Protein AF-A0A959I6J6-F1 (afdb_monomer_lite)

Radius of gyration: 32.55 Å; chains: 1; bounding box: 58×52×141 Å

Structure (mmCIF, N/CA/C/O backbone):
data_AF-A0A959I6J6-F1
#
_entry.id   AF-A0A959I6J6-F1
#
loop_
_atom_site.group_PDB
_atom_site.id
_atom_site.type_symbol
_atom_site.label_atom_id
_atom_site.label_alt_id
_atom_site.label_comp_id
_atom_site.label_asym_id
_atom_site.label_entity_id
_atom_site.label_seq_id
_atom_site.pdbx_PDB_ins_code
_atom_site.Cartn_x
_atom_site.Cartn_y
_atom_site.Cartn_z
_atom_site.occupancy
_atom_site.B_iso_or_equiv
_atom_site.auth_seq_id
_atom_site.auth_comp_id
_atom_site.auth_asym_id
_atom_site.auth_atom_id
_atom_site.pdbx_PDB_model_num
ATOM 1 N N . MET A 1 1 ? -10.612 -21.267 -107.123 1.00 35.50 1 MET A N 1
ATOM 2 C CA . MET A 1 1 ? -9.193 -21.154 -107.504 1.00 35.50 1 MET A CA 1
ATOM 3 C C . MET A 1 1 ? -8.728 -19.772 -107.068 1.00 35.50 1 MET A C 1
ATOM 5 O O . MET A 1 1 ? -9.248 -18.827 -107.634 1.00 35.50 1 MET A O 1
ATOM 9 N N . ILE A 1 2 ? -7.817 -19.708 -106.074 1.00 38.03 2 ILE A N 1
ATOM 10 C CA . ILE A 1 2 ? -6.850 -18.609 -105.797 1.00 38.03 2 ILE A CA 1
ATOM 11 C C . ILE A 1 2 ? -7.464 -17.273 -105.297 1.00 38.03 2 ILE A C 1
ATOM 13 O O . ILE A 1 2 ? -8.432 -16.813 -105.873 1.00 38.03 2 ILE A O 1
ATOM 17 N N . LEU A 1 3 ? -6.991 -16.523 -104.290 1.00 38.09 3 LEU A N 1
ATOM 18 C CA . LEU A 1 3 ? -5.989 -16.591 -103.206 1.00 38.09 3 LEU A CA 1
ATOM 19 C C . LEU A 1 3 ? -6.212 -15.327 -102.324 1.00 38.09 3 LEU A C 1
ATOM 21 O O . LEU A 1 3 ? -6.632 -14.304 -102.858 1.00 38.09 3 LEU A O 1
ATOM 25 N N . SER A 1 4 ? -5.812 -15.394 -101.045 1.00 34.94 4 SER A N 1
ATOM 26 C CA . SER A 1 4 ? -5.109 -14.365 -100.224 1.00 34.94 4 SER A CA 1
ATOM 27 C C . SER A 1 4 ? -5.675 -14.282 -98.790 1.00 34.94 4 SER A C 1
ATOM 29 O O . SER A 1 4 ? -6.862 -14.084 -98.566 1.00 34.94 4 SER A O 1
ATOM 31 N N . GLU A 1 5 ? -4.934 -14.831 -97.819 1.00 42.28 5 GLU A N 1
ATOM 32 C CA . GLU A 1 5 ? -4.010 -14.126 -96.906 1.00 42.28 5 GLU A CA 1
ATOM 33 C C . GLU A 1 5 ? -4.739 -13.322 -95.811 1.00 42.28 5 GLU A C 1
ATOM 35 O O . GLU A 1 5 ? -5.452 -12.366 -96.060 1.00 42.28 5 GLU A O 1
ATOM 40 N N . SER A 1 6 ? -4.677 -13.774 -94.556 1.00 48.97 6 SER A N 1
ATOM 41 C CA . SER A 1 6 ? -3.617 -13.437 -93.585 1.00 48.97 6 SER A CA 1
ATOM 42 C C . SER A 1 6 ? -4.040 -12.279 -92.683 1.00 48.97 6 SER A C 1
ATOM 44 O O . SER A 1 6 ? -4.088 -11.135 -93.120 1.00 48.97 6 SER A O 1
ATOM 46 N N . ARG A 1 7 ? -4.282 -12.592 -91.399 1.00 43.69 7 ARG A N 1
ATOM 47 C CA . ARG A 1 7 ? -3.783 -11.877 -90.200 1.00 43.69 7 ARG A CA 1
ATOM 48 C C . ARG A 1 7 ? -4.706 -12.102 -89.004 1.00 43.69 7 ARG A C 1
ATOM 50 O O . ARG A 1 7 ? -5.824 -11.616 -88.983 1.00 43.69 7 ARG A O 1
ATOM 57 N N . SER A 1 8 ? -4.167 -12.728 -87.958 1.00 44.03 8 SER A N 1
ATOM 58 C CA . SER A 1 8 ? -4.158 -12.147 -86.605 1.00 44.03 8 SER A CA 1
ATOM 59 C C . SER A 1 8 ? -3.377 -13.061 -85.648 1.00 44.03 8 SER A C 1
ATOM 61 O O . SER A 1 8 ? -3.931 -13.770 -84.817 1.00 44.03 8 SER A O 1
ATOM 63 N N . LYS A 1 9 ? -2.042 -13.058 -85.769 1.00 49.41 9 LYS A N 1
ATOM 64 C CA . LYS A 1 9 ? -1.129 -13.498 -84.688 1.00 49.41 9 LYS A CA 1
ATOM 65 C C . LYS A 1 9 ? -0.660 -12.309 -83.829 1.00 49.41 9 LYS A C 1
ATOM 67 O O . LYS A 1 9 ? 0.307 -12.409 -83.079 1.00 49.41 9 LYS A O 1
ATOM 72 N N . THR A 1 10 ? -1.322 -11.159 -83.957 1.00 51.16 10 THR A N 1
ATOM 73 C CA . THR A 1 10 ? -0.920 -9.875 -83.361 1.00 51.16 10 THR A CA 1
ATOM 74 C C . THR A 1 10 ? -1.685 -9.514 -82.092 1.00 51.16 10 THR A C 1
ATOM 76 O O . THR A 1 10 ? -1.237 -8.630 -81.366 1.00 51.16 10 THR A O 1
ATOM 79 N N . THR A 1 11 ? -2.794 -10.185 -81.778 1.00 51.75 11 THR A N 1
ATOM 80 C CA . THR A 1 11 ? -3.572 -9.912 -80.560 1.00 51.75 11 THR A CA 1
ATOM 81 C C . THR A 1 11 ? -2.968 -10.590 -79.330 1.00 51.75 11 THR A C 1
ATOM 83 O O . THR A 1 11 ? -2.662 -9.898 -78.365 1.00 51.75 11 THR A O 1
ATOM 86 N N . HIS A 1 12 ? -2.653 -11.889 -79.366 1.00 52.28 12 HIS A N 1
ATOM 87 C CA . HIS A 1 12 ? -2.119 -12.593 -78.183 1.00 52.28 12 HIS A CA 1
ATOM 88 C C . HIS A 1 12 ? -0.755 -12.076 -77.704 1.00 52.28 12 HIS A C 1
ATOM 90 O O . HIS A 1 12 ? -0.502 -12.000 -76.505 1.00 52.28 12 HIS A O 1
ATOM 96 N N . ARG A 1 13 ? 0.110 -11.643 -78.628 1.00 54.69 13 ARG A N 1
ATOM 97 C CA . ARG A 1 13 ? 1.451 -11.136 -78.297 1.00 54.69 13 ARG A CA 1
ATOM 98 C C . ARG A 1 13 ? 1.412 -9.760 -77.620 1.00 54.69 13 ARG A C 1
ATOM 100 O O . ARG A 1 13 ? 2.278 -9.462 -76.805 1.00 54.69 13 ARG A O 1
ATOM 107 N N . LYS A 1 14 ? 0.385 -8.948 -77.910 1.00 54.97 14 LYS A N 1
ATOM 108 C CA . LYS A 1 14 ? 0.149 -7.668 -77.228 1.00 54.97 14 LYS A CA 1
ATOM 109 C C . LYS A 1 14 ? -0.363 -7.896 -75.809 1.00 54.97 14 LYS A C 1
ATOM 111 O O . LYS A 1 14 ? 0.191 -7.313 -74.890 1.00 54.97 14 LYS A O 1
ATOM 116 N N . TRP A 1 15 ? -1.333 -8.789 -75.610 1.00 56.62 15 TRP A N 1
ATOM 117 C CA . TRP A 1 15 ? -1.846 -9.116 -74.271 1.00 56.62 15 TRP A CA 1
ATOM 118 C C . TRP A 1 15 ? -0.770 -9.700 -73.348 1.00 56.62 15 TRP A C 1
ATOM 120 O O . TRP A 1 15 ? -0.693 -9.315 -72.187 1.00 56.62 15 TRP A O 1
ATOM 130 N N . PHE A 1 16 ? 0.119 -10.547 -73.875 1.00 65.31 16 PHE A N 1
ATOM 131 C CA . PHE A 1 16 ? 1.234 -11.095 -73.097 1.00 65.31 16 PHE A CA 1
ATOM 132 C C . PHE A 1 16 ? 2.287 -10.031 -72.742 1.00 65.31 16 PHE A C 1
ATOM 134 O O . PHE A 1 16 ? 2.808 -10.023 -71.630 1.00 65.31 16 PHE A O 1
ATOM 141 N N . ALA A 1 17 ? 2.564 -9.093 -73.657 1.00 66.75 17 ALA A N 1
ATOM 142 C CA . ALA A 1 17 ? 3.450 -7.962 -73.387 1.00 66.75 17 ALA A CA 1
ATOM 143 C C . ALA A 1 17 ? 2.857 -7.002 -72.341 1.00 66.75 17 ALA A C 1
ATOM 145 O O . ALA A 1 17 ? 3.576 -6.580 -71.444 1.00 66.75 17 ALA A O 1
ATOM 146 N N . TRP A 1 18 ? 1.551 -6.716 -72.396 1.00 64.19 18 TRP A N 1
ATOM 147 C CA . TRP A 1 18 ? 0.859 -5.910 -71.382 1.00 64.19 18 TRP A CA 1
ATOM 148 C C . TRP A 1 18 ? 0.804 -6.607 -70.016 1.00 64.19 18 TRP A C 1
ATOM 150 O O . TRP A 1 18 ? 0.995 -5.946 -69.001 1.00 64.19 18 TRP A O 1
ATOM 160 N N . ALA A 1 19 ? 0.622 -7.931 -69.977 1.00 69.62 19 ALA A N 1
ATOM 161 C CA . ALA A 1 19 ? 0.652 -8.706 -68.737 1.00 69.62 19 ALA A CA 1
ATOM 162 C C . ALA A 1 19 ? 2.048 -8.719 -68.089 1.00 69.62 19 ALA A C 1
ATOM 164 O O . ALA A 1 19 ? 2.163 -8.524 -66.883 1.00 69.62 19 ALA A O 1
ATOM 165 N N . LEU A 1 20 ? 3.113 -8.880 -68.884 1.00 70.31 20 LEU A N 1
ATOM 166 C CA . LEU A 1 20 ? 4.494 -8.779 -68.398 1.00 70.31 20 LEU A CA 1
ATOM 167 C C . LEU A 1 20 ? 4.833 -7.363 -67.925 1.00 70.31 20 LEU A C 1
ATOM 169 O O . LEU A 1 20 ? 5.492 -7.220 -66.900 1.00 70.31 20 LEU A O 1
ATOM 173 N N . LEU A 1 21 ? 4.345 -6.330 -68.619 1.00 71.56 21 LEU A N 1
ATOM 174 C CA . LEU A 1 21 ? 4.569 -4.937 -68.235 1.00 71.56 21 LEU A CA 1
ATOM 175 C C . LEU A 1 21 ? 3.822 -4.579 -66.938 1.00 71.56 21 LEU A C 1
ATOM 177 O O . LEU A 1 21 ? 4.382 -3.907 -66.076 1.00 71.56 21 LEU A O 1
ATOM 181 N N . LEU A 1 22 ? 2.598 -5.089 -66.756 1.00 69.94 22 LEU A N 1
ATOM 182 C CA . LEU A 1 22 ? 1.823 -4.960 -65.516 1.00 69.94 22 LEU A CA 1
ATOM 183 C C . LEU A 1 22 ? 2.457 -5.734 -64.356 1.00 69.94 22 LEU A C 1
ATOM 185 O O . LEU A 1 22 ? 2.500 -5.210 -63.250 1.00 69.94 22 LEU A O 1
ATOM 189 N N . LEU A 1 23 ? 3.005 -6.929 -64.594 1.00 69.81 23 LEU A N 1
ATOM 190 C CA . LEU A 1 23 ? 3.740 -7.690 -63.578 1.00 69.81 23 LEU A CA 1
ATOM 191 C C . LEU A 1 23 ? 5.066 -7.017 -63.201 1.00 69.81 23 LEU A C 1
ATOM 193 O O . LEU A 1 23 ? 5.406 -6.977 -62.022 1.00 69.81 23 LEU A O 1
ATOM 197 N N . SER A 1 24 ? 5.791 -6.428 -64.160 1.00 67.25 24 SER A N 1
ATOM 198 C CA . SER A 1 24 ? 6.996 -5.648 -63.857 1.00 67.25 24 SER A CA 1
ATOM 199 C C . SER A 1 24 ? 6.670 -4.343 -63.135 1.00 67.25 24 SER A C 1
ATOM 201 O O . SER A 1 24 ? 7.369 -3.989 -62.194 1.00 67.25 24 SER A O 1
ATOM 203 N N . LEU A 1 25 ? 5.585 -3.654 -63.509 1.00 62.84 25 LEU A N 1
ATOM 204 C CA . LEU A 1 25 ? 5.132 -2.447 -62.817 1.00 62.84 25 LEU A CA 1
ATOM 205 C C . LEU A 1 25 ? 4.590 -2.767 -61.423 1.00 62.84 25 LEU A C 1
ATOM 207 O O . LEU A 1 25 ? 4.852 -1.998 -60.511 1.00 62.84 25 LEU A O 1
ATOM 211 N N . ALA A 1 26 ? 3.921 -3.905 -61.222 1.00 62.78 26 ALA A N 1
ATOM 212 C CA . ALA A 1 26 ? 3.496 -4.377 -59.904 1.00 62.78 26 ALA A CA 1
ATOM 213 C C . ALA A 1 26 ? 4.688 -4.817 -59.040 1.00 62.78 26 ALA A C 1
ATOM 215 O O . ALA A 1 26 ? 4.711 -4.530 -57.850 1.00 62.78 26 ALA A O 1
ATOM 216 N N . GLY A 1 27 ? 5.707 -5.452 -59.627 1.00 65.44 27 GLY A N 1
ATOM 217 C CA . GLY A 1 27 ? 6.946 -5.815 -58.933 1.00 65.44 27 GLY A CA 1
ATOM 218 C C . GLY A 1 27 ? 7.782 -4.596 -58.536 1.00 65.44 27 GLY A C 1
ATOM 219 O O . GLY A 1 27 ? 8.272 -4.529 -57.413 1.00 65.44 27 GLY A O 1
ATOM 220 N N . ILE A 1 28 ? 7.887 -3.593 -59.413 1.00 63.38 28 ILE A N 1
ATOM 221 C CA . ILE A 1 28 ? 8.533 -2.303 -59.124 1.00 63.38 28 ILE A CA 1
ATOM 222 C C . ILE A 1 28 ? 7.693 -1.521 -58.108 1.00 63.38 28 ILE A C 1
ATOM 224 O O . ILE A 1 28 ? 8.235 -1.042 -57.120 1.00 63.38 28 ILE A O 1
ATOM 228 N N . ALA A 1 29 ? 6.370 -1.465 -58.261 1.00 53.25 29 ALA A N 1
ATOM 229 C CA . ALA A 1 29 ? 5.478 -0.859 -57.279 1.00 53.25 29 ALA A CA 1
ATOM 230 C C . ALA A 1 29 ? 5.473 -1.609 -55.942 1.00 53.25 29 ALA A C 1
ATOM 232 O O . ALA A 1 29 ? 5.195 -0.980 -54.945 1.00 53.25 29 ALA A O 1
ATOM 233 N N . TRP A 1 30 ? 5.814 -2.898 -55.870 1.00 57.41 30 TRP A N 1
ATOM 234 C CA . TRP A 1 30 ? 6.021 -3.627 -54.611 1.00 57.41 30 TRP A CA 1
ATOM 235 C C . TRP A 1 30 ? 7.402 -3.347 -54.008 1.00 57.41 30 TRP A C 1
ATOM 237 O O . TRP A 1 30 ? 7.549 -3.238 -52.793 1.00 57.41 30 TRP A O 1
ATOM 247 N N . HIS A 1 31 ? 8.430 -3.226 -54.850 1.00 57.31 31 HIS A N 1
ATOM 248 C CA . HIS A 1 31 ? 9.798 -2.932 -54.422 1.00 57.31 31 HIS A CA 1
ATOM 249 C C . HIS A 1 31 ? 9.965 -1.476 -53.953 1.00 57.31 31 HIS A C 1
ATOM 251 O O . HIS A 1 31 ? 10.777 -1.210 -53.071 1.00 57.31 31 HIS A O 1
ATOM 257 N N . PHE A 1 32 ? 9.163 -0.562 -54.513 1.00 48.06 32 PHE A N 1
ATOM 258 C CA . PHE A 1 32 ? 9.118 0.867 -54.193 1.00 48.06 32 PHE A CA 1
ATOM 259 C C . PHE A 1 32 ? 7.813 1.314 -53.525 1.00 48.06 32 PHE A C 1
ATOM 261 O O . PHE A 1 32 ? 7.691 2.493 -53.187 1.00 48.06 32 PHE A O 1
ATOM 268 N N . ALA A 1 33 ? 6.848 0.413 -53.297 1.00 38.31 33 ALA A N 1
ATOM 269 C CA . ALA A 1 33 ? 5.763 0.701 -52.367 1.00 38.31 33 ALA A CA 1
ATOM 270 C C . ALA A 1 33 ? 6.447 1.041 -51.050 1.00 38.31 33 ALA A C 1
ATOM 272 O O . ALA A 1 33 ? 7.315 0.269 -50.617 1.00 38.31 33 ALA A O 1
ATOM 273 N N . PRO A 1 34 ? 6.091 2.158 -50.398 1.00 36.69 34 PRO A N 1
ATOM 274 C CA . PRO A 1 34 ? 6.456 2.316 -49.008 1.00 36.69 34 PRO A CA 1
ATOM 275 C C . PRO A 1 34 ? 5.953 1.045 -48.336 1.00 36.69 34 PRO A C 1
ATOM 277 O O . PRO A 1 34 ? 4.751 0.784 -48.332 1.00 36.69 34 PRO A O 1
ATOM 280 N N . ARG A 1 35 ? 6.863 0.184 -47.857 1.00 39.31 35 ARG A N 1
ATOM 281 C CA . ARG A 1 35 ? 6.465 -0.841 -46.899 1.00 39.31 35 ARG A CA 1
ATOM 282 C C . ARG A 1 35 ? 5.743 -0.036 -45.847 1.00 39.31 35 ARG A C 1
ATOM 284 O O . ARG A 1 35 ? 6.353 0.871 -45.281 1.00 39.31 35 ARG A O 1
ATOM 291 N N . TRP A 1 36 ? 4.454 -0.296 -45.673 1.00 38.84 36 TRP A N 1
ATOM 292 C CA . TRP A 1 36 ? 3.707 0.241 -44.559 1.00 38.84 36 TRP A CA 1
ATOM 293 C C . TRP A 1 36 ? 4.394 -0.368 -43.334 1.00 38.84 36 TRP A C 1
ATOM 295 O O . TRP A 1 36 ? 4.025 -1.440 -42.866 1.00 38.84 36 TRP A O 1
ATOM 305 N N . ARG A 1 37 ? 5.492 0.259 -42.884 1.00 37.78 37 ARG A N 1
ATOM 306 C CA . ARG A 1 37 ? 5.907 0.226 -41.494 1.00 37.78 37 ARG A CA 1
ATOM 307 C C . ARG A 1 37 ? 4.628 0.617 -40.796 1.00 37.78 37 ARG A C 1
ATOM 309 O O . ARG A 1 37 ? 4.098 1.688 -41.094 1.00 37.78 37 ARG A O 1
ATOM 316 N N . GLN A 1 38 ? 4.080 -0.297 -40.007 1.00 33.56 38 GLN A N 1
ATOM 317 C CA . GLN A 1 38 ? 3.018 0.058 -39.091 1.00 33.56 38 GLN A CA 1
ATOM 318 C C . GLN A 1 38 ? 3.567 1.252 -38.316 1.00 33.56 38 GLN A C 1
ATOM 320 O O . GLN A 1 38 ? 4.490 1.111 -37.518 1.00 33.56 38 GLN A O 1
ATOM 325 N N . ALA A 1 39 ? 3.108 2.453 -38.666 1.00 35.66 39 ALA A N 1
ATOM 326 C CA . ALA A 1 39 ? 3.244 3.573 -37.774 1.00 35.66 39 ALA A CA 1
ATOM 327 C C . ALA A 1 39 ? 2.525 3.085 -36.522 1.00 35.66 39 ALA A C 1
ATOM 329 O O . ALA A 1 39 ? 1.348 2.718 -36.597 1.00 35.66 39 ALA A O 1
ATOM 330 N N . GLY A 1 40 ? 3.267 2.944 -35.422 1.00 41.97 40 GLY A N 1
ATOM 331 C CA . GLY A 1 40 ? 2.640 2.686 -34.138 1.00 41.97 40 GLY A CA 1
ATOM 332 C C . GLY A 1 40 ? 1.508 3.704 -33.936 1.00 41.97 40 GLY A C 1
ATOM 333 O O . GLY A 1 40 ? 1.585 4.806 -34.492 1.00 41.97 40 GLY A O 1
ATOM 334 N N . PRO A 1 41 ? 0.446 3.348 -33.200 1.00 46.81 41 PRO A N 1
ATOM 335 C CA . PRO A 1 41 ? -0.587 4.302 -32.817 1.00 46.81 41 PRO A CA 1
ATOM 336 C C . PRO A 1 41 ? 0.055 5.611 -32.333 1.00 46.81 41 PRO A C 1
ATOM 338 O O . PRO A 1 41 ? 1.066 5.567 -31.625 1.00 46.81 41 PRO A O 1
ATOM 341 N N . GLU A 1 42 ? -0.487 6.763 -32.740 1.00 55.56 42 GLU A N 1
ATOM 342 C CA . GLU A 1 42 ? 0.000 8.065 -32.272 1.00 55.56 42 GLU A CA 1
ATOM 343 C C . GLU A 1 42 ? 0.150 8.043 -30.738 1.00 55.56 42 GLU A C 1
ATOM 345 O O . GLU A 1 42 ? -0.767 7.644 -30.023 1.00 55.56 42 GLU A O 1
ATOM 350 N N . GLY A 1 43 ? 1.330 8.415 -30.229 1.00 76.62 43 GLY A N 1
ATOM 351 C CA . GLY A 1 43 ? 1.607 8.448 -28.787 1.00 76.62 43 GLY A CA 1
ATOM 352 C C . GLY A 1 43 ? 2.224 7.184 -28.170 1.00 76.62 43 GLY A C 1
ATOM 353 O O . GLY A 1 43 ? 2.360 7.139 -26.946 1.00 76.62 43 GLY A O 1
ATOM 354 N N . ILE A 1 44 ? 2.628 6.184 -28.966 1.00 89.56 44 ILE A N 1
ATOM 355 C CA . ILE A 1 44 ? 3.406 5.028 -28.481 1.00 89.56 44 ILE A CA 1
ATOM 356 C C . ILE A 1 44 ? 4.903 5.206 -28.764 1.00 89.56 44 ILE A C 1
ATOM 358 O O . ILE A 1 44 ? 5.318 5.399 -29.906 1.00 89.56 44 ILE A O 1
ATOM 362 N N . ILE A 1 45 ? 5.719 5.074 -27.717 1.00 95.69 45 ILE A N 1
ATOM 363 C CA . ILE A 1 45 ? 7.179 4.976 -27.805 1.00 95.69 45 ILE A CA 1
ATOM 364 C C . ILE A 1 45 ? 7.524 3.491 -27.947 1.00 95.69 45 ILE A C 1
ATOM 366 O O . ILE A 1 45 ? 7.266 2.715 -27.031 1.00 95.69 45 ILE A O 1
ATOM 370 N N . LEU A 1 46 ? 8.092 3.092 -29.085 1.00 97.12 46 LEU A N 1
ATOM 371 C CA . LEU A 1 46 ? 8.372 1.691 -29.421 1.00 97.12 46 LEU A CA 1
ATOM 372 C C . LEU A 1 46 ? 9.854 1.490 -29.737 1.00 97.12 46 LEU A C 1
ATOM 374 O O . LEU A 1 46 ? 10.425 2.311 -30.442 1.00 97.12 46 LEU A O 1
ATOM 378 N N . CYS A 1 47 ? 10.446 0.387 -29.286 1.00 97.81 47 CYS A N 1
ATOM 379 C CA . CYS A 1 47 ? 11.723 -0.141 -29.757 1.00 97.81 47 CYS A CA 1
ATOM 380 C C . CYS A 1 47 ? 11.523 -1.579 -30.253 1.00 97.81 47 CYS A C 1
ATOM 382 O O . CYS A 1 47 ? 11.420 -2.500 -29.447 1.00 97.81 47 CYS A O 1
ATOM 384 N N . ASP A 1 48 ? 11.504 -1.749 -31.574 1.00 97.19 48 ASP A N 1
ATOM 385 C CA . ASP A 1 48 ? 11.431 -3.038 -32.288 1.00 97.19 48 ASP A CA 1
ATOM 386 C C . ASP A 1 48 ? 12.822 -3.637 -32.569 1.00 97.19 48 ASP A C 1
ATOM 388 O O . ASP A 1 48 ? 12.969 -4.552 -33.365 1.00 97.19 48 ASP A O 1
ATOM 392 N N . ALA A 1 49 ? 13.881 -3.043 -32.004 1.00 97.88 49 ALA A N 1
ATOM 393 C CA . ALA A 1 49 ? 15.280 -3.419 -32.212 1.00 97.88 49 ALA A CA 1
ATOM 394 C C . ALA A 1 49 ? 15.759 -3.481 -33.684 1.00 97.88 49 ALA A C 1
ATOM 396 O O . ALA A 1 49 ? 16.888 -3.906 -33.930 1.00 97.88 49 ALA A O 1
ATOM 397 N N . GLU A 1 50 ? 14.988 -3.003 -34.668 1.00 98.19 50 GLU A N 1
ATOM 398 C CA . GLU A 1 50 ? 15.294 -3.181 -36.096 1.00 98.19 50 GLU A CA 1
ATOM 399 C C . GLU A 1 50 ? 16.370 -2.220 -36.612 1.00 98.19 50 GLU A C 1
ATOM 401 O O . GLU A 1 50 ? 17.122 -2.530 -37.540 1.00 98.19 50 GLU A O 1
ATOM 406 N N . THR A 1 51 ? 16.445 -1.017 -36.041 1.00 97.06 51 THR A N 1
ATOM 407 C CA . THR A 1 51 ? 17.362 0.032 -36.503 1.00 97.06 51 THR A CA 1
ATOM 408 C C . THR A 1 51 ? 18.342 0.409 -35.398 1.00 97.06 51 THR A C 1
ATOM 410 O O . THR A 1 51 ? 17.935 0.805 -34.310 1.00 97.06 51 THR A O 1
ATOM 413 N N . ARG A 1 52 ? 19.643 0.350 -35.703 1.00 94.50 52 ARG A N 1
ATOM 414 C CA . ARG A 1 52 ? 20.734 0.730 -34.796 1.00 94.50 52 ARG A CA 1
ATOM 415 C C . ARG A 1 52 ? 21.587 1.852 -35.382 1.00 94.50 52 ARG A C 1
ATOM 417 O O . ARG A 1 52 ? 21.866 1.866 -36.581 1.00 94.50 52 ARG A O 1
ATOM 424 N N . ARG A 1 53 ? 22.052 2.767 -34.528 1.00 94.38 53 ARG A N 1
ATOM 425 C CA . ARG A 1 53 ? 23.088 3.763 -34.837 1.00 94.38 53 ARG A CA 1
ATOM 426 C C . ARG A 1 53 ? 24.118 3.783 -33.707 1.00 94.38 53 ARG A C 1
ATOM 428 O O . ARG A 1 53 ? 23.862 4.354 -32.654 1.00 94.38 53 ARG A O 1
ATOM 435 N N . GLY A 1 54 ? 25.272 3.150 -33.924 1.00 93.38 54 GLY A N 1
ATOM 436 C CA . GLY A 1 54 ? 26.275 2.963 -32.868 1.00 93.38 54 GLY A CA 1
ATOM 437 C C . GLY A 1 54 ? 25.726 2.094 -31.734 1.00 93.38 54 GLY A C 1
ATOM 438 O O . GLY A 1 54 ? 25.224 0.999 -31.989 1.00 93.38 54 GLY A O 1
ATOM 439 N N . ASP A 1 55 ? 25.770 2.609 -30.512 1.00 94.81 55 ASP A N 1
ATOM 440 C CA . ASP A 1 55 ? 25.349 1.897 -29.296 1.00 94.81 55 ASP A CA 1
ATOM 441 C C . ASP A 1 55 ? 23.880 2.174 -28.924 1.00 94.81 55 ASP A C 1
ATOM 443 O O . ASP A 1 55 ? 23.436 1.894 -27.813 1.00 94.81 55 ASP A O 1
ATOM 447 N N . LEU A 1 56 ? 23.097 2.730 -29.857 1.00 97.44 56 LEU A N 1
ATOM 448 C CA . LEU A 1 56 ? 21.689 3.068 -29.648 1.00 97.44 56 LEU A CA 1
ATOM 449 C C . LEU A 1 56 ? 20.782 2.377 -30.667 1.00 97.44 56 LEU A C 1
ATOM 451 O O . LEU A 1 56 ? 21.077 2.361 -31.869 1.00 97.44 56 LEU A O 1
ATOM 455 N N . PHE A 1 57 ? 19.643 1.869 -30.199 1.00 98.06 57 PHE A N 1
ATOM 456 C CA . PHE A 1 57 ? 18.507 1.553 -31.064 1.00 98.06 57 PHE A CA 1
ATOM 457 C C . PHE A 1 57 ? 17.719 2.823 -31.391 1.00 98.06 57 PHE A C 1
ATOM 459 O O . PHE A 1 57 ? 17.734 3.798 -30.635 1.00 98.06 57 PHE A O 1
ATOM 466 N N . TYR A 1 58 ? 17.026 2.817 -32.526 1.00 96.69 58 TYR A N 1
ATOM 467 C CA . TYR A 1 58 ? 16.257 3.958 -33.004 1.00 96.69 58 TYR A CA 1
ATOM 468 C C . TYR A 1 58 ? 14.928 3.530 -33.612 1.00 96.69 58 TYR A C 1
ATOM 470 O O . TYR A 1 58 ? 14.894 2.656 -34.474 1.00 96.69 58 TYR A O 1
ATOM 478 N N . HIS A 1 59 ? 13.852 4.221 -33.257 1.00 94.88 59 HIS A N 1
ATOM 479 C CA . HIS A 1 59 ? 12.543 3.987 -33.855 1.00 94.88 59 HIS A CA 1
ATOM 480 C C . HIS A 1 59 ? 11.677 5.250 -33.749 1.00 94.88 59 HIS A C 1
ATOM 482 O O . HIS A 1 59 ? 11.577 5.852 -32.687 1.00 94.88 59 HIS A O 1
ATOM 488 N N . ASN A 1 60 ? 11.080 5.679 -34.868 1.00 90.56 60 ASN A N 1
ATOM 489 C CA . ASN A 1 60 ? 10.176 6.839 -34.972 1.00 90.56 60 ASN A CA 1
ATOM 490 C C . ASN A 1 60 ? 10.602 8.100 -34.189 1.00 90.56 60 ASN A C 1
ATOM 492 O O . ASN A 1 60 ? 9.780 8.745 -33.553 1.00 90.56 60 ASN A O 1
ATOM 496 N N . GLY A 1 61 ? 11.883 8.478 -34.240 1.00 89.88 61 GLY A N 1
ATOM 497 C CA . GLY A 1 61 ? 12.378 9.673 -33.538 1.00 89.88 61 GLY A CA 1
ATOM 498 C C . GLY A 1 61 ? 12.922 9.414 -32.135 1.00 89.88 61 GLY A C 1
ATOM 499 O O . GLY A 1 61 ? 13.668 10.249 -31.631 1.00 89.88 61 GLY A O 1
ATOM 500 N N . HIS A 1 62 ? 12.631 8.256 -31.547 1.00 94.75 62 HIS A N 1
ATOM 501 C CA . HIS A 1 62 ? 13.087 7.867 -30.218 1.00 94.75 62 HIS A CA 1
ATOM 502 C C . HIS A 1 62 ? 14.392 7.071 -30.282 1.00 94.75 62 HIS A C 1
ATOM 504 O O . HIS A 1 62 ? 14.631 6.300 -31.216 1.00 94.75 62 HIS A O 1
ATOM 510 N N . THR A 1 63 ? 15.236 7.265 -29.271 1.00 96.69 63 THR A N 1
ATOM 511 C CA . THR A 1 63 ? 16.495 6.540 -29.076 1.00 96.69 63 THR A CA 1
ATOM 512 C C . THR A 1 63 ? 16.424 5.696 -27.819 1.00 96.69 63 THR A C 1
ATOM 514 O O . THR A 1 63 ? 15.933 6.165 -26.793 1.00 96.69 63 THR A O 1
ATOM 517 N N . PHE A 1 64 ? 16.979 4.493 -27.891 1.00 98.06 64 PHE A N 1
ATOM 518 C CA . PHE A 1 64 ? 17.014 3.552 -26.780 1.00 98.06 64 PHE A CA 1
ATOM 519 C C . PHE A 1 64 ? 18.441 3.065 -26.564 1.00 98.06 64 PHE A C 1
ATOM 521 O O . PHE A 1 64 ? 19.203 2.919 -27.524 1.00 98.06 64 PHE A O 1
ATOM 528 N N . GLY A 1 65 ? 18.800 2.816 -25.307 1.00 97.00 65 GLY A N 1
ATOM 529 C CA . GLY A 1 65 ? 20.121 2.301 -24.953 1.00 97.00 65 GLY A CA 1
ATOM 530 C C . GLY A 1 65 ? 20.380 0.892 -25.495 1.00 97.00 65 GLY A C 1
ATOM 531 O O . GLY A 1 65 ? 19.460 0.197 -25.928 1.00 97.00 65 GLY A O 1
ATOM 532 N N . LYS A 1 66 ? 21.639 0.453 -25.404 1.00 97.25 66 LYS A N 1
ATOM 533 C CA . LYS A 1 66 ? 22.077 -0.931 -25.658 1.00 97.25 66 LYS A CA 1
ATOM 534 C C . LYS A 1 66 ? 21.914 -1.428 -27.093 1.00 97.25 66 LYS A C 1
ATOM 536 O O . LYS A 1 66 ? 21.706 -2.620 -27.322 1.00 97.25 66 LYS A O 1
ATOM 541 N N . GLY A 1 67 ? 22.048 -0.535 -28.071 1.00 96.31 67 GLY A N 1
ATOM 542 C CA . GLY A 1 67 ? 22.019 -0.882 -29.491 1.00 96.31 67 GLY A CA 1
ATOM 543 C C . GLY A 1 67 ? 23.021 -1.977 -29.856 1.00 96.31 67 GLY A C 1
ATOM 544 O O . GLY A 1 67 ? 22.728 -2.828 -30.690 1.00 96.31 67 GLY A O 1
ATOM 545 N N . GLU A 1 68 ? 24.196 -1.997 -29.228 1.00 97.31 68 GLU A N 1
ATOM 546 C CA . GLU A 1 68 ? 25.237 -3.010 -29.426 1.00 97.31 68 GLU A CA 1
ATOM 547 C C . GLU A 1 68 ? 24.781 -4.452 -29.169 1.00 97.31 68 GLU A C 1
ATOM 549 O O . GLU A 1 68 ? 25.419 -5.380 -29.663 1.00 97.31 68 GLU A O 1
ATOM 554 N N . LEU A 1 69 ? 23.659 -4.643 -28.468 1.00 97.75 69 LEU A N 1
ATOM 555 C CA . LEU A 1 69 ? 23.055 -5.947 -28.200 1.00 97.75 69 LEU A CA 1
ATOM 556 C C . LEU A 1 69 ? 22.099 -6.427 -29.307 1.00 97.75 69 LEU A C 1
ATOM 558 O O . LEU A 1 69 ? 21.433 -7.448 -29.135 1.00 97.75 69 LEU A O 1
ATOM 562 N N . GLN A 1 70 ? 22.003 -5.720 -30.438 1.00 98.31 70 GLN A N 1
ATOM 563 C CA . GLN A 1 70 ? 21.198 -6.151 -31.583 1.00 98.31 70 GLN A CA 1
ATOM 564 C C . GLN A 1 70 ? 21.655 -7.530 -32.086 1.00 98.31 70 GLN A C 1
ATOM 566 O O . GLN A 1 70 ? 22.815 -7.718 -32.455 1.00 98.31 70 GLN A O 1
ATOM 571 N N . SER A 1 71 ? 20.734 -8.489 -32.167 1.00 98.06 71 SER A N 1
ATOM 572 C CA . SER A 1 71 ? 21.002 -9.828 -32.697 1.00 98.06 71 SER A CA 1
ATOM 573 C C . SER A 1 71 ? 19.886 -10.291 -33.622 1.00 98.06 71 SER A C 1
ATOM 575 O O . SER A 1 71 ? 18.728 -9.950 -33.424 1.00 98.06 71 SER A O 1
ATOM 577 N N . SER A 1 72 ? 20.248 -11.094 -34.623 1.00 97.69 72 SER A N 1
ATOM 578 C CA . SER A 1 72 ? 19.307 -11.779 -35.526 1.00 97.69 72 SER A CA 1
ATOM 579 C C . SER A 1 72 ? 19.119 -13.260 -35.178 1.00 97.69 72 SER A C 1
ATOM 581 O O . SER A 1 72 ? 18.475 -13.994 -35.922 1.00 97.69 72 SER A O 1
ATOM 583 N N . GLU A 1 73 ? 19.683 -13.725 -34.054 1.00 97.00 73 GLU A N 1
ATOM 584 C CA . GLU A 1 73 ? 19.538 -15.116 -33.596 1.00 97.00 73 GLU A CA 1
ATOM 585 C C . GLU A 1 73 ? 18.072 -15.473 -33.326 1.00 97.00 73 GLU A C 1
ATOM 587 O O . GLU A 1 73 ? 17.635 -16.590 -33.609 1.00 97.00 73 GLU A O 1
ATOM 592 N N . ARG A 1 74 ? 17.321 -14.519 -32.767 1.00 95.62 74 ARG A N 1
ATOM 593 C CA . ARG A 1 74 ? 15.887 -14.611 -32.487 1.00 95.62 74 ARG A CA 1
ATOM 594 C C . ARG A 1 74 ? 15.268 -13.228 -32.605 1.00 95.62 74 ARG A C 1
ATOM 596 O O . ARG A 1 74 ? 15.935 -12.237 -32.329 1.00 95.62 74 ARG A O 1
ATOM 603 N N . ALA A 1 75 ? 14.000 -13.193 -32.975 1.00 97.19 75 ALA A N 1
ATOM 604 C CA . ALA A 1 75 ? 13.193 -11.988 -33.066 1.00 97.19 75 ALA A CA 1
ATOM 605 C C . ALA A 1 75 ? 11.733 -12.370 -32.795 1.00 97.19 75 ALA A C 1
ATOM 607 O O . ALA A 1 75 ? 11.301 -13.462 -33.187 1.00 97.19 75 ALA A O 1
ATOM 608 N N . PHE A 1 76 ? 11.011 -11.532 -32.060 1.00 96.94 76 PHE A N 1
ATOM 609 C CA . PHE A 1 76 ? 9.568 -11.661 -31.905 1.00 96.94 76 PHE A CA 1
ATOM 610 C C . PHE A 1 76 ? 8.880 -11.037 -33.116 1.00 96.94 76 PHE A C 1
ATOM 612 O O . PHE A 1 76 ? 8.037 -11.681 -33.745 1.00 96.94 76 PHE A O 1
ATOM 619 N N . SER A 1 77 ? 9.300 -9.823 -33.474 1.00 95.31 77 SER A N 1
ATOM 620 C CA . SER A 1 77 ? 8.861 -9.110 -34.667 1.00 95.31 77 SER A CA 1
ATOM 621 C C . SER A 1 77 ? 10.069 -8.774 -35.549 1.00 95.31 77 SER A C 1
ATOM 623 O O . SER A 1 77 ? 11.212 -8.813 -35.116 1.00 95.31 77 SER A O 1
ATOM 625 N N . GLY A 1 78 ? 9.849 -8.540 -36.845 1.00 96.56 78 GLY A N 1
ATOM 626 C CA . GLY A 1 78 ? 10.947 -8.164 -37.738 1.00 96.56 78 GLY A CA 1
ATOM 627 C C . GLY A 1 78 ? 12.043 -9.233 -37.888 1.00 96.56 78 GLY A C 1
ATOM 628 O O . GLY A 1 78 ? 11.770 -10.390 -38.219 1.00 96.56 78 GLY A O 1
ATOM 629 N N . LYS A 1 79 ? 13.301 -8.808 -37.774 1.00 97.94 79 LYS A N 1
ATOM 630 C CA . LYS A 1 79 ? 14.517 -9.607 -37.993 1.00 97.94 79 LYS A CA 1
ATOM 631 C C . LYS A 1 79 ? 15.475 -9.588 -36.809 1.00 97.94 79 LYS A C 1
ATOM 633 O O . LYS A 1 79 ? 16.351 -10.455 -36.759 1.00 97.94 79 LYS A O 1
ATOM 638 N N . TYR A 1 80 ? 15.372 -8.599 -35.933 1.00 98.56 80 TYR A N 1
ATOM 639 C CA . TYR A 1 80 ? 16.323 -8.357 -34.866 1.00 98.56 80 TYR A CA 1
ATOM 640 C C . TYR A 1 80 ? 15.624 -8.271 -33.512 1.00 98.56 80 TYR A C 1
ATOM 642 O O . TYR A 1 80 ? 14.463 -7.922 -33.422 1.00 98.56 80 TYR A O 1
ATOM 650 N N . SER A 1 81 ? 16.362 -8.578 -32.451 1.00 98.38 81 SER A N 1
ATOM 651 C CA . SER A 1 81 ? 15.965 -8.317 -31.067 1.00 98.38 81 SER A CA 1
ATOM 652 C C . SER A 1 81 ? 17.171 -7.847 -30.249 1.00 98.38 81 SER A C 1
ATOM 654 O O . SER A 1 81 ? 18.316 -7.878 -30.717 1.00 98.38 81 SER A O 1
ATOM 656 N N . CYS A 1 82 ? 16.933 -7.414 -29.013 1.00 98.25 82 CYS A N 1
ATOM 657 C CA . CYS A 1 82 ? 17.973 -7.127 -28.033 1.00 98.25 82 CYS A CA 1
ATOM 658 C C . CYS A 1 82 ? 18.380 -8.420 -27.311 1.00 98.25 82 CYS A C 1
ATOM 660 O O . CYS A 1 82 ? 17.652 -8.932 -26.460 1.00 98.25 82 CYS A O 1
ATOM 662 N N . ARG A 1 83 ? 19.558 -8.959 -27.635 1.00 97.69 83 ARG A N 1
ATOM 663 C CA . ARG A 1 83 ? 20.115 -10.157 -26.996 1.00 97.69 83 ARG A CA 1
ATOM 664 C C . ARG A 1 83 ? 20.995 -9.766 -25.815 1.00 97.69 83 ARG A C 1
ATOM 666 O O . ARG A 1 83 ? 22.175 -9.457 -25.976 1.00 97.69 83 ARG A O 1
ATOM 673 N N . VAL A 1 84 ? 20.434 -9.854 -24.619 1.00 97.19 84 VAL A N 1
ATOM 674 C CA . VAL A 1 84 ? 21.159 -9.663 -23.363 1.00 97.19 84 VAL A CA 1
ATOM 675 C C . VAL A 1 84 ? 22.008 -10.913 -23.088 1.00 97.19 84 VAL A C 1
ATOM 677 O O . VAL A 1 84 ? 21.459 -12.017 -23.031 1.00 97.19 84 VAL A O 1
ATOM 680 N N . PRO A 1 85 ? 23.344 -10.793 -22.981 1.00 95.12 85 PRO A N 1
ATOM 681 C CA . PRO A 1 85 ? 24.223 -11.942 -22.790 1.00 95.12 85 PRO A CA 1
ATOM 682 C C . PRO A 1 85 ? 24.157 -12.477 -21.353 1.00 95.12 85 PRO A C 1
ATOM 684 O O . PRO A 1 85 ? 23.670 -11.806 -20.448 1.00 95.12 85 PRO A O 1
ATOM 687 N N . ALA A 1 86 ? 24.701 -13.678 -21.145 1.00 93.94 86 ALA A N 1
ATOM 688 C CA . ALA A 1 86 ? 25.071 -14.129 -19.807 1.00 93.94 86 ALA A CA 1
ATOM 689 C C . ALA A 1 86 ? 26.309 -13.358 -19.311 1.00 93.94 86 ALA A C 1
ATOM 691 O O . ALA A 1 86 ? 27.146 -12.944 -20.117 1.00 93.94 86 ALA A O 1
ATOM 692 N N . GLY A 1 87 ? 26.437 -13.202 -17.998 1.00 93.06 87 GLY A N 1
ATOM 693 C CA . GLY A 1 87 ? 27.528 -12.480 -17.354 1.00 93.06 87 GLY A CA 1
ATOM 694 C C . GLY A 1 87 ? 27.370 -12.437 -15.836 1.00 93.06 87 GLY A C 1
ATOM 695 O O . GLY A 1 87 ? 26.397 -12.946 -15.283 1.00 93.06 87 GLY A O 1
ATOM 696 N N . ASP A 1 88 ? 28.335 -11.817 -15.161 1.00 92.75 88 ASP A N 1
ATOM 697 C CA . ASP A 1 88 ? 28.311 -11.690 -13.705 1.00 92.75 88 ASP A CA 1
ATOM 698 C C . ASP A 1 88 ? 27.291 -10.635 -13.260 1.00 92.75 88 ASP A C 1
ATOM 700 O O . ASP A 1 88 ? 27.372 -9.465 -13.639 1.00 92.75 88 ASP A O 1
ATOM 704 N N . GLY A 1 89 ? 26.339 -11.047 -12.423 1.00 91.25 89 GLY A N 1
ATOM 705 C CA . GLY A 1 89 ? 25.292 -10.167 -11.906 1.00 91.25 89 GLY A CA 1
ATOM 706 C C . GLY A 1 89 ? 24.291 -9.718 -12.974 1.00 91.25 89 GLY A C 1
ATOM 707 O O . GLY A 1 89 ? 24.145 -10.341 -14.025 1.00 91.25 89 GLY A O 1
ATOM 708 N N . LEU A 1 90 ? 23.576 -8.626 -12.690 1.00 93.88 90 LEU A N 1
ATOM 709 C CA . LEU A 1 90 ? 22.517 -8.131 -13.569 1.00 93.88 90 LEU A CA 1
ATOM 710 C C . LEU A 1 90 ? 23.075 -7.648 -14.911 1.00 93.88 90 LEU A C 1
ATOM 712 O O . LEU A 1 90 ? 23.997 -6.834 -14.959 1.00 93.88 90 LEU A O 1
ATOM 716 N N . GLN A 1 91 ? 22.461 -8.110 -15.998 1.00 96.38 91 GLN A N 1
ATOM 717 C CA . GLN A 1 91 ? 22.802 -7.709 -17.362 1.00 96.38 91 GLN A CA 1
ATOM 718 C C . GLN A 1 91 ? 21.659 -6.884 -17.948 1.00 96.38 91 GLN A C 1
ATOM 720 O O . GLN A 1 91 ? 20.521 -7.343 -17.982 1.00 96.38 91 GLN A O 1
ATOM 725 N N . PHE A 1 92 ? 21.949 -5.675 -18.424 1.00 97.25 92 PHE A N 1
ATOM 726 C CA . PHE A 1 92 ? 20.932 -4.715 -18.867 1.00 97.25 92 PHE A CA 1
ATOM 727 C C . PHE A 1 92 ? 20.760 -4.733 -20.388 1.00 97.25 92 PHE A C 1
ATOM 729 O O . PHE A 1 92 ? 21.747 -4.719 -21.125 1.00 97.25 92 PHE A O 1
ATOM 736 N N . GLY A 1 93 ? 19.506 -4.740 -20.838 1.00 97.56 93 GLY A N 1
ATOM 737 C CA . GLY A 1 93 ? 19.112 -4.608 -22.237 1.00 97.56 93 GLY A CA 1
ATOM 738 C C . GLY A 1 93 ? 18.667 -3.191 -22.587 1.00 97.56 93 GLY A C 1
ATOM 739 O O . GLY A 1 93 ? 19.016 -2.228 -21.902 1.00 97.56 93 GLY A O 1
ATOM 740 N N . PHE A 1 94 ? 17.911 -3.063 -23.678 1.00 98.25 94 PHE A N 1
ATOM 741 C CA . PHE A 1 94 ? 17.429 -1.763 -24.138 1.00 98.25 94 PHE A CA 1
ATOM 742 C C . PHE A 1 94 ? 16.566 -1.035 -23.091 1.00 98.25 94 PHE A C 1
ATOM 744 O O . PHE A 1 94 ? 16.024 -1.626 -22.152 1.00 98.25 94 PHE A O 1
ATOM 751 N N . GLY A 1 95 ? 16.448 0.276 -23.253 1.00 97.94 95 GLY A N 1
ATOM 752 C CA . GLY A 1 95 ? 15.672 1.105 -22.345 1.00 97.94 95 GLY A CA 1
ATOM 753 C C . GLY A 1 95 ? 15.471 2.512 -22.876 1.00 97.94 95 GLY A C 1
ATOM 754 O O . GLY A 1 95 ? 16.183 2.948 -23.784 1.00 97.94 95 GLY A O 1
ATOM 755 N N . TYR A 1 96 ? 14.479 3.197 -22.320 1.00 98.06 96 TYR A N 1
ATOM 756 C CA . TYR A 1 96 ? 14.063 4.540 -22.697 1.00 98.06 96 TYR A CA 1
ATOM 757 C C . TYR A 1 96 ? 14.029 5.465 -21.480 1.00 98.06 96 TYR A C 1
ATOM 759 O O . TYR A 1 96 ? 13.482 5.105 -20.436 1.00 98.06 96 TYR A O 1
ATOM 767 N N . GLU A 1 97 ? 14.566 6.675 -21.635 1.00 97.06 97 GLU A N 1
ATOM 768 C CA . GLU A 1 97 ? 14.451 7.748 -20.646 1.00 97.06 97 GLU A CA 1
ATOM 769 C C . GLU A 1 97 ? 13.223 8.613 -20.950 1.00 97.06 97 GLU A C 1
ATOM 771 O O . GLU A 1 97 ? 13.233 9.478 -21.832 1.00 97.06 97 GLU A O 1
ATOM 776 N N . LEU A 1 98 ? 12.142 8.397 -20.206 1.00 95.19 98 LEU A N 1
ATOM 777 C CA . LEU A 1 98 ? 10.941 9.213 -20.285 1.00 95.19 98 LEU A CA 1
ATOM 778 C C . LEU A 1 98 ? 11.126 10.486 -19.448 1.00 95.19 98 LEU A C 1
ATOM 780 O O . LEU A 1 98 ? 11.090 10.441 -18.222 1.00 95.19 98 LEU A O 1
ATOM 784 N N . ARG A 1 99 ? 11.307 11.619 -20.137 1.00 92.75 99 ARG A N 1
ATOM 785 C CA . ARG A 1 99 ? 11.506 12.960 -19.542 1.00 92.75 99 ARG A CA 1
ATOM 786 C C . ARG A 1 99 ? 10.290 13.881 -19.629 1.00 92.75 99 ARG A C 1
ATOM 788 O O . ARG A 1 99 ? 10.226 14.891 -18.945 1.00 92.75 99 ARG A O 1
ATOM 795 N N . GLN A 1 100 ? 9.347 13.574 -20.517 1.00 89.75 100 GLN A N 1
ATOM 796 C CA . GLN A 1 100 ? 8.137 14.372 -20.717 1.00 89.75 100 GLN A CA 1
ATOM 797 C C . GLN A 1 100 ? 6.945 13.637 -20.112 1.00 89.75 100 GLN A C 1
ATOM 799 O O . GLN A 1 100 ? 6.376 12.745 -20.740 1.00 89.75 100 GLN A O 1
ATOM 804 N N . PHE A 1 101 ? 6.602 14.010 -18.884 1.00 89.00 101 PHE A N 1
ATOM 805 C CA . PHE A 1 101 ? 5.487 13.463 -18.120 1.00 89.00 101 PHE A CA 1
ATOM 806 C C . PHE A 1 101 ? 4.914 14.530 -17.186 1.00 89.00 101 PHE A C 1
ATOM 808 O O . PHE A 1 101 ? 5.546 15.554 -16.919 1.00 89.00 101 PHE A O 1
ATOM 815 N N . ARG A 1 102 ? 3.720 14.276 -16.657 1.00 85.00 102 ARG A N 1
ATOM 816 C CA . ARG A 1 102 ? 3.151 15.009 -15.523 1.00 85.00 102 ARG A CA 1
ATOM 817 C C . ARG A 1 102 ? 2.912 14.055 -14.361 1.00 85.00 102 ARG A C 1
ATOM 819 O O . ARG A 1 102 ? 2.515 12.910 -14.572 1.00 85.00 102 ARG A O 1
ATOM 826 N N . ALA A 1 103 ? 3.120 14.547 -13.142 1.00 82.38 103 ALA A N 1
ATOM 827 C CA . ALA A 1 103 ? 2.734 13.827 -11.936 1.00 82.38 103 ALA A CA 1
ATOM 828 C C . ALA A 1 103 ? 1.261 13.387 -12.028 1.00 82.38 103 ALA A C 1
ATOM 830 O O . ALA A 1 103 ? 0.400 14.143 -12.486 1.00 82.38 103 ALA A O 1
ATOM 831 N N . GLY A 1 104 ? 0.989 12.140 -11.644 1.00 77.69 104 GLY A N 1
ATOM 832 C CA . GLY A 1 104 ? -0.334 11.521 -11.728 1.00 77.69 104 GLY A CA 1
ATOM 833 C C . GLY A 1 104 ? -0.711 10.934 -13.095 1.00 77.69 104 GLY A C 1
ATOM 834 O O . GLY A 1 104 ? -1.732 10.252 -13.182 1.00 77.69 104 GLY A O 1
ATOM 835 N N . GLU A 1 105 ? 0.080 11.132 -14.158 1.00 84.94 105 GLU A N 1
ATOM 836 C CA . GLU A 1 105 ? -0.165 10.439 -15.429 1.00 84.94 105 GLU A CA 1
ATOM 837 C C . GLU A 1 105 ? 0.086 8.932 -15.293 1.00 84.94 105 GLU A C 1
ATOM 839 O O . GLU A 1 105 ? 1.007 8.491 -14.604 1.00 84.94 105 GLU A O 1
ATOM 844 N N . TRP A 1 106 ? -0.739 8.137 -15.976 1.00 87.81 106 TRP A N 1
ATOM 845 C CA . TRP A 1 106 ? -0.607 6.686 -16.030 1.00 87.81 106 TRP A CA 1
ATOM 846 C C . TRP A 1 106 ? 0.066 6.248 -17.320 1.00 87.81 106 TRP A C 1
ATOM 848 O O . TRP A 1 106 ? -0.217 6.775 -18.396 1.00 87.81 106 TRP A O 1
ATOM 858 N N . TYR A 1 107 ? 0.915 5.236 -17.215 1.00 93.62 107 TYR A N 1
ATOM 859 C CA . TYR A 1 107 ? 1.608 4.622 -18.334 1.00 93.62 107 TYR A CA 1
ATOM 860 C C . TYR A 1 107 ? 1.524 3.102 -18.251 1.00 93.62 107 TYR A C 1
ATOM 862 O O . TYR A 1 107 ? 1.393 2.506 -17.180 1.00 93.62 107 TYR A O 1
ATOM 870 N N . GLU A 1 108 ? 1.631 2.477 -19.413 1.00 95.44 108 GLU A N 1
ATOM 871 C CA . GLU A 1 108 ? 1.856 1.050 -19.568 1.00 95.44 108 GLU A CA 1
ATOM 872 C C . GLU A 1 108 ? 3.147 0.847 -20.355 1.00 95.44 108 GLU A C 1
ATOM 874 O O . GLU A 1 108 ? 3.318 1.416 -21.435 1.00 95.44 108 GLU A O 1
ATOM 879 N N . ALA A 1 109 ? 4.037 0.025 -19.807 1.00 97.94 109 ALA A N 1
ATOM 880 C CA . ALA A 1 109 ? 5.202 -0.499 -20.492 1.00 97.94 109 ALA A CA 1
ATOM 881 C C . ALA A 1 109 ? 5.019 -1.997 -20.747 1.00 97.94 109 ALA A C 1
ATOM 883 O O . ALA A 1 109 ? 4.547 -2.737 -19.881 1.00 97.94 109 ALA A O 1
ATOM 884 N N . THR A 1 110 ? 5.428 -2.457 -21.923 1.00 98.31 110 THR A N 1
ATOM 885 C CA . THR A 1 110 ? 5.442 -3.876 -22.292 1.00 98.31 110 THR A CA 1
ATOM 886 C C . THR A 1 110 ? 6.732 -4.217 -23.013 1.00 98.31 110 THR A C 1
ATOM 888 O O . THR A 1 110 ? 7.290 -3.361 -23.688 1.00 98.31 110 THR A O 1
ATOM 891 N N . ALA A 1 111 ? 7.195 -5.454 -22.880 1.00 98.12 111 ALA A N 1
ATOM 892 C CA . ALA A 1 111 ? 8.284 -5.993 -23.686 1.00 98.12 111 ALA A CA 1
ATOM 893 C C . ALA A 1 111 ? 8.079 -7.496 -23.869 1.00 98.12 111 ALA A C 1
ATOM 895 O O . ALA A 1 111 ? 7.639 -8.191 -22.945 1.00 98.12 111 ALA A O 1
ATOM 896 N N . TRP A 1 112 ? 8.416 -8.010 -25.046 1.00 97.94 112 TRP A N 1
ATOM 897 C CA . TRP A 1 112 ? 8.449 -9.442 -25.293 1.00 97.94 112 TRP A CA 1
ATOM 898 C C . TRP A 1 112 ? 9.790 -10.006 -24.855 1.00 97.94 112 TRP A C 1
ATOM 900 O O . TRP A 1 112 ? 10.838 -9.496 -25.229 1.00 97.94 112 TRP A O 1
ATOM 910 N N . ARG A 1 113 ? 9.756 -11.074 -24.063 1.00 96.44 113 ARG A N 1
ATOM 911 C CA . ARG A 1 113 ? 10.925 -11.795 -23.559 1.00 96.44 113 ARG A CA 1
ATOM 912 C C . ARG A 1 113 ? 10.959 -13.202 -24.141 1.00 96.44 113 ARG A C 1
ATOM 914 O O . ARG A 1 113 ? 9.946 -13.898 -24.136 1.00 96.44 113 ARG A O 1
ATOM 921 N N . TYR A 1 114 ? 12.130 -13.665 -24.556 1.00 95.31 114 TYR A N 1
ATOM 922 C CA . TYR A 1 114 ? 12.391 -15.069 -24.856 1.00 95.31 114 TYR A CA 1
ATOM 923 C C . TYR A 1 114 ? 13.643 -15.540 -24.130 1.00 95.31 114 TYR A C 1
ATOM 925 O O . TYR A 1 114 ? 14.715 -14.949 -24.249 1.00 95.31 114 TYR A O 1
ATOM 933 N N . GLY A 1 115 ? 13.525 -16.644 -23.403 1.00 84.62 115 GLY A N 1
ATOM 934 C CA . GLY A 1 115 ? 14.635 -17.244 -22.682 1.00 84.62 115 GLY A CA 1
ATOM 935 C C . GLY A 1 115 ? 14.207 -18.513 -21.945 1.00 84.62 115 GLY A C 1
ATOM 936 O O . GLY A 1 115 ? 13.011 -18.795 -21.840 1.00 84.62 115 GLY A O 1
ATOM 937 N N . PRO A 1 116 ? 15.166 -19.307 -21.446 1.00 70.81 116 PRO A N 1
ATOM 938 C CA . PRO A 1 116 ? 14.871 -20.422 -20.552 1.00 70.81 116 PRO A CA 1
ATOM 939 C C . PRO A 1 116 ? 14.062 -19.951 -19.334 1.00 70.81 116 PRO A C 1
ATOM 941 O O . PRO A 1 116 ? 14.355 -18.893 -18.789 1.00 70.81 116 PRO A O 1
ATOM 944 N N . LEU A 1 117 ? 13.136 -20.775 -18.825 1.00 62.50 117 LEU A N 1
ATOM 945 C CA . LEU A 1 117 ? 12.388 -20.503 -17.577 1.00 62.50 117 LEU A CA 1
ATOM 946 C C . LEU A 1 117 ? 13.293 -20.128 -16.384 1.00 62.50 117 LEU A C 1
ATOM 948 O O . LEU A 1 117 ? 12.854 -19.462 -15.456 1.00 62.50 117 LEU A O 1
ATOM 952 N N . GLN A 1 118 ? 14.552 -20.569 -16.410 1.00 63.16 118 GLN A N 1
ATOM 953 C CA . GLN A 1 118 ? 15.556 -20.362 -15.363 1.00 63.16 118 GLN A CA 1
ATOM 954 C C . GLN A 1 118 ? 16.400 -19.083 -15.543 1.00 63.16 118 GLN A C 1
ATOM 956 O O . GLN A 1 118 ? 17.145 -18.738 -14.633 1.00 63.16 118 GLN A O 1
ATOM 961 N N . ALA A 1 119 ? 16.322 -18.417 -16.702 1.00 61.84 119 ALA A N 1
ATOM 962 C CA . ALA A 1 119 ? 17.194 -17.305 -17.108 1.00 61.84 119 ALA A CA 1
ATOM 963 C C . ALA A 1 119 ? 16.739 -15.920 -16.611 1.00 61.84 119 ALA A C 1
ATOM 965 O O . ALA A 1 119 ? 17.370 -14.909 -16.918 1.00 61.84 119 ALA A O 1
ATOM 966 N N . GLY A 1 120 ? 15.618 -15.866 -15.886 1.00 77.44 120 GLY A N 1
ATOM 967 C CA . GLY A 1 120 ? 15.009 -14.612 -15.453 1.00 77.44 120 GLY A CA 1
ATOM 968 C C . GLY A 1 120 ? 14.699 -13.664 -16.620 1.00 77.44 120 GLY A C 1
ATOM 969 O O . GLY A 1 120 ? 14.632 -14.057 -17.785 1.00 77.44 120 GLY A O 1
ATOM 970 N N . GLY A 1 121 ? 14.481 -12.393 -16.294 1.00 90.69 121 GLY A N 1
ATOM 971 C CA . GLY A 1 121 ? 14.332 -11.319 -17.270 1.00 90.69 121 GLY A CA 1
ATOM 972 C C . GLY A 1 121 ? 13.213 -10.366 -16.882 1.00 90.69 121 GLY A C 1
ATOM 973 O O . GLY A 1 121 ? 12.050 -10.713 -17.034 1.00 90.69 121 GLY A O 1
ATOM 974 N N . SER A 1 122 ? 13.531 -9.181 -16.398 1.00 95.62 122 SER A N 1
ATOM 975 C CA . SER A 1 122 ? 12.530 -8.268 -15.853 1.00 95.62 122 SER A CA 1
ATOM 976 C C . SER A 1 122 ? 12.315 -7.075 -16.769 1.00 95.62 122 SER A C 1
ATOM 978 O O . SER A 1 122 ? 13.256 -6.599 -17.401 1.00 95.62 122 SER A O 1
ATOM 980 N N . LEU A 1 123 ? 11.086 -6.567 -16.785 1.00 97.75 123 LEU A N 1
ATOM 981 C CA . LEU A 1 123 ? 10.757 -5.219 -17.237 1.00 97.75 123 LEU A CA 1
ATOM 982 C C . LEU A 1 123 ? 10.691 -4.306 -16.011 1.00 97.75 123 LEU A C 1
ATOM 984 O O . LEU A 1 123 ? 10.067 -4.668 -15.013 1.00 97.75 123 LEU A O 1
ATOM 988 N N . VAL A 1 124 ? 11.324 -3.140 -16.088 1.00 98.00 124 VAL A N 1
ATOM 989 C CA . VAL A 1 124 ? 11.503 -2.208 -14.970 1.00 98.00 124 VAL A CA 1
ATOM 990 C C . VAL A 1 124 ? 11.081 -0.803 -15.365 1.00 98.00 124 VAL A C 1
ATOM 992 O O . VAL A 1 124 ? 11.311 -0.379 -16.496 1.00 98.00 124 VAL A O 1
ATOM 995 N N . VAL A 1 125 ? 10.536 -0.065 -14.400 1.00 97.50 125 VAL A N 1
ATOM 996 C CA . VAL A 1 125 ? 10.537 1.399 -14.388 1.00 97.50 125 VAL A CA 1
ATOM 997 C C . VAL A 1 125 ? 11.197 1.897 -13.103 1.00 97.50 125 VAL A C 1
ATOM 999 O O . VAL A 1 125 ? 10.872 1.443 -12.004 1.00 97.50 125 VAL A O 1
ATOM 1002 N N . GLN A 1 126 ? 12.129 2.835 -13.251 1.00 95.81 126 GLN A N 1
ATOM 1003 C CA . GLN A 1 126 ? 12.896 3.421 -12.157 1.00 95.81 126 GLN A CA 1
ATOM 1004 C C . GLN A 1 126 ? 12.902 4.949 -12.254 1.00 95.81 126 GLN A C 1
ATOM 1006 O O . GLN A 1 126 ? 13.151 5.499 -13.324 1.00 95.81 126 GLN A O 1
ATOM 1011 N N . GLY A 1 127 ? 12.646 5.629 -11.138 1.00 93.75 127 GLY A N 1
ATOM 1012 C CA . GLY A 1 127 ? 12.826 7.071 -11.001 1.00 93.75 127 GLY A CA 1
ATOM 1013 C C . GLY A 1 127 ? 14.289 7.438 -10.788 1.00 93.75 127 GLY A C 1
ATOM 1014 O O . GLY A 1 127 ? 15.015 6.764 -10.058 1.00 93.75 127 GLY A O 1
ATOM 1015 N N . HIS A 1 128 ? 14.716 8.511 -11.442 1.00 92.00 128 HIS A N 1
ATOM 1016 C CA . HIS A 1 128 ? 16.035 9.115 -11.294 1.00 92.00 128 HIS A CA 1
ATOM 1017 C C . HIS A 1 128 ? 15.906 10.583 -10.879 1.00 92.00 128 HIS A C 1
ATOM 1019 O O . HIS A 1 128 ? 14.879 11.210 -11.124 1.00 92.00 128 HIS A O 1
ATOM 1025 N N . GLY A 1 129 ? 16.966 11.130 -10.276 1.00 83.69 129 GLY A N 1
ATOM 1026 C CA . GLY A 1 129 ? 17.009 12.511 -9.769 1.00 83.69 129 GLY A CA 1
ATOM 1027 C C . GLY A 1 129 ? 16.943 12.641 -8.240 1.00 83.69 129 GLY A C 1
ATOM 1028 O O . GLY A 1 129 ? 17.097 13.740 -7.729 1.00 83.69 129 GLY A O 1
ATOM 1029 N N . GLY A 1 130 ? 16.804 11.524 -7.516 1.00 77.75 130 GLY A N 1
ATOM 1030 C CA . GLY A 1 130 ? 16.642 11.483 -6.052 1.00 77.75 130 GLY A CA 1
ATOM 1031 C C . GLY A 1 130 ? 15.377 10.728 -5.639 1.00 77.75 130 GLY A C 1
ATOM 1032 O O . GLY A 1 130 ? 15.364 10.053 -4.613 1.00 77.75 130 GLY A O 1
ATOM 1033 N N . ALA A 1 131 ? 14.378 10.708 -6.528 1.00 78.56 131 ALA A N 1
ATOM 1034 C CA . ALA A 1 131 ? 13.111 10.020 -6.322 1.00 78.56 131 ALA A CA 1
ATOM 1035 C C . ALA A 1 131 ? 13.269 8.513 -6.041 1.00 78.56 131 ALA A C 1
ATOM 1037 O O . ALA A 1 131 ? 13.783 7.743 -6.862 1.00 78.56 131 ALA A O 1
ATOM 1038 N N . ALA A 1 132 ? 12.732 8.068 -4.904 1.00 78.38 132 ALA A N 1
ATOM 1039 C CA . ALA A 1 132 ? 12.662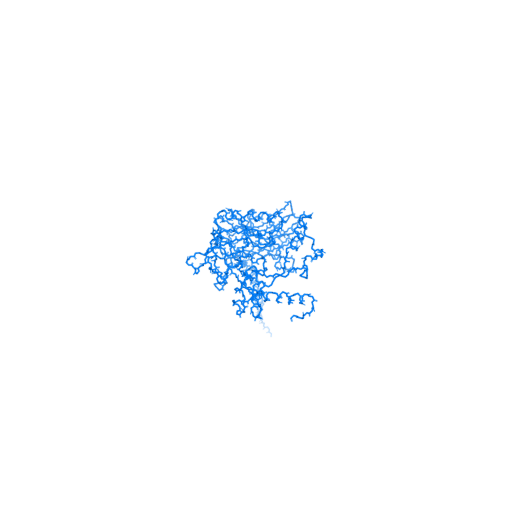 6.662 -4.516 1.00 78.38 132 ALA A CA 1
ATOM 1040 C C . ALA A 1 132 ? 11.490 5.950 -5.222 1.00 78.38 132 ALA A C 1
ATOM 1042 O O . ALA A 1 132 ? 10.477 5.610 -4.610 1.00 78.38 132 ALA A O 1
ATOM 1043 N N . PHE A 1 133 ? 11.610 5.731 -6.535 1.00 84.00 133 PHE A N 1
ATOM 1044 C CA . PHE A 1 133 ? 10.588 5.049 -7.335 1.00 84.00 133 PHE A CA 1
ATOM 1045 C C . PHE A 1 133 ? 11.170 3.857 -8.096 1.00 84.00 133 PHE A C 1
ATOM 1047 O O . PHE A 1 133 ? 12.043 4.014 -8.945 1.00 84.00 133 PHE A O 1
ATOM 1054 N N . TYR A 1 134 ? 10.669 2.655 -7.813 1.00 90.50 134 TYR A N 1
ATOM 1055 C CA . TYR A 1 134 ? 11.051 1.432 -8.515 1.00 90.50 134 TYR A CA 1
ATOM 1056 C C . TYR A 1 134 ? 9.858 0.477 -8.610 1.00 90.50 134 TYR A C 1
ATOM 1058 O O . TYR A 1 134 ? 9.177 0.191 -7.617 1.00 90.50 134 TYR A O 1
ATOM 1066 N N . ARG A 1 135 ? 9.602 -0.033 -9.815 1.00 91.06 135 ARG A N 1
ATOM 1067 C CA . ARG A 1 135 ? 8.646 -1.113 -10.079 1.00 91.06 135 ARG A CA 1
ATOM 1068 C C . ARG A 1 135 ? 9.243 -2.057 -11.111 1.00 91.06 135 ARG A C 1
ATOM 1070 O O . ARG A 1 135 ? 9.856 -1.616 -12.078 1.00 91.06 135 ARG A O 1
ATOM 1077 N N . SER A 1 136 ? 9.014 -3.353 -10.936 1.00 94.62 136 SER A N 1
ATOM 1078 C CA . SER A 1 136 ? 9.477 -4.373 -11.874 1.00 94.62 136 SER A CA 1
ATOM 1079 C C . SER A 1 136 ? 8.493 -5.527 -11.984 1.00 94.62 136 SER A C 1
ATOM 1081 O O . SER A 1 136 ? 7.787 -5.823 -11.023 1.00 94.62 136 SER A O 1
ATOM 1083 N N . THR A 1 137 ? 8.505 -6.218 -13.119 1.00 93.06 137 THR A N 1
ATOM 1084 C CA . THR A 1 137 ? 7.814 -7.496 -13.306 1.00 93.06 137 THR A CA 1
ATOM 1085 C C . THR A 1 137 ? 8.682 -8.462 -14.102 1.00 93.06 137 THR A C 1
ATOM 1087 O O . THR A 1 137 ? 9.313 -8.082 -15.090 1.00 93.06 137 THR A O 1
ATOM 1090 N N . ASP A 1 138 ? 8.700 -9.719 -13.685 1.00 91.88 138 ASP A N 1
ATOM 1091 C CA . ASP A 1 138 ? 9.239 -10.861 -14.426 1.00 91.88 138 ASP A CA 1
ATOM 1092 C C . ASP A 1 138 ? 8.150 -11.902 -14.753 1.00 91.88 138 ASP A C 1
ATOM 1094 O O . ASP A 1 138 ? 8.424 -12.898 -15.442 1.00 91.88 138 ASP A O 1
ATOM 1098 N N . TYR A 1 139 ? 6.918 -11.649 -14.294 1.00 89.69 139 TYR A N 1
ATOM 1099 C CA . TYR A 1 139 ? 5.760 -12.503 -14.493 1.00 89.69 139 TYR A CA 1
ATOM 1100 C C . TYR A 1 139 ? 5.135 -12.235 -15.870 1.00 89.69 139 TYR A C 1
ATOM 1102 O O . TYR A 1 139 ? 4.785 -11.091 -16.182 1.00 89.69 139 TYR A O 1
ATOM 1110 N N . PRO A 1 140 ? 4.986 -13.265 -16.717 1.00 91.19 140 PRO A N 1
ATOM 1111 C CA . PRO A 1 140 ? 4.408 -13.097 -18.039 1.00 91.19 140 PRO A CA 1
ATOM 1112 C C . PRO A 1 140 ? 2.890 -12.908 -17.955 1.00 91.19 140 PRO A C 1
ATOM 1114 O O . PRO A 1 140 ? 2.194 -13.724 -17.357 1.00 91.19 140 PRO A O 1
ATOM 1117 N N . LEU A 1 141 ? 2.372 -11.866 -18.608 1.00 91.56 141 LEU A N 1
ATOM 1118 C CA . LEU A 1 141 ? 0.930 -11.668 -18.778 1.00 91.56 141 LEU A CA 1
ATOM 1119 C C . LEU A 1 141 ? 0.344 -12.725 -19.722 1.00 91.56 141 LEU A C 1
ATOM 1121 O O . LEU A 1 141 ? -0.731 -13.268 -19.486 1.00 91.56 141 LEU A O 1
ATOM 1125 N N . GLU A 1 142 ? 1.070 -13.018 -20.797 1.00 92.12 142 GLU A N 1
ATOM 1126 C CA . GLU A 1 142 ? 0.708 -14.024 -21.789 1.00 92.12 142 GLU A CA 1
ATOM 1127 C C . GLU A 1 142 ? 1.963 -14.611 -22.440 1.00 92.12 142 GLU A C 1
ATOM 1129 O O . GLU A 1 142 ? 3.065 -14.059 -22.340 1.00 92.12 142 GLU A O 1
ATOM 1134 N N . ALA A 1 143 ? 1.788 -15.739 -23.126 1.00 93.19 143 ALA A N 1
ATOM 1135 C CA . ALA A 1 143 ? 2.834 -16.372 -23.913 1.00 93.19 143 ALA A CA 1
ATOM 1136 C C . ALA A 1 143 ? 2.344 -16.650 -25.337 1.00 93.19 143 ALA A C 1
ATOM 1138 O O . ALA A 1 143 ? 1.212 -17.085 -25.548 1.00 93.19 143 ALA A O 1
ATOM 1139 N N . SER A 1 144 ? 3.214 -16.425 -26.318 1.00 92.94 144 SER A N 1
ATOM 1140 C CA . SER A 1 144 ? 2.964 -16.780 -27.709 1.00 92.94 144 SER A CA 1
ATOM 1141 C C . SER A 1 144 ? 3.224 -18.275 -27.947 1.00 92.94 144 SER A C 1
ATOM 1143 O O . SER A 1 144 ? 4.030 -18.887 -27.237 1.00 92.94 144 SER A O 1
ATOM 1145 N N . PRO A 1 145 ? 2.635 -18.880 -28.997 1.00 90.12 145 PRO A N 1
ATOM 1146 C CA . PRO A 1 145 ? 2.930 -20.266 -29.375 1.00 90.12 145 PRO A CA 1
ATOM 1147 C C . PRO A 1 145 ? 4.413 -20.531 -29.678 1.00 90.12 145 PRO A C 1
ATOM 1149 O O . PRO A 1 145 ? 4.874 -21.664 -29.578 1.00 90.12 145 PRO A O 1
ATOM 1152 N N . ALA A 1 146 ? 5.169 -19.489 -30.040 1.00 90.25 146 ALA A N 1
ATOM 1153 C CA . ALA A 1 146 ? 6.602 -19.566 -30.310 1.00 90.25 146 ALA A CA 1
ATOM 1154 C C . ALA A 1 146 ? 7.470 -19.499 -29.036 1.00 90.25 146 ALA A C 1
ATOM 1156 O O . ALA A 1 146 ? 8.696 -19.536 -29.133 1.00 90.25 146 ALA A O 1
ATOM 1157 N N . GLY A 1 147 ? 6.858 -19.402 -27.850 1.00 92.06 147 GLY A N 1
ATOM 1158 C CA . GLY A 1 147 ? 7.547 -19.378 -26.558 1.00 92.06 147 GLY A CA 1
ATOM 1159 C C . GLY A 1 147 ? 8.018 -17.995 -26.106 1.00 92.06 147 GLY A C 1
ATOM 1160 O O . GLY A 1 147 ? 8.751 -17.904 -25.125 1.00 92.06 147 GLY A O 1
ATOM 1161 N N . TRP A 1 148 ? 7.612 -16.926 -26.795 1.00 95.81 148 TRP A N 1
ATOM 1162 C CA . TRP A 1 148 ? 7.819 -15.562 -26.306 1.00 95.81 148 TRP A CA 1
ATOM 1163 C C . TRP A 1 148 ? 6.805 -15.234 -25.219 1.00 95.81 148 TRP A C 1
ATOM 1165 O O . TRP A 1 148 ? 5.666 -15.681 -25.272 1.00 95.81 148 TRP A O 1
ATOM 1175 N N . GLN A 1 149 ? 7.209 -14.433 -24.250 1.00 95.31 149 GLN A N 1
ATOM 1176 C CA . GLN A 1 149 ? 6.418 -14.068 -23.087 1.00 95.31 149 GLN A CA 1
ATOM 1177 C C . GLN A 1 149 ? 6.263 -12.554 -23.038 1.00 95.31 149 GLN A C 1
ATOM 1179 O O . GLN A 1 149 ? 7.269 -11.846 -23.038 1.00 95.31 149 GLN A O 1
ATOM 1184 N N . ARG A 1 150 ? 5.030 -12.048 -22.986 1.00 96.50 150 ARG A N 1
ATOM 1185 C CA . ARG A 1 150 ? 4.795 -10.608 -22.865 1.00 96.50 150 ARG A CA 1
ATOM 1186 C C . ARG A 1 150 ? 4.839 -10.212 -21.398 1.00 96.50 150 ARG A C 1
ATOM 1188 O O . ARG A 1 150 ? 4.016 -10.666 -20.605 1.00 96.50 150 ARG A O 1
ATOM 1195 N N . LEU A 1 151 ? 5.796 -9.363 -21.048 1.00 96.69 151 LEU A N 1
ATOM 1196 C CA . LEU A 1 151 ? 5.835 -8.675 -19.763 1.00 96.69 151 LEU A CA 1
ATOM 1197 C C . LEU A 1 151 ? 5.015 -7.390 -19.875 1.00 96.69 151 LEU A C 1
ATOM 1199 O O . LEU A 1 151 ? 5.061 -6.722 -20.910 1.00 96.69 151 LEU A O 1
ATOM 1203 N N . GLN A 1 152 ? 4.280 -7.043 -18.821 1.00 96.88 152 GLN A N 1
ATOM 1204 C CA . GLN A 1 152 ? 3.484 -5.819 -18.769 1.00 96.88 152 GLN A CA 1
ATOM 1205 C C . GLN A 1 152 ? 3.565 -5.183 -17.387 1.00 96.88 152 GLN A C 1
ATOM 1207 O O . GLN A 1 152 ? 3.330 -5.842 -16.376 1.00 96.88 152 GLN A O 1
ATOM 1212 N N . LEU A 1 153 ? 3.854 -3.886 -17.361 1.00 93.88 153 LEU A N 1
ATOM 1213 C CA . LEU A 1 153 ? 3.922 -3.082 -16.154 1.00 93.88 153 LEU A CA 1
ATOM 1214 C C . LEU A 1 153 ? 3.094 -1.812 -16.355 1.00 93.88 153 LEU A C 1
ATOM 1216 O O . LEU A 1 153 ? 3.367 -1.023 -17.257 1.00 93.88 153 LEU A O 1
ATOM 1220 N N . SER A 1 154 ? 2.089 -1.612 -15.505 1.00 91.69 154 SER A N 1
ATOM 1221 C CA . SER A 1 154 ? 1.325 -0.364 -15.432 1.00 91.69 154 SER A CA 1
ATOM 1222 C C . SER A 1 154 ? 1.793 0.442 -14.226 1.00 91.69 154 SER A C 1
ATOM 1224 O O . SER A 1 154 ? 1.966 -0.109 -13.139 1.00 91.69 154 SER A O 1
ATOM 1226 N N . PHE A 1 155 ? 2.021 1.737 -14.414 1.00 88.44 155 PHE A N 1
ATOM 1227 C CA . PHE A 1 155 ? 2.546 2.612 -13.371 1.00 88.44 155 PHE A CA 1
ATOM 1228 C C . PHE A 1 155 ? 1.974 4.021 -13.488 1.00 88.44 155 PHE A C 1
ATOM 1230 O O . PHE A 1 155 ? 1.655 4.483 -14.582 1.00 88.44 155 PHE A O 1
ATOM 1237 N N . PHE A 1 156 ? 1.863 4.704 -12.351 1.00 86.12 156 PHE A N 1
ATOM 1238 C CA . PHE A 1 156 ? 1.587 6.135 -12.304 1.00 86.12 156 PHE A CA 1
ATOM 1239 C C . PHE A 1 156 ? 2.887 6.891 -12.028 1.00 86.12 156 PHE A C 1
ATOM 1241 O O . PHE A 1 156 ? 3.784 6.373 -11.359 1.00 86.12 156 PHE A O 1
ATOM 1248 N N . VAL A 1 157 ? 2.993 8.107 -12.546 1.00 87.38 157 VAL A N 1
ATOM 1249 C CA . VAL A 1 157 ? 4.128 8.997 -12.293 1.00 87.38 157 VAL A CA 1
ATOM 1250 C C . VAL A 1 157 ? 3.971 9.616 -10.899 1.00 87.38 157 VAL A C 1
ATOM 1252 O O . VAL A 1 157 ? 2.956 10.284 -10.670 1.00 87.38 157 VAL A O 1
ATOM 1255 N N . PRO A 1 158 ? 4.919 9.417 -9.963 1.00 81.81 158 PRO A N 1
ATOM 1256 C CA . PRO A 1 158 ? 4.799 9.976 -8.622 1.00 81.81 158 PRO A CA 1
ATOM 1257 C C . PRO A 1 158 ? 4.890 11.507 -8.646 1.00 81.81 158 PRO A C 1
ATOM 1259 O O . PRO A 1 158 ? 5.576 12.088 -9.487 1.00 81.81 158 PRO A O 1
ATOM 1262 N N . ASP A 1 159 ? 4.197 12.153 -7.707 1.00 81.44 159 ASP A N 1
ATOM 1263 C CA . ASP A 1 159 ? 4.338 13.588 -7.436 1.00 81.44 159 ASP A CA 1
ATOM 1264 C C . ASP A 1 159 ? 5.550 13.804 -6.522 1.00 81.44 159 ASP A C 1
ATOM 1266 O O . ASP A 1 159 ? 5.424 13.991 -5.311 1.00 81.44 159 ASP A O 1
ATOM 1270 N N . ASP A 1 160 ? 6.737 13.638 -7.103 1.00 81.62 160 ASP A N 1
ATOM 1271 C CA . ASP A 1 160 ? 8.017 13.760 -6.414 1.00 81.62 160 ASP A CA 1
ATOM 1272 C C . ASP A 1 160 ? 8.834 14.895 -7.056 1.00 81.62 160 ASP A C 1
ATOM 1274 O O . ASP A 1 160 ? 9.184 14.797 -8.237 1.00 81.62 160 ASP A O 1
ATOM 1278 N N . PRO A 1 161 ? 9.135 15.983 -6.320 1.00 81.12 161 PRO A N 1
ATOM 1279 C CA . PRO A 1 161 ? 9.880 17.115 -6.863 1.00 81.12 161 PRO A CA 1
ATOM 1280 C C . PRO A 1 161 ? 11.335 16.771 -7.218 1.00 81.12 161 PRO A C 1
ATOM 1282 O O . PRO A 1 161 ? 11.965 17.538 -7.944 1.00 81.12 161 PRO A O 1
ATOM 1285 N N . GLU A 1 162 ? 11.872 15.648 -6.729 1.00 86.44 162 GLU A N 1
ATOM 1286 C CA . GLU A 1 162 ? 13.210 15.157 -7.073 1.00 86.44 162 GLU A CA 1
ATOM 1287 C C . GLU A 1 162 ? 13.211 14.241 -8.312 1.00 86.44 162 GLU A C 1
ATOM 1289 O O . GLU A 1 162 ? 14.270 13.792 -8.751 1.00 86.44 162 GLU A O 1
ATOM 1294 N N . LEU A 1 163 ? 12.052 13.933 -8.906 1.00 87.38 163 LEU A N 1
ATOM 1295 C CA . LEU A 1 163 ? 11.981 13.093 -10.102 1.00 87.38 163 LEU A CA 1
ATOM 1296 C C . LEU A 1 163 ? 12.378 13.883 -11.364 1.00 87.38 163 LEU A C 1
ATOM 1298 O O . LEU A 1 163 ? 11.597 14.679 -11.879 1.00 87.38 163 LEU A O 1
ATOM 1302 N N . ASP A 1 164 ? 13.566 13.605 -11.911 1.00 91.81 164 ASP A N 1
ATOM 1303 C CA . ASP A 1 164 ? 14.037 14.154 -13.198 1.00 91.81 164 ASP A CA 1
ATOM 1304 C C . ASP A 1 164 ? 13.498 13.337 -14.383 1.00 91.81 164 ASP A C 1
ATOM 1306 O O . ASP A 1 164 ? 12.917 13.871 -15.328 1.00 91.81 164 ASP A O 1
ATOM 1310 N N . TYR A 1 165 ? 13.669 12.012 -14.341 1.00 94.31 165 TYR A N 1
ATOM 1311 C CA . TYR A 1 165 ? 13.180 11.129 -15.398 1.00 94.31 165 TYR A CA 1
ATOM 1312 C C . TYR A 1 165 ? 12.841 9.728 -14.914 1.00 94.31 165 TYR A C 1
ATOM 1314 O O . TYR A 1 165 ? 13.322 9.265 -13.878 1.00 94.31 165 TYR A O 1
ATOM 1322 N N . LEU A 1 166 ? 12.024 9.041 -15.709 1.00 96.56 166 LEU A N 1
ATOM 1323 C CA . LEU A 1 166 ? 11.743 7.622 -15.544 1.00 96.56 166 LEU A CA 1
ATOM 1324 C C . LEU A 1 166 ? 12.559 6.830 -16.563 1.00 96.56 166 LEU A C 1
ATOM 1326 O O . LEU A 1 166 ? 12.446 7.058 -17.767 1.00 96.56 166 LEU A O 1
ATOM 1330 N N . HIS A 1 167 ? 13.370 5.887 -16.096 1.00 97.75 167 HIS A N 1
ATOM 1331 C CA . HIS A 1 167 ? 14.067 4.935 -16.948 1.00 97.75 167 HIS A CA 1
ATOM 1332 C C . HIS A 1 167 ? 13.248 3.647 -17.037 1.00 97.75 167 HIS A C 1
ATOM 1334 O O . HIS A 1 167 ? 13.060 2.958 -16.033 1.00 97.75 167 HIS A O 1
ATOM 1340 N N . ILE A 1 168 ? 12.751 3.333 -18.234 1.00 98.50 168 ILE A N 1
ATOM 1341 C CA . ILE A 1 168 ? 11.998 2.110 -18.518 1.00 98.50 168 ILE A CA 1
ATOM 1342 C C . ILE A 1 168 ? 12.899 1.177 -19.312 1.00 98.50 168 ILE A C 1
ATOM 1344 O O . ILE A 1 168 ? 13.260 1.497 -20.443 1.00 98.50 168 ILE A O 1
ATOM 1348 N N . TYR A 1 169 ? 13.273 0.041 -18.737 1.00 98.50 169 TYR A N 1
ATOM 1349 C CA . TYR A 1 169 ? 14.283 -0.838 -19.321 1.00 98.50 169 TYR A CA 1
ATOM 1350 C C . TYR A 1 169 ? 14.062 -2.301 -18.965 1.00 98.50 169 TYR A C 1
ATOM 1352 O O . TYR A 1 169 ? 13.240 -2.646 -18.115 1.00 98.50 169 TYR A O 1
ATOM 1360 N N . VAL A 1 170 ? 14.825 -3.167 -19.626 1.00 98.31 170 VAL A N 1
ATOM 1361 C CA . VAL A 1 170 ? 14.843 -4.603 -19.347 1.00 98.31 170 VAL A CA 1
ATOM 1362 C C . VAL A 1 170 ? 16.199 -5.044 -18.816 1.00 98.31 170 VAL A C 1
ATOM 1364 O O . VAL A 1 170 ? 17.235 -4.483 -19.177 1.00 98.31 170 VAL A O 1
ATOM 1367 N N . TYR A 1 171 ? 16.217 -6.070 -17.974 1.00 96.50 171 TYR A N 1
ATOM 1368 C CA . TYR A 1 171 ? 17.460 -6.703 -17.531 1.00 96.50 171 TYR A CA 1
ATOM 1369 C C . TYR A 1 171 ? 17.277 -8.213 -17.354 1.00 96.50 171 TYR A C 1
ATOM 1371 O O . TYR A 1 171 ? 16.154 -8.688 -17.231 1.00 96.50 171 TYR A O 1
ATOM 1379 N N . SER A 1 172 ? 18.371 -8.974 -17.322 1.00 94.31 172 SER A N 1
ATOM 1380 C CA . SER A 1 172 ? 18.401 -10.395 -16.951 1.00 94.31 172 SER A CA 1
ATOM 1381 C C . SER A 1 172 ? 19.288 -10.631 -15.728 1.00 94.31 172 SER A C 1
ATOM 1383 O O . SER A 1 172 ? 20.107 -9.782 -15.371 1.00 94.31 172 SER A O 1
ATOM 1385 N N . ASP A 1 173 ? 19.147 -11.794 -15.093 1.00 91.44 173 ASP A N 1
ATOM 1386 C CA . ASP A 1 173 ? 19.957 -12.173 -13.929 1.00 91.44 173 ASP A CA 1
ATOM 1387 C C . ASP A 1 173 ? 21.391 -12.614 -14.286 1.00 91.44 173 ASP A C 1
ATOM 1389 O O . ASP A 1 173 ? 22.147 -13.016 -13.401 1.00 91.44 173 ASP A O 1
ATOM 1393 N N . GLY A 1 174 ? 21.747 -12.560 -15.575 1.00 91.50 174 GLY A N 1
ATOM 1394 C CA . GLY A 1 174 ? 23.068 -12.891 -16.098 1.00 91.50 174 GLY A CA 1
ATOM 1395 C C . GLY A 1 174 ? 23.371 -14.383 -16.192 1.00 91.50 174 GLY A C 1
ATOM 1396 O O . GLY A 1 174 ? 24.390 -14.748 -16.774 1.00 91.50 174 GLY A O 1
ATOM 1397 N N . LYS A 1 175 ? 22.504 -15.281 -15.706 1.00 90.69 175 LYS A N 1
ATOM 1398 C CA . LYS A 1 175 ? 22.800 -16.725 -15.721 1.00 90.69 175 LYS A CA 1
ATOM 1399 C C . LYS A 1 175 ? 22.824 -17.305 -17.129 1.00 90.69 175 LYS A C 1
ATOM 1401 O O . LYS A 1 175 ? 23.600 -18.214 -17.412 1.00 90.69 175 LYS A O 1
ATOM 1406 N N . MET A 1 176 ? 21.947 -16.812 -17.999 1.00 92.19 176 MET A N 1
ATOM 1407 C CA . MET A 1 176 ? 21.758 -17.295 -19.365 1.00 92.19 176 MET A CA 1
ATOM 1408 C C . MET A 1 176 ? 21.379 -16.131 -20.289 1.00 92.19 176 MET A C 1
ATOM 1410 O O . MET A 1 176 ? 20.810 -15.149 -19.817 1.00 92.19 176 MET A O 1
ATOM 1414 N N . PRO A 1 177 ? 21.632 -16.236 -21.608 1.00 94.56 177 PRO A N 1
ATOM 1415 C CA . PRO A 1 177 ? 21.188 -15.214 -22.547 1.00 94.56 177 PRO A CA 1
ATOM 1416 C C . PRO A 1 177 ? 19.660 -15.103 -22.604 1.00 94.56 177 PRO A C 1
ATOM 1418 O O . PRO A 1 177 ? 18.961 -16.118 -22.687 1.00 94.56 177 PRO A O 1
ATOM 1421 N N . VAL A 1 178 ? 19.164 -13.867 -22.635 1.00 96.69 178 VAL A N 1
ATOM 1422 C CA . VAL A 1 178 ? 17.738 -13.532 -22.746 1.00 96.69 178 VAL A CA 1
ATOM 1423 C C . VAL A 1 178 ? 17.549 -12.559 -23.903 1.00 96.69 178 VAL A C 1
ATOM 1425 O O . VAL A 1 178 ? 18.345 -11.644 -24.099 1.00 96.69 178 VAL A O 1
ATOM 1428 N N . TYR A 1 179 ? 16.495 -12.762 -24.681 1.00 97.69 179 TYR A N 1
ATOM 1429 C CA . TYR A 1 179 ? 16.139 -11.902 -25.802 1.00 97.69 179 TYR A CA 1
ATOM 1430 C C . TYR A 1 179 ? 14.955 -11.041 -25.401 1.00 97.69 179 TYR A C 1
ATOM 1432 O O . TYR A 1 179 ? 13.969 -11.564 -24.879 1.00 97.69 179 TYR A O 1
ATOM 1440 N N . PHE A 1 180 ? 15.050 -9.747 -25.669 1.00 98.25 180 PHE A N 1
ATOM 1441 C CA . PHE A 1 180 ? 13.955 -8.808 -25.514 1.00 98.25 180 PHE A CA 1
ATOM 1442 C C . PHE A 1 180 ? 13.636 -8.148 -26.840 1.00 98.25 180 PHE A C 1
ATOM 1444 O O . PHE A 1 180 ? 14.541 -7.808 -27.601 1.00 98.25 180 PHE A O 1
ATOM 1451 N N . ASP A 1 181 ? 12.355 -7.958 -27.100 1.00 98.31 181 ASP A N 1
ATOM 1452 C CA . ASP A 1 181 ? 11.881 -7.358 -28.333 1.00 98.31 181 ASP A CA 1
ATOM 1453 C C . ASP A 1 181 ? 10.611 -6.536 -28.094 1.00 98.31 181 ASP A C 1
ATOM 1455 O O . ASP A 1 181 ? 9.945 -6.708 -27.068 1.00 98.31 181 ASP A O 1
ATOM 1459 N N . ASP A 1 182 ? 10.301 -5.639 -29.028 1.00 98.00 182 ASP A N 1
ATOM 1460 C CA . ASP A 1 182 ? 9.102 -4.796 -29.029 1.00 98.00 182 ASP A CA 1
ATOM 1461 C C . ASP A 1 182 ? 8.826 -4.116 -27.664 1.00 98.00 182 ASP A C 1
ATOM 1463 O O . ASP A 1 182 ? 7.736 -4.234 -27.093 1.00 98.00 182 ASP A O 1
ATOM 1467 N N . LEU A 1 183 ? 9.813 -3.392 -27.111 1.00 98.50 183 LEU A N 1
ATOM 1468 C CA . LEU A 1 183 ? 9.590 -2.552 -25.924 1.00 98.50 183 LEU A CA 1
ATOM 1469 C C . LEU A 1 183 ? 8.650 -1.408 -26.300 1.00 98.50 183 LEU A C 1
ATOM 1471 O O . LEU A 1 183 ? 9.030 -0.526 -27.065 1.00 98.50 183 LEU A O 1
ATOM 1475 N N . SER A 1 184 ? 7.449 -1.395 -25.734 1.00 97.81 184 SER A N 1
ATOM 1476 C CA . SER A 1 184 ? 6.423 -0.387 -25.994 1.00 97.81 184 SER A CA 1
ATOM 1477 C C . SER A 1 184 ? 6.040 0.329 -24.710 1.00 97.81 184 SER A C 1
ATOM 1479 O O . SER A 1 184 ? 5.726 -0.318 -23.713 1.00 97.81 184 SER A O 1
ATOM 1481 N N . ILE A 1 185 ? 6.014 1.658 -24.752 1.00 97.50 185 ILE A N 1
ATOM 1482 C CA . ILE A 1 185 ? 5.587 2.538 -23.666 1.00 97.50 185 ILE A CA 1
ATOM 1483 C C . ILE A 1 185 ? 4.477 3.430 -24.206 1.00 97.50 185 ILE A C 1
ATOM 1485 O O . ILE A 1 185 ? 4.660 4.139 -25.197 1.00 97.50 185 ILE A O 1
ATOM 1489 N N . ARG A 1 186 ? 3.324 3.419 -23.541 1.00 94.50 186 ARG A N 1
ATOM 1490 C CA . ARG A 1 186 ? 2.185 4.267 -23.902 1.00 94.50 186 ARG A CA 1
ATOM 1491 C C . ARG A 1 186 ? 1.599 4.934 -22.674 1.00 94.50 186 ARG A C 1
ATOM 1493 O O . ARG A 1 186 ? 1.489 4.311 -21.618 1.00 94.50 186 ARG A O 1
ATOM 1500 N N . ARG A 1 187 ? 1.186 6.192 -22.822 1.00 92.12 187 ARG A N 1
ATOM 1501 C CA . ARG A 1 187 ? 0.359 6.854 -21.812 1.00 92.12 187 ARG A CA 1
ATOM 1502 C C . ARG A 1 187 ? -1.033 6.227 -21.843 1.00 92.12 187 ARG A C 1
ATOM 1504 O O . ARG A 1 187 ? -1.601 6.030 -22.915 1.00 92.12 187 ARG A O 1
ATOM 1511 N N . LEU A 1 188 ? -1.571 5.905 -20.677 1.00 88.38 188 LEU A N 1
ATOM 1512 C CA . LEU A 1 188 ? -2.939 5.437 -20.525 1.00 88.38 188 LEU A CA 1
ATOM 1513 C C . LEU A 1 188 ? -3.860 6.642 -20.353 1.00 88.38 188 LEU A C 1
ATOM 1515 O O . LEU A 1 188 ? -3.640 7.490 -19.488 1.00 88.38 188 LEU A O 1
ATOM 1519 N N . GLU A 1 189 ? -4.904 6.707 -21.173 1.00 82.06 189 GLU A N 1
ATOM 1520 C CA . GLU A 1 189 ? -6.011 7.620 -20.922 1.00 82.06 189 GLU A CA 1
ATOM 1521 C C . GLU A 1 189 ? -6.870 7.027 -19.814 1.00 82.06 189 GLU A C 1
ATOM 1523 O O . GLU A 1 189 ? -7.500 5.982 -19.978 1.00 82.06 189 GLU A O 1
ATOM 1528 N N . VAL A 1 190 ? -6.853 7.682 -18.658 1.00 70.88 190 VAL A N 1
ATOM 1529 C CA . VAL A 1 190 ? -7.765 7.376 -17.564 1.00 70.88 190 VAL A CA 1
ATOM 1530 C C . VAL A 1 190 ? -9.072 8.104 -17.879 1.00 70.88 190 VAL A C 1
ATOM 1532 O O . VAL A 1 190 ? -9.048 9.334 -17.959 1.00 70.88 190 VAL A O 1
ATOM 1535 N N . PRO A 1 191 ? -10.194 7.394 -18.106 1.00 70.38 191 PRO A N 1
ATOM 1536 C CA . PRO A 1 191 ? -11.469 8.044 -18.389 1.00 70.38 191 PRO A CA 1
ATOM 1537 C C . PRO A 1 191 ? -11.815 9.051 -17.290 1.00 70.38 191 PRO A C 1
ATOM 1539 O O . PRO A 1 191 ? -11.555 8.783 -16.120 1.00 70.38 191 PRO A O 1
ATOM 1542 N N . GLU A 1 192 ? -12.475 10.162 -17.622 1.00 65.88 192 GLU A N 1
ATOM 1543 C CA . GLU A 1 192 ? -13.003 11.080 -16.594 1.00 65.88 192 GLU A CA 1
ATOM 1544 C C . GLU A 1 192 ? -13.981 10.375 -15.637 1.00 65.88 192 GLU A C 1
ATOM 1546 O O . GLU A 1 192 ? -14.144 10.779 -14.491 1.00 65.88 192 GLU A O 1
ATOM 1551 N N . THR A 1 193 ? -14.598 9.280 -16.090 1.00 71.25 193 THR A N 1
ATOM 1552 C CA . THR A 1 193 ? -15.457 8.406 -15.282 1.00 71.25 193 THR A CA 1
ATOM 1553 C C . THR A 1 193 ? -14.686 7.449 -14.373 1.00 71.25 193 THR A C 1
ATOM 1555 O O . THR A 1 193 ? -15.310 6.680 -13.643 1.00 71.25 193 THR A O 1
ATOM 1558 N N . ALA A 1 194 ? -13.355 7.405 -14.452 1.00 70.69 194 ALA A N 1
ATOM 1559 C CA . ALA A 1 194 ? -12.555 6.578 -13.565 1.00 70.69 194 ALA A CA 1
ATOM 1560 C C . ALA A 1 194 ? -12.699 7.068 -12.124 1.00 70.69 194 ALA A C 1
ATOM 1562 O O . ALA A 1 194 ? -12.861 8.259 -11.862 1.00 70.69 194 ALA A O 1
ATOM 1563 N N . PHE A 1 195 ? -12.624 6.132 -11.185 1.00 76.25 195 PHE A N 1
ATOM 1564 C CA . PHE A 1 195 ? -12.703 6.439 -9.767 1.00 76.25 195 PHE A CA 1
ATOM 1565 C C . PHE A 1 195 ? -11.604 7.434 -9.364 1.00 76.25 195 PHE A C 1
ATOM 1567 O O . PHE A 1 195 ? -10.415 7.133 -9.460 1.00 76.25 195 PHE A O 1
ATOM 1574 N N . GLN A 1 196 ? -12.022 8.617 -8.912 1.00 78.38 196 GLN A N 1
ATOM 1575 C CA . GLN A 1 196 ? -11.154 9.648 -8.349 1.00 78.38 196 GLN A CA 1
ATOM 1576 C C . GLN A 1 196 ? -11.381 9.676 -6.836 1.00 78.38 196 GLN A C 1
ATOM 1578 O O . GLN A 1 196 ? -12.380 10.246 -6.385 1.00 78.38 196 GLN A O 1
ATOM 1583 N N . PRO A 1 197 ? -10.517 9.031 -6.034 1.00 84.69 197 PRO A N 1
ATOM 1584 C CA . PRO A 1 197 ? -10.707 9.036 -4.596 1.00 84.69 197 PRO A CA 1
ATOM 1585 C C . PRO A 1 197 ? -10.544 10.455 -4.050 1.00 84.69 197 PRO A C 1
ATOM 1587 O O . PRO A 1 197 ? -9.621 11.179 -4.428 1.00 84.69 197 PRO A O 1
ATOM 1590 N N . ALA A 1 198 ? -11.392 10.829 -3.091 1.00 90.31 198 ALA A N 1
ATOM 1591 C CA . ALA A 1 198 ? -11.108 11.989 -2.253 1.00 90.31 198 ALA A CA 1
ATOM 1592 C C . ALA A 1 198 ? -9.734 11.809 -1.579 1.00 90.31 198 ALA A C 1
ATOM 1594 O O . ALA A 1 198 ? -9.328 10.685 -1.289 1.00 90.31 198 ALA A O 1
ATOM 1595 N N . ALA A 1 199 ? -9.007 12.898 -1.335 1.00 92.69 199 ALA A N 1
ATOM 1596 C CA . ALA A 1 199 ? -7.664 12.837 -0.763 1.00 92.69 199 ALA A CA 1
ATOM 1597 C C . ALA A 1 199 ? -7.654 13.361 0.676 1.00 92.69 199 ALA A C 1
ATOM 1599 O O . ALA A 1 199 ? -8.085 14.482 0.934 1.00 92.69 199 ALA A O 1
ATOM 1600 N N . LEU A 1 200 ? -7.130 12.569 1.608 1.00 96.81 200 LEU A N 1
ATOM 1601 C CA . LEU A 1 200 ? -6.848 12.999 2.974 1.00 96.81 200 LEU A CA 1
ATOM 1602 C C . LEU A 1 200 ? -5.403 13.484 3.084 1.00 96.81 200 LEU A C 1
ATOM 1604 O O . LEU A 1 200 ? -4.499 12.887 2.504 1.00 96.81 200 LEU A O 1
ATOM 1608 N N . GLU A 1 201 ? -5.173 14.530 3.876 1.00 97.31 201 GLU A N 1
ATOM 1609 C CA . GLU A 1 201 ? -3.822 14.992 4.207 1.00 97.31 201 GLU A CA 1
ATOM 1610 C C . GLU A 1 201 ? -3.545 14.731 5.688 1.00 97.31 201 GLU A C 1
ATOM 1612 O O . GLU A 1 201 ? -4.122 15.377 6.565 1.00 97.31 201 GLU A O 1
ATOM 1617 N N . LEU A 1 202 ? -2.667 13.774 5.967 1.00 98.06 202 LEU A N 1
ATOM 1618 C CA . LEU A 1 202 ? -2.175 13.485 7.303 1.00 98.06 202 LEU A CA 1
ATOM 1619 C C . LEU A 1 202 ? -0.894 14.289 7.550 1.00 98.06 202 LEU A C 1
ATOM 1621 O O . LEU A 1 202 ? 0.091 14.157 6.825 1.00 98.06 202 LEU A O 1
ATOM 1625 N N . ARG A 1 203 ? -0.912 15.131 8.583 1.00 98.25 203 ARG A N 1
ATOM 1626 C CA . ARG A 1 203 ? 0.233 15.933 9.022 1.00 98.25 203 ARG A CA 1
ATOM 1627 C C . ARG A 1 203 ? 0.729 15.449 10.374 1.00 98.25 203 ARG A C 1
ATOM 1629 O O . ARG A 1 203 ? -0.001 15.555 11.359 1.00 98.25 203 ARG A O 1
ATOM 1636 N N . ILE A 1 204 ? 1.960 14.964 10.407 1.00 98.25 204 ILE A N 1
ATOM 1637 C CA . ILE A 1 204 ? 2.674 14.490 11.595 1.00 98.25 204 ILE A CA 1
ATOM 1638 C C . ILE A 1 204 ? 3.906 15.381 11.759 1.00 98.25 204 ILE A C 1
ATOM 1640 O O . ILE A 1 204 ? 4.582 15.672 10.774 1.00 98.25 204 ILE A O 1
ATOM 1644 N N . ASP A 1 205 ? 4.176 15.852 12.972 1.00 98.00 205 ASP A N 1
ATOM 1645 C CA . ASP A 1 205 ? 5.398 16.613 13.239 1.00 98.00 205 ASP A CA 1
ATOM 1646 C C . ASP A 1 205 ? 6.654 15.728 13.146 1.00 98.00 205 ASP A C 1
ATOM 1648 O O . ASP A 1 205 ? 6.574 14.500 13.098 1.00 98.00 205 ASP A O 1
ATOM 1652 N N . GLU A 1 206 ? 7.827 16.360 13.077 1.00 97.38 206 GLU A N 1
ATOM 1653 C CA . GLU A 1 206 ? 9.108 15.658 12.915 1.00 97.38 206 GLU A CA 1
ATOM 1654 C C . GLU A 1 206 ? 9.372 14.673 14.062 1.00 97.38 206 GLU A C 1
ATOM 1656 O O . GLU A 1 206 ? 9.805 13.548 13.823 1.00 97.38 206 GLU A O 1
ATOM 1661 N N . GLU A 1 207 ? 9.049 15.056 15.301 1.00 98.06 207 GLU A N 1
ATOM 1662 C CA . GLU A 1 207 ? 9.200 14.187 16.472 1.00 98.06 207 GLU A CA 1
ATOM 1663 C C . GLU A 1 207 ? 8.281 12.958 16.388 1.00 98.06 207 GLU A C 1
ATOM 1665 O O . GLU A 1 207 ? 8.718 11.828 16.618 1.00 98.06 207 GLU A O 1
ATOM 1670 N N . GLY A 1 208 ? 7.008 13.151 16.031 1.00 98.25 208 GLY A N 1
ATOM 1671 C CA . GLY A 1 208 ? 6.061 12.063 15.842 1.00 98.25 208 GLY A CA 1
ATOM 1672 C C . GLY A 1 208 ? 6.474 11.132 14.706 1.00 98.25 208 GLY A C 1
ATOM 1673 O O . GLY A 1 208 ? 6.395 9.913 14.859 1.00 98.25 208 GLY A O 1
ATOM 1674 N N . LEU A 1 209 ? 6.960 11.681 13.592 1.00 97.31 209 LEU A N 1
ATOM 1675 C CA . LEU A 1 209 ? 7.431 10.884 12.464 1.00 97.31 209 LEU A CA 1
ATOM 1676 C C . LEU A 1 209 ? 8.667 10.056 12.840 1.00 97.31 209 LEU A C 1
ATOM 1678 O O . LEU A 1 209 ? 8.664 8.848 12.610 1.00 97.31 209 LEU A O 1
ATOM 1682 N N . ALA A 1 210 ? 9.648 10.656 13.519 1.00 97.81 210 ALA A N 1
ATOM 1683 C CA . ALA A 1 210 ? 10.838 9.955 14.002 1.00 97.81 210 ALA A CA 1
ATOM 1684 C C . ALA A 1 210 ? 10.488 8.802 14.961 1.00 97.81 210 ALA A C 1
ATOM 1686 O O . ALA A 1 210 ? 11.088 7.728 14.909 1.00 97.81 210 ALA A O 1
ATOM 1687 N N . ARG A 1 211 ? 9.468 8.975 15.814 1.00 98.25 211 ARG A N 1
ATOM 1688 C CA . ARG A 1 211 ? 8.970 7.895 16.684 1.00 98.25 211 ARG A CA 1
ATOM 1689 C C . ARG A 1 211 ? 8.343 6.748 15.889 1.00 98.25 211 ARG A C 1
ATOM 1691 O O . ARG A 1 211 ? 8.558 5.585 16.228 1.00 98.25 211 ARG A O 1
ATOM 1698 N N . LEU A 1 212 ? 7.576 7.052 14.840 1.00 97.69 212 LEU A N 1
ATOM 1699 C CA . LEU A 1 212 ? 7.007 6.027 13.958 1.00 97.69 212 LEU A CA 1
ATOM 1700 C C . LEU A 1 212 ? 8.102 5.299 13.167 1.00 97.69 212 LEU A C 1
ATOM 1702 O O . LEU A 1 212 ? 8.041 4.078 13.035 1.00 97.69 212 LEU A O 1
ATOM 1706 N N . GLU A 1 213 ? 9.118 6.018 12.695 1.00 96.25 213 GLU A N 1
ATOM 1707 C CA . GLU A 1 213 ? 10.291 5.448 12.025 1.00 96.25 213 GLU A CA 1
ATOM 1708 C C . GLU A 1 213 ? 11.054 4.495 12.941 1.00 96.25 213 GLU A C 1
ATOM 1710 O O . GLU A 1 213 ? 11.265 3.339 12.578 1.00 96.25 213 GLU A O 1
ATOM 1715 N N . GLN A 1 214 ? 11.362 4.922 14.168 1.00 96.62 214 GLN A N 1
ATOM 1716 C CA . GLN A 1 214 ? 12.004 4.069 15.167 1.00 96.62 214 GLN A CA 1
ATOM 1717 C C . GLN A 1 214 ? 11.187 2.796 15.425 1.00 96.62 214 GLN A C 1
ATOM 1719 O O . GLN A 1 214 ? 11.741 1.698 15.526 1.00 96.62 214 GLN A O 1
ATOM 1724 N N . LYS A 1 215 ? 9.855 2.921 15.497 1.00 97.12 215 LYS A N 1
ATOM 1725 C CA . LYS A 1 215 ? 8.967 1.774 15.694 1.00 97.12 215 LYS A CA 1
ATOM 1726 C C . LYS A 1 215 ? 8.978 0.816 14.504 1.00 97.12 215 LYS A C 1
ATOM 1728 O O . LYS A 1 215 ? 8.950 -0.403 14.680 1.00 97.12 215 LYS A O 1
ATOM 1733 N N . ARG A 1 216 ? 9.043 1.356 13.288 1.00 95.75 216 ARG A N 1
ATOM 1734 C CA . ARG A 1 216 ? 9.192 0.569 12.063 1.00 95.75 216 ARG A CA 1
ATOM 1735 C C . ARG A 1 216 ? 10.531 -0.160 12.036 1.00 95.75 216 ARG A C 1
ATOM 1737 O O . ARG A 1 216 ? 10.550 -1.348 11.736 1.00 95.75 216 ARG A O 1
ATOM 1744 N N . GLU A 1 217 ? 11.633 0.510 12.359 1.00 94.69 217 GLU A N 1
ATOM 1745 C CA . GLU A 1 217 ? 12.962 -0.111 12.421 1.00 94.69 217 GLU A CA 1
ATOM 1746 C C . GLU A 1 217 ? 13.020 -1.243 13.451 1.00 94.69 217 GLU A C 1
ATOM 1748 O O . GLU A 1 217 ? 13.574 -2.310 13.175 1.00 94.69 217 GLU A O 1
ATOM 1753 N N . GLU A 1 218 ? 12.396 -1.046 14.617 1.00 94.69 218 GLU A N 1
ATOM 1754 C CA . GLU A 1 218 ? 12.228 -2.100 15.615 1.00 94.69 218 GLU A CA 1
ATOM 1755 C C . GLU A 1 218 ? 11.512 -3.315 15.010 1.00 94.69 218 GLU A C 1
ATOM 1757 O O . GLU A 1 218 ? 12.041 -4.425 15.096 1.00 94.69 218 GLU A O 1
ATOM 1762 N N . ALA A 1 219 ? 10.367 -3.100 14.356 1.00 93.88 219 ALA A N 1
ATOM 1763 C CA . ALA A 1 219 ? 9.575 -4.166 13.748 1.00 93.88 219 ALA A CA 1
ATOM 1764 C C . ALA A 1 219 ? 10.331 -4.902 12.631 1.00 93.88 219 ALA A C 1
ATOM 1766 O O . ALA A 1 219 ? 10.318 -6.130 12.567 1.00 93.88 219 ALA A O 1
ATOM 1767 N N . LEU A 1 220 ? 11.040 -4.169 11.767 1.00 91.19 220 LEU A N 1
ATOM 1768 C CA . LEU A 1 220 ? 11.866 -4.755 10.708 1.00 91.19 220 LEU A CA 1
ATOM 1769 C C . LEU A 1 220 ? 12.985 -5.635 11.281 1.00 91.19 220 LEU A C 1
ATOM 1771 O O . LEU A 1 220 ? 13.308 -6.672 10.704 1.00 91.19 220 LEU A O 1
ATOM 1775 N N . ARG A 1 221 ? 13.553 -5.254 12.430 1.00 89.81 221 ARG A N 1
ATOM 1776 C CA . ARG A 1 221 ? 14.590 -6.031 13.119 1.00 89.81 221 ARG A CA 1
ATOM 1777 C C . ARG A 1 221 ? 14.033 -7.278 13.808 1.00 89.81 221 ARG A C 1
ATOM 1779 O O . ARG A 1 221 ? 14.714 -8.300 13.838 1.00 89.81 221 ARG A O 1
AT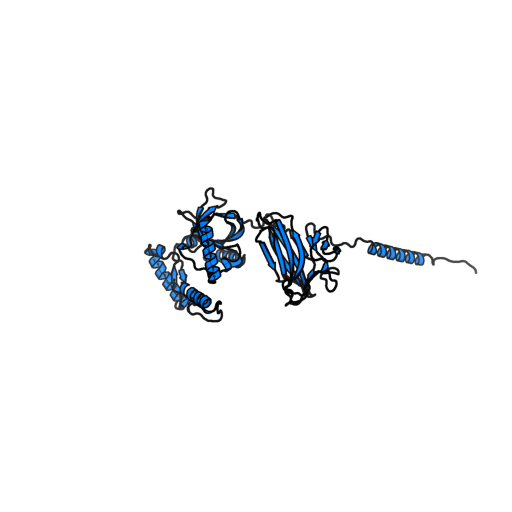OM 1786 N N . THR A 1 222 ? 12.843 -7.203 14.404 1.00 89.12 222 THR A N 1
ATOM 1787 C CA . THR A 1 222 ? 12.228 -8.325 15.141 1.00 89.12 222 THR A CA 1
ATOM 1788 C C . THR A 1 222 ? 11.410 -9.261 14.248 1.00 89.12 222 THR A C 1
ATOM 1790 O O . THR A 1 222 ? 11.148 -10.397 14.641 1.00 89.12 222 THR A O 1
ATOM 1793 N N . GLY A 1 223 ? 11.025 -8.810 13.052 1.00 89.12 223 GLY A N 1
ATOM 1794 C CA . GLY A 1 223 ? 10.207 -9.553 12.092 1.00 89.12 223 GLY A CA 1
ATOM 1795 C C . GLY A 1 223 ? 8.693 -9.383 12.274 1.00 89.12 223 GLY A C 1
ATOM 1796 O O . GLY A 1 223 ? 7.935 -9.914 11.463 1.00 89.12 223 GLY A O 1
ATOM 1797 N N . ILE A 1 224 ? 8.253 -8.659 13.310 1.00 92.25 224 ILE A N 1
ATOM 1798 C CA . ILE A 1 224 ? 6.842 -8.398 13.641 1.00 92.25 224 ILE A CA 1
ATOM 1799 C C . ILE A 1 224 ? 6.678 -6.997 14.235 1.00 92.25 224 ILE A C 1
ATOM 1801 O O . ILE A 1 224 ? 7.562 -6.500 14.932 1.00 92.25 224 ILE A O 1
ATOM 1805 N N . LEU A 1 225 ? 5.530 -6.373 13.994 1.00 94.44 225 LEU A N 1
ATOM 1806 C CA . LEU A 1 225 ? 5.145 -5.113 14.617 1.00 94.44 225 LEU A CA 1
ATOM 1807 C C . LEU A 1 225 ? 4.370 -5.391 15.911 1.00 94.44 225 LEU A C 1
ATOM 1809 O O . LEU A 1 225 ? 3.270 -5.927 15.883 1.00 94.44 225 LEU A O 1
ATOM 1813 N N . GLU A 1 226 ? 4.923 -4.974 17.048 1.00 92.50 226 GLU A N 1
ATOM 1814 C CA . GLU A 1 226 ? 4.237 -5.019 18.344 1.00 92.50 226 GLU A CA 1
ATOM 1815 C C . GLU A 1 226 ? 3.829 -3.604 18.743 1.00 92.50 226 GLU A C 1
ATOM 1817 O O . GLU A 1 226 ? 4.695 -2.767 18.983 1.00 92.50 226 GLU A O 1
ATOM 1822 N N . THR A 1 227 ? 2.527 -3.320 18.815 1.00 92.00 227 THR A N 1
ATOM 1823 C CA . THR A 1 227 ? 2.028 -1.975 19.152 1.00 92.00 227 THR A CA 1
ATOM 1824 C C . THR A 1 227 ? 1.333 -1.910 20.509 1.00 92.00 227 THR A C 1
ATOM 1826 O O . THR A 1 227 ? 0.517 -2.780 20.810 1.00 92.00 227 THR A O 1
ATOM 1829 N N . GLY A 1 228 ? 1.563 -0.839 21.267 1.00 90.25 228 GLY A N 1
ATOM 1830 C CA . GLY A 1 228 ? 0.909 -0.520 22.538 1.00 90.25 228 GLY A CA 1
ATOM 1831 C C . GLY A 1 228 ? 0.384 0.920 22.616 1.00 90.25 228 GLY A C 1
ATOM 1832 O O . GLY A 1 228 ? 0.375 1.664 21.633 1.00 90.25 228 GLY A O 1
ATOM 1833 N N . ASP A 1 229 ? -0.076 1.319 23.804 1.00 89.31 229 ASP A N 1
ATOM 1834 C CA . ASP A 1 229 ? -0.664 2.648 24.039 1.00 89.31 229 ASP A CA 1
ATOM 1835 C C . ASP A 1 229 ? 0.352 3.800 23.942 1.00 89.31 229 ASP A C 1
ATOM 1837 O O . ASP A 1 229 ? -0.027 4.932 23.625 1.00 89.31 229 ASP A O 1
ATOM 1841 N N . ASP A 1 230 ? 1.639 3.510 24.126 1.00 93.25 230 ASP A N 1
ATOM 1842 C CA . ASP A 1 230 ? 2.719 4.495 24.025 1.00 93.25 230 ASP A CA 1
ATOM 1843 C C . ASP A 1 230 ? 3.195 4.733 22.580 1.00 93.25 230 ASP A C 1
ATOM 1845 O O . ASP A 1 230 ? 3.946 5.674 22.325 1.00 93.25 230 ASP A O 1
ATOM 1849 N N . ASP A 1 231 ? 2.720 3.950 21.604 1.00 96.88 231 ASP A N 1
ATOM 1850 C CA . ASP A 1 231 ? 3.118 4.077 20.191 1.00 96.88 231 ASP A CA 1
ATOM 1851 C C . ASP A 1 231 ? 2.285 5.107 19.409 1.00 96.88 231 ASP A C 1
ATOM 1853 O O . ASP A 1 231 ? 2.482 5.309 18.209 1.00 96.88 231 ASP A O 1
ATOM 1857 N N . TRP A 1 232 ? 1.325 5.763 20.063 1.00 98.25 232 TRP A N 1
ATOM 1858 C CA . TRP A 1 232 ? 0.521 6.807 19.437 1.00 98.25 232 TRP A CA 1
ATOM 1859 C C . TRP A 1 232 ? 1.252 8.153 19.420 1.00 98.25 232 TRP A C 1
ATOM 1861 O O . TRP A 1 232 ? 1.687 8.658 20.459 1.00 98.25 232 TRP A O 1
ATOM 1871 N N . VAL A 1 233 ? 1.269 8.793 18.253 1.00 98.44 233 VAL A N 1
ATOM 1872 C CA . VAL A 1 233 ? 1.771 10.159 18.052 1.00 98.44 233 VAL A CA 1
ATOM 1873 C C . VAL A 1 233 ? 0.624 11.099 17.683 1.00 98.44 233 VAL A C 1
ATOM 1875 O O . VAL A 1 233 ? -0.402 10.662 17.157 1.00 98.44 233 VAL A O 1
ATOM 1878 N N . ASN A 1 234 ? 0.752 12.385 18.009 1.00 98.25 234 ASN A N 1
ATOM 1879 C CA . ASN A 1 234 ? -0.253 13.380 17.630 1.00 98.25 234 ASN A CA 1
ATOM 1880 C C . ASN A 1 234 ? -0.110 13.725 16.146 1.00 98.25 234 ASN A C 1
ATOM 1882 O O . ASN A 1 234 ? 0.994 13.751 15.612 1.00 98.25 234 ASN A O 1
ATOM 1886 N N . ALA A 1 235 ? -1.230 14.002 15.488 1.00 98.50 235 ALA A N 1
ATOM 1887 C CA . ALA A 1 235 ? -1.253 14.421 14.098 1.00 98.50 235 ALA A CA 1
ATOM 1888 C C . ALA A 1 235 ? -2.521 15.230 13.800 1.00 98.50 235 ALA A C 1
ATOM 1890 O O . ALA A 1 235 ? -3.468 15.259 14.588 1.00 98.50 235 ALA A O 1
ATOM 1891 N N . ARG A 1 236 ? -2.549 15.872 12.634 1.00 98.25 236 ARG A N 1
ATOM 1892 C CA . ARG A 1 236 ? -3.726 16.565 12.103 1.00 98.25 236 ARG A CA 1
ATOM 1893 C C . ARG A 1 236 ? -4.150 15.928 10.794 1.00 98.25 236 ARG A C 1
ATOM 1895 O O . ARG A 1 236 ? -3.313 15.694 9.929 1.00 98.25 236 ARG A O 1
ATOM 1902 N N . LEU A 1 237 ? -5.441 15.667 10.645 1.00 98.31 237 LEU A N 1
ATOM 1903 C CA . LEU A 1 237 ? -6.021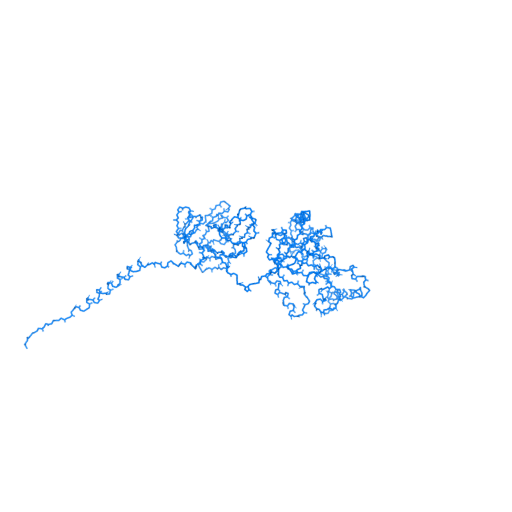 15.091 9.440 1.00 98.31 237 LEU A CA 1
ATOM 1904 C C . LEU A 1 237 ? -6.883 16.137 8.740 1.00 98.31 237 LEU A C 1
ATOM 1906 O O . LEU A 1 237 ? -7.935 16.527 9.246 1.00 98.31 237 LEU A O 1
ATOM 1910 N N . ARG A 1 238 ? -6.456 16.582 7.562 1.00 97.81 238 ARG A N 1
ATOM 1911 C CA . ARG A 1 238 ? -7.260 17.456 6.714 1.00 97.81 238 ARG A CA 1
ATOM 1912 C C . ARG A 1 238 ? -8.178 16.618 5.836 1.00 97.81 238 ARG A C 1
ATOM 1914 O O . ARG A 1 238 ? -7.728 15.705 5.144 1.00 97.81 238 ARG A O 1
ATOM 1921 N N . VAL A 1 239 ? -9.453 16.973 5.863 1.00 95.50 239 VAL A N 1
ATOM 1922 C CA . VAL A 1 239 ? -10.518 16.356 5.074 1.00 95.50 239 VAL A CA 1
ATOM 1923 C C . VAL A 1 239 ? -11.005 17.415 4.079 1.00 95.50 239 VAL A C 1
ATOM 1925 O O . VAL A 1 239 ? -11.281 18.527 4.527 1.00 95.50 239 VAL A O 1
ATOM 1928 N N . PRO A 1 240 ? -11.094 17.137 2.764 1.00 87.81 240 PRO A N 1
ATOM 1929 C CA . PRO A 1 240 ? -11.429 18.151 1.758 1.00 87.81 240 PRO A CA 1
ATOM 1930 C C . PRO A 1 240 ? -12.731 18.905 2.034 1.00 87.81 240 PRO A C 1
ATOM 1932 O O . PRO A 1 240 ? -12.824 20.101 1.775 1.00 87.81 240 PRO A O 1
ATOM 1935 N N . GLU A 1 241 ? -13.726 18.216 2.588 1.00 86.69 241 GLU A N 1
ATOM 1936 C CA . GLU A 1 241 ? -15.047 18.772 2.873 1.00 86.69 241 GLU A CA 1
ATOM 1937 C C . GLU A 1 241 ? -15.113 19.554 4.201 1.00 86.69 241 GLU A C 1
ATOM 1939 O O . GLU A 1 241 ? -16.178 20.057 4.560 1.00 86.69 241 GLU A O 1
ATOM 1944 N N . GLN A 1 242 ? -14.008 19.657 4.952 1.00 89.12 242 GLN A N 1
ATOM 1945 C CA . GLN A 1 242 ? -13.947 20.332 6.253 1.00 89.12 242 GLN A CA 1
ATOM 1946 C C . GLN A 1 242 ? -12.983 21.524 6.225 1.00 89.12 242 GLN A C 1
ATOM 1948 O O . GLN A 1 242 ? -11.881 21.446 5.684 1.00 89.12 242 GLN A O 1
ATOM 1953 N N . ILE A 1 243 ? -13.404 22.640 6.832 1.00 88.50 243 ILE A N 1
ATOM 1954 C CA . ILE A 1 243 ? -12.586 23.860 6.927 1.00 88.50 243 ILE A CA 1
ATOM 1955 C C . ILE A 1 243 ? -11.397 23.621 7.861 1.00 88.50 243 ILE A C 1
ATOM 1957 O O . ILE A 1 243 ? -10.248 23.834 7.477 1.00 88.50 243 ILE A O 1
ATOM 1961 N N . GLU A 1 244 ? -11.688 23.158 9.076 1.00 93.31 244 GLU A N 1
ATOM 1962 C CA . GLU A 1 244 ? -10.680 22.900 10.098 1.00 93.31 244 GLU A CA 1
ATOM 1963 C C . GLU A 1 244 ? -10.218 21.439 10.047 1.00 93.31 244 GLU A C 1
ATOM 1965 O O . GLU A 1 244 ? -11.046 20.538 9.878 1.00 93.31 244 GLU A O 1
ATOM 1970 N N . PRO A 1 245 ? -8.909 21.174 10.199 1.00 95.81 245 PRO A N 1
ATOM 1971 C CA . PRO A 1 245 ? -8.405 19.814 10.285 1.00 95.81 245 PRO A CA 1
ATOM 1972 C C . PRO A 1 245 ? -8.868 19.133 11.579 1.00 95.81 245 PRO A C 1
ATOM 1974 O O . PRO A 1 245 ? -9.016 19.759 12.628 1.00 95.81 245 PRO A O 1
ATOM 1977 N N . LEU A 1 246 ? -9.035 17.814 11.517 1.00 97.38 246 LEU A N 1
ATOM 1978 C CA . LEU A 1 246 ? -9.309 16.992 12.687 1.00 97.38 246 LEU A CA 1
ATOM 1979 C C . LEU A 1 246 ? -8.019 16.755 13.472 1.00 97.38 246 LEU A C 1
ATOM 1981 O O . LEU A 1 246 ? -7.018 16.297 12.921 1.00 97.38 246 LEU A O 1
ATOM 1985 N N . GLU A 1 247 ? -8.065 16.988 14.779 1.00 98.00 247 GLU A N 1
ATOM 1986 C CA . GLU A 1 247 ? -7.019 16.539 15.695 1.00 98.00 247 GLU A CA 1
ATOM 1987 C C . GLU A 1 247 ? -7.109 15.017 15.853 1.00 98.00 247 GLU A C 1
ATOM 1989 O O . GLU A 1 247 ? -8.140 14.477 16.267 1.00 98.00 247 GLU A O 1
ATOM 1994 N N . VAL A 1 248 ? -6.028 14.309 15.530 1.00 98.56 248 VAL A N 1
ATOM 1995 C CA . VAL A 1 248 ? -5.977 12.845 15.560 1.00 98.56 248 VAL A CA 1
ATOM 1996 C C . VAL A 1 248 ? -4.753 12.353 16.334 1.00 98.56 248 VAL A C 1
ATOM 1998 O O . VAL A 1 248 ? -3.778 13.071 16.552 1.00 98.56 248 VAL A O 1
ATOM 2001 N N . LYS A 1 249 ? -4.800 11.100 16.774 1.00 98.50 249 LYS A N 1
ATOM 2002 C CA . LYS A 1 249 ? -3.605 10.318 17.082 1.00 98.50 249 LYS A CA 1
ATOM 2003 C C . LYS A 1 249 ? -3.411 9.275 15.996 1.00 98.50 249 LYS A C 1
ATOM 2005 O O . LYS A 1 249 ? -4.395 8.712 15.517 1.00 98.50 249 LYS A O 1
ATOM 2010 N N . VAL A 1 250 ? -2.165 8.989 15.647 1.00 98.50 250 VAL A N 1
ATOM 2011 C CA . VAL A 1 250 ? -1.823 7.935 14.689 1.00 98.50 250 VAL A CA 1
ATOM 2012 C C . VAL A 1 250 ? -0.755 7.004 15.240 1.00 98.50 250 VAL A C 1
ATOM 2014 O O . VAL A 1 250 ? 0.072 7.409 16.051 1.00 98.50 250 VAL A O 1
ATOM 2017 N N . ARG A 1 251 ? -0.799 5.744 14.818 1.00 98.38 251 ARG A N 1
ATOM 2018 C CA . ARG A 1 251 ? 0.255 4.748 15.041 1.00 98.38 251 ARG A CA 1
ATOM 2019 C C . ARG A 1 251 ? 0.371 3.836 13.830 1.00 98.38 251 ARG A C 1
ATOM 2021 O O . ARG A 1 251 ? -0.573 3.756 13.039 1.00 98.38 251 ARG A O 1
ATOM 2028 N N . LEU A 1 252 ? 1.474 3.104 13.717 1.00 97.94 252 LEU A N 1
ATOM 2029 C CA . LEU A 1 252 ? 1.599 2.045 12.716 1.00 97.94 252 LEU A CA 1
ATOM 2030 C C . LEU A 1 252 ? 0.520 0.963 12.925 1.00 97.94 252 LEU A C 1
ATOM 2032 O O . LEU A 1 252 ? 0.132 0.650 14.061 1.00 97.94 252 LEU A O 1
ATOM 2036 N N . LYS A 1 253 ? 0.002 0.426 11.818 1.00 95.88 253 LYS A N 1
ATOM 2037 C CA . LYS A 1 253 ? -0.986 -0.663 11.785 1.00 95.88 253 LYS A CA 1
ATOM 2038 C C . LYS A 1 253 ? -0.337 -1.959 11.307 1.00 95.88 253 LYS A C 1
ATOM 2040 O O . LYS A 1 253 ? 0.538 -1.926 10.454 1.00 95.88 253 LYS A O 1
ATOM 2045 N N . GLY A 1 254 ? -0.884 -3.072 11.786 1.00 92.06 254 GLY A N 1
ATOM 2046 C CA . GLY A 1 254 ? -0.518 -4.423 11.382 1.00 92.06 254 GLY A CA 1
ATOM 2047 C C . GLY A 1 254 ? 0.267 -5.127 12.477 1.00 92.06 254 GLY A C 1
ATOM 2048 O O . GLY A 1 254 ? 0.759 -4.481 13.398 1.00 92.06 254 GLY A O 1
ATOM 2049 N N . ASP A 1 255 ? 0.360 -6.441 12.349 1.00 90.69 255 ASP A N 1
ATOM 2050 C CA . ASP A 1 255 ? 1.259 -7.278 13.146 1.00 90.69 255 ASP A CA 1
ATOM 2051 C C . ASP A 1 255 ? 2.410 -7.795 12.265 1.00 90.69 255 ASP A C 1
ATOM 2053 O O . ASP A 1 255 ? 3.557 -7.907 12.697 1.00 90.69 255 ASP A O 1
ATOM 2057 N N . TRP A 1 256 ? 2.121 -8.050 10.984 1.00 91.56 256 TRP A N 1
ATOM 2058 C CA . TRP A 1 256 ? 3.109 -8.389 9.966 1.00 91.56 256 TRP A CA 1
ATOM 2059 C C . TRP A 1 256 ? 3.700 -7.148 9.289 1.00 91.56 256 TRP A C 1
ATOM 2061 O O . TRP A 1 256 ? 3.159 -6.042 9.332 1.00 91.56 256 TRP A O 1
ATOM 2071 N N . LEU A 1 257 ? 4.851 -7.351 8.645 1.00 90.81 257 LEU A N 1
ATOM 2072 C CA . LEU A 1 257 ? 5.615 -6.283 7.998 1.00 90.81 257 LEU A CA 1
ATOM 2073 C C . LEU A 1 257 ? 5.042 -5.840 6.647 1.00 90.81 257 LEU A C 1
ATOM 2075 O O . LEU A 1 257 ? 5.516 -4.850 6.108 1.00 90.81 257 LEU A O 1
ATOM 2079 N N . ASP A 1 258 ? 4.052 -6.543 6.092 1.00 89.38 258 ASP A N 1
ATOM 2080 C CA . ASP A 1 258 ? 3.343 -6.188 4.851 1.00 89.38 258 ASP A CA 1
ATOM 2081 C C . ASP A 1 258 ? 2.749 -4.773 4.892 1.00 89.38 258 ASP A C 1
ATOM 2083 O O . ASP A 1 258 ? 2.811 -4.041 3.909 1.00 89.38 258 ASP A O 1
ATOM 2087 N N . HIS A 1 259 ? 2.282 -4.344 6.061 1.00 92.75 259 HIS A N 1
ATOM 2088 C CA . HIS A 1 259 ? 1.796 -2.989 6.299 1.00 92.75 259 HIS A CA 1
ATOM 2089 C C . HIS A 1 259 ? 2.894 -1.913 6.372 1.00 92.75 259 HIS A C 1
ATOM 2091 O O . HIS A 1 259 ? 2.567 -0.724 6.384 1.00 92.75 259 HIS A O 1
ATOM 2097 N N . LEU A 1 260 ? 4.167 -2.312 6.456 1.00 90.81 260 LEU A N 1
ATOM 2098 C CA . LEU A 1 260 ? 5.329 -1.442 6.681 1.00 90.81 260 LEU A CA 1
ATOM 2099 C C . LEU A 1 260 ? 6.360 -1.498 5.544 1.00 90.81 260 LEU A C 1
ATOM 2101 O O . LEU A 1 260 ? 7.417 -0.862 5.651 1.00 90.81 260 LEU A O 1
ATOM 2105 N N . ARG A 1 261 ? 6.086 -2.276 4.486 1.00 72.62 261 ARG A N 1
ATOM 2106 C CA . ARG A 1 261 ? 6.983 -2.401 3.332 1.00 72.62 261 ARG A CA 1
ATOM 2107 C C . ARG A 1 261 ? 7.072 -1.075 2.587 1.00 72.62 261 ARG A C 1
ATOM 2109 O O . ARG A 1 261 ? 6.087 -0.347 2.462 1.00 72.62 261 ARG A O 1
ATOM 2116 N N . ASP A 1 262 ? 8.275 -0.797 2.098 1.00 79.25 262 ASP A N 1
ATOM 2117 C CA . ASP A 1 262 ? 8.605 0.399 1.327 1.00 79.25 262 ASP A CA 1
ATOM 2118 C C . ASP A 1 262 ? 8.180 1.697 2.046 1.00 79.25 262 ASP A C 1
ATOM 2120 O O . ASP A 1 262 ? 8.214 1.778 3.280 1.00 79.25 262 ASP A O 1
ATOM 2124 N N . ASP A 1 263 ? 7.790 2.705 1.268 1.00 78.44 263 ASP A N 1
ATOM 2125 C CA . ASP A 1 263 ? 7.384 4.036 1.732 1.00 78.44 263 ASP A CA 1
ATOM 2126 C C . ASP A 1 263 ? 5.874 4.134 2.035 1.00 78.44 263 ASP A C 1
ATOM 2128 O O . ASP A 1 263 ? 5.386 5.183 2.454 1.00 78.44 263 ASP A O 1
ATOM 2132 N N . LYS A 1 264 ? 5.099 3.060 1.815 1.00 87.75 264 LYS A N 1
ATOM 2133 C CA . LYS A 1 264 ? 3.626 3.081 1.876 1.00 87.75 264 LYS A CA 1
ATOM 2134 C C . LYS A 1 264 ? 3.091 2.470 3.175 1.00 87.75 264 LYS A C 1
ATOM 2136 O O . LYS A 1 264 ? 2.365 1.475 3.172 1.00 87.75 264 LYS A O 1
ATOM 2141 N N . TRP A 1 265 ? 3.456 3.074 4.305 1.00 94.56 265 TRP A N 1
ATOM 2142 C CA . TRP A 1 265 ? 3.098 2.555 5.629 1.00 94.56 265 TRP A CA 1
ATOM 2143 C C . TRP A 1 265 ? 1.600 2.652 5.893 1.00 94.56 265 TRP A C 1
ATOM 2145 O O . TRP A 1 265 ? 0.934 3.593 5.460 1.00 94.56 265 TRP A O 1
ATOM 2155 N N . SER A 1 266 ? 1.074 1.681 6.633 1.00 97.25 266 SER A N 1
ATOM 2156 C CA . SER A 1 266 ? -0.312 1.675 7.089 1.00 97.25 266 SER A CA 1
ATOM 2157 C C . SER A 1 266 ? -0.437 2.276 8.484 1.00 97.25 266 SER A C 1
ATOM 2159 O O . SER A 1 266 ? 0.355 1.987 9.381 1.00 97.25 266 SER A O 1
ATOM 2161 N N . PHE A 1 267 ? -1.495 3.050 8.693 1.00 98.19 267 PHE A N 1
ATOM 2162 C CA . PHE A 1 267 ? -1.761 3.769 9.930 1.00 98.19 267 PHE A CA 1
ATOM 2163 C C . PHE A 1 267 ? -3.080 3.322 10.552 1.00 98.19 267 PHE A C 1
ATOM 2165 O O . PHE A 1 267 ? -4.064 3.054 9.859 1.00 98.19 267 PHE A O 1
ATOM 2172 N N . ARG A 1 268 ? -3.126 3.291 11.883 1.00 98.44 268 ARG A N 1
ATOM 2173 C CA . ARG A 1 268 ? -4.377 3.371 12.638 1.00 98.44 268 ARG A CA 1
ATOM 2174 C C . ARG A 1 268 ? -4.537 4.804 13.124 1.00 98.44 268 ARG A C 1
ATOM 2176 O O . ARG A 1 268 ? -3.615 5.353 13.719 1.00 98.44 268 ARG A O 1
ATOM 2183 N N . VAL A 1 269 ? -5.699 5.387 12.866 1.00 98.62 269 VAL A N 1
ATOM 2184 C CA . VAL A 1 269 ? -6.043 6.782 13.140 1.00 98.62 269 VAL A CA 1
ATOM 2185 C C . VAL A 1 269 ? -7.157 6.815 14.179 1.00 98.62 269 VAL A C 1
ATOM 2187 O O . VAL A 1 269 ? -8.171 6.142 14.015 1.00 98.62 269 VAL A O 1
ATOM 2190 N N . ARG A 1 270 ? -6.974 7.598 15.243 1.00 98.12 270 ARG A N 1
ATOM 2191 C CA . ARG A 1 270 ? -7.974 7.851 16.287 1.00 98.12 270 ARG A CA 1
ATOM 2192 C C . ARG A 1 270 ? -8.287 9.342 16.341 1.00 98.12 270 ARG A C 1
ATOM 2194 O O . ARG A 1 270 ? -7.421 10.142 16.689 1.00 98.12 270 ARG A O 1
ATOM 2201 N N . VAL A 1 271 ? -9.520 9.714 16.024 1.00 97.94 271 VAL A N 1
ATOM 2202 C CA . VAL A 1 271 ? -10.016 11.093 16.074 1.00 97.94 271 VAL A CA 1
ATOM 2203 C C . VAL A 1 271 ? -10.205 11.530 17.527 1.00 97.94 271 VAL A C 1
ATOM 2205 O O . VAL A 1 271 ? -10.682 10.765 18.367 1.00 97.94 271 VAL A O 1
ATOM 2208 N N . ARG A 1 272 ? -9.788 12.757 17.852 1.00 95.62 272 ARG A N 1
ATOM 2209 C CA . ARG A 1 272 ? -9.855 13.327 19.205 1.00 95.62 272 ARG A CA 1
ATOM 2210 C C . ARG A 1 272 ? -11.047 14.275 19.360 1.00 95.62 272 ARG A C 1
ATOM 2212 O O . ARG A 1 272 ? -11.699 14.663 18.397 1.00 95.62 272 ARG A O 1
ATOM 2219 N N . GLY A 1 273 ? -11.307 14.679 20.606 1.00 88.38 273 GLY A N 1
ATOM 2220 C CA . GLY A 1 273 ? -12.216 15.790 20.915 1.00 88.38 273 GLY A CA 1
ATOM 2221 C C . GLY A 1 273 ? -13.704 15.491 20.718 1.00 88.38 273 GLY A C 1
ATOM 2222 O O . GLY A 1 273 ? -14.484 16.422 20.578 1.00 88.38 273 GLY A O 1
ATOM 2223 N N . GLY A 1 274 ? -14.102 14.216 20.679 1.00 85.12 274 GLY A N 1
ATOM 2224 C CA . GLY A 1 274 ? -15.492 13.817 20.423 1.00 85.12 274 GLY A CA 1
ATOM 2225 C C . GLY A 1 274 ? -15.926 13.943 18.957 1.00 85.12 274 GLY A C 1
ATOM 2226 O O . GLY A 1 274 ? -17.037 13.542 18.623 1.00 85.12 274 GLY A O 1
ATOM 2227 N N . SER A 1 275 ? -15.052 14.439 18.079 1.00 93.00 275 SER A N 1
ATOM 2228 C CA . SER A 1 275 ? -15.262 14.459 16.632 1.00 93.00 275 SER A CA 1
ATOM 2229 C C . SER A 1 275 ? -15.159 13.055 16.025 1.00 93.00 275 SER A C 1
ATOM 2231 O O . SER A 1 275 ? -14.644 12.119 16.643 1.00 93.00 275 SER A O 1
ATOM 2233 N N . ALA A 1 276 ? -15.624 12.919 14.784 1.00 95.06 276 ALA A N 1
ATOM 2234 C CA . ALA A 1 276 ? -15.540 11.690 14.004 1.00 95.06 276 ALA A CA 1
ATOM 2235 C C . ALA A 1 276 ? -15.343 12.010 12.516 1.00 95.06 276 ALA A C 1
ATOM 2237 O O . ALA A 1 276 ? -15.851 13.016 12.016 1.00 95.06 276 ALA A O 1
ATOM 2238 N N . TRP A 1 277 ? -14.653 11.132 11.789 1.00 96.00 277 TRP A N 1
ATOM 2239 C CA . TRP A 1 277 ? -14.555 11.212 10.332 1.00 96.00 277 TRP A CA 1
ATOM 2240 C C . TRP A 1 277 ? -15.529 10.220 9.704 1.00 96.00 277 TRP A C 1
ATOM 2242 O O . TRP A 1 277 ? -15.458 9.028 9.985 1.00 96.00 277 TRP A O 1
ATOM 2252 N N . ARG A 1 278 ? -16.488 10.710 8.905 1.00 94.12 278 ARG A N 1
ATOM 2253 C CA . ARG A 1 278 ? -17.603 9.899 8.374 1.00 94.12 278 ARG A CA 1
ATOM 2254 C C . ARG A 1 278 ? -18.333 9.099 9.470 1.00 94.12 278 ARG A C 1
ATOM 2256 O O . ARG A 1 278 ? -18.840 8.023 9.207 1.00 94.12 278 ARG A O 1
ATOM 2263 N N . GLY A 1 279 ? -18.373 9.586 10.714 1.00 94.75 279 GLY A N 1
ATOM 2264 C CA . GLY A 1 279 ? -18.950 8.856 11.854 1.00 94.75 279 GLY A CA 1
ATOM 2265 C C . GLY A 1 279 ? -18.074 7.727 12.425 1.00 94.75 279 GLY A C 1
ATOM 2266 O O . GLY A 1 279 ? -18.581 6.913 13.188 1.00 94.75 279 GLY A O 1
ATOM 2267 N N . MET A 1 280 ? -16.792 7.641 12.052 1.00 96.94 280 MET A N 1
ATOM 2268 C CA . MET A 1 280 ? -15.785 6.761 12.664 1.00 96.94 280 MET A CA 1
ATOM 2269 C C . MET A 1 280 ? -14.921 7.558 13.648 1.00 96.94 280 MET A C 1
ATOM 2271 O O . MET A 1 280 ? -14.395 8.617 13.288 1.00 96.94 280 MET A O 1
ATOM 2275 N N . HIS A 1 281 ? -14.730 7.045 14.867 1.00 96.81 281 HIS A N 1
ATOM 2276 C CA . HIS A 1 281 ? -13.753 7.608 15.809 1.00 96.81 281 HIS A CA 1
ATOM 2277 C C . HIS A 1 281 ? -12.378 6.969 15.642 1.00 96.81 281 HIS A C 1
ATOM 2279 O O . HIS A 1 281 ? -11.376 7.681 15.668 1.00 96.81 281 HIS A O 1
ATOM 2285 N N . THR A 1 282 ? -12.318 5.659 15.403 1.00 97.81 282 THR A N 1
ATOM 2286 C CA . THR A 1 282 ? -11.084 4.973 15.019 1.00 97.81 282 THR A CA 1
ATOM 2287 C C . THR A 1 282 ? -11.258 4.299 13.663 1.00 97.81 282 THR A C 1
ATOM 2289 O O . THR A 1 282 ? -12.253 3.626 13.402 1.00 97.81 282 THR A O 1
ATOM 2292 N N . PHE A 1 283 ? -10.270 4.457 12.792 1.00 98.50 283 PHE A N 1
ATOM 2293 C CA . PHE A 1 283 ? -10.212 3.786 11.498 1.00 98.50 283 PHE A CA 1
ATOM 2294 C C . PHE A 1 283 ? -8.760 3.522 11.111 1.00 98.50 283 PHE A C 1
ATOM 2296 O O . PHE A 1 283 ? -7.813 3.946 11.774 1.00 98.50 283 PHE A O 1
ATOM 2303 N N . SER A 1 284 ? -8.576 2.760 10.051 1.00 98.31 284 SER A N 1
ATOM 2304 C CA . SER A 1 284 ? -7.280 2.461 9.468 1.00 98.31 284 SER A CA 1
ATOM 2305 C C . SER A 1 284 ? -7.149 3.172 8.134 1.00 98.31 284 SER A C 1
A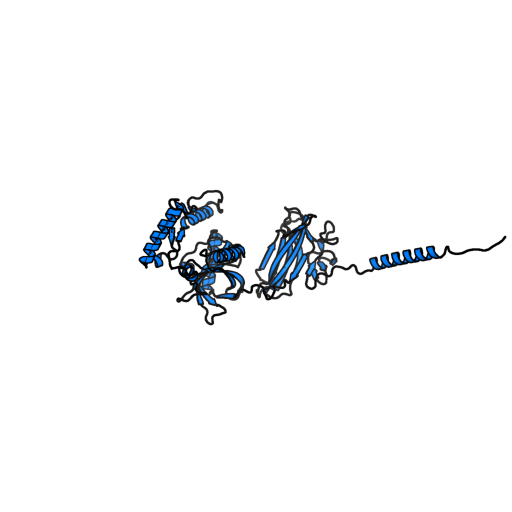TOM 2307 O O . SER A 1 284 ? -8.134 3.275 7.418 1.00 98.31 284 SER A O 1
ATOM 2309 N N . LEU A 1 285 ? -5.939 3.597 7.793 1.00 97.94 285 LEU A N 1
ATOM 2310 C CA . LEU A 1 285 ? -5.530 3.955 6.439 1.00 97.94 285 LEU A CA 1
ATOM 2311 C C . LEU A 1 285 ? -4.424 2.975 6.065 1.00 97.94 285 LEU A C 1
ATOM 2313 O O . LEU A 1 285 ? -3.328 3.067 6.612 1.00 97.94 285 LEU A O 1
ATOM 2317 N N . HIS A 1 286 ? -4.696 2.001 5.203 1.00 96.00 286 HIS A N 1
ATOM 2318 C CA . HIS A 1 286 ? -3.727 0.955 4.878 1.00 96.00 286 HIS A CA 1
ATOM 2319 C C . HIS A 1 286 ? -3.463 0.810 3.380 1.00 96.00 286 HIS A C 1
ATOM 2321 O O . HIS A 1 286 ? -4.292 1.174 2.544 1.00 96.00 286 HIS A O 1
ATOM 2327 N N . THR A 1 287 ? -2.286 0.274 3.048 1.00 92.94 287 THR A N 1
ATOM 2328 C CA . THR A 1 287 ? -1.962 -0.092 1.666 1.00 92.94 287 THR A CA 1
ATOM 2329 C C . THR A 1 287 ? -2.955 -1.152 1.166 1.00 92.94 287 THR A C 1
ATOM 2331 O O . THR A 1 287 ? -3.146 -2.152 1.864 1.00 92.94 287 THR A O 1
ATOM 2334 N N . PRO A 1 288 ? -3.588 -0.975 -0.012 1.00 92.56 288 PRO A N 1
ATOM 2335 C CA . PRO A 1 288 ? -4.515 -1.966 -0.561 1.00 92.56 288 PRO A CA 1
ATOM 2336 C C . PRO A 1 288 ? -3.877 -3.345 -0.765 1.00 92.56 288 PRO A C 1
ATOM 2338 O O . PRO A 1 288 ? -4.557 -4.359 -0.671 1.00 92.56 288 PRO A O 1
ATOM 2341 N N . GLU A 1 289 ? -2.561 -3.397 -0.990 1.00 90.25 289 GLU A N 1
ATOM 2342 C CA . GLU A 1 289 ? -1.815 -4.648 -1.159 1.00 90.25 289 GLU A CA 1
ATOM 2343 C C . GLU A 1 289 ? -1.937 -5.580 0.058 1.00 90.25 289 GLU A C 1
ATOM 2345 O O . GLU A 1 289 ? -2.090 -6.787 -0.103 1.00 90.25 289 GLU A O 1
ATOM 2350 N N . ALA A 1 290 ? -1.965 -5.027 1.277 1.00 91.25 290 ALA A N 1
ATOM 2351 C CA . ALA A 1 290 ? -2.111 -5.798 2.519 1.00 91.25 290 ALA A CA 1
ATOM 2352 C C . ALA A 1 290 ? -3.532 -6.372 2.720 1.00 91.25 290 ALA A C 1
ATOM 2354 O O . ALA A 1 290 ? -3.820 -7.012 3.736 1.00 91.25 290 ALA A O 1
ATOM 2355 N N . ARG A 1 291 ? -4.442 -6.100 1.779 1.00 91.88 291 ARG A N 1
ATOM 2356 C CA . ARG A 1 291 ? -5.831 -6.573 1.740 1.00 91.88 291 ARG A CA 1
ATOM 2357 C C . ARG A 1 291 ? -6.236 -7.028 0.334 1.00 91.88 291 ARG A C 1
ATOM 2359 O O . ARG A 1 291 ? -7.381 -6.888 -0.057 1.00 91.88 291 ARG A O 1
ATOM 2366 N N . ASP A 1 292 ? -5.297 -7.545 -0.455 1.00 91.75 292 ASP A N 1
ATOM 2367 C CA . ASP A 1 292 ? -5.598 -8.107 -1.783 1.00 91.75 292 ASP A CA 1
ATOM 2368 C C . ASP A 1 292 ? -6.383 -7.153 -2.718 1.00 91.75 292 ASP A C 1
ATOM 2370 O O . ASP A 1 292 ? -7.233 -7.549 -3.516 1.00 91.75 292 ASP A O 1
ATOM 2374 N N . TRP A 1 293 ? -6.083 -5.854 -2.631 1.00 91.31 293 TRP A N 1
ATOM 2375 C CA . TRP A 1 293 ? -6.589 -4.821 -3.533 1.00 91.31 293 TRP A CA 1
ATOM 2376 C C . TRP A 1 293 ? -8.126 -4.747 -3.586 1.00 91.31 293 TRP A C 1
ATOM 2378 O O . TRP A 1 293 ? -8.778 -4.422 -2.597 1.00 91.31 293 TRP A O 1
ATOM 2388 N N . LEU A 1 294 ? -8.717 -4.975 -4.763 1.00 93.00 294 LEU A N 1
ATOM 2389 C CA . LEU A 1 294 ? -10.161 -4.888 -4.985 1.00 93.00 294 LEU A CA 1
ATOM 2390 C C . LEU A 1 294 ? -10.924 -6.089 -4.419 1.00 93.00 294 LEU A C 1
ATOM 2392 O O . LEU A 1 294 ? -12.140 -5.989 -4.261 1.00 93.00 294 LEU A O 1
ATOM 2396 N N . SER A 1 295 ? -10.249 -7.203 -4.119 1.00 95.75 295 SER A N 1
ATOM 2397 C CA . SER A 1 295 ? -10.900 -8.407 -3.596 1.00 95.75 295 SER A CA 1
ATOM 2398 C C . SER A 1 295 ? -11.572 -8.141 -2.248 1.00 95.75 295 SER A C 1
ATOM 2400 O O . SER A 1 295 ? -12.728 -8.516 -2.062 1.00 95.75 295 SER A O 1
ATOM 2402 N N . GLU A 1 296 ? -10.890 -7.441 -1.334 1.00 96.19 296 GLU A N 1
ATOM 2403 C CA . GLU A 1 296 ? -11.450 -7.065 -0.028 1.00 96.19 296 GLU A CA 1
ATOM 2404 C C . GLU A 1 296 ? -12.647 -6.127 -0.188 1.00 96.19 296 GLU A C 1
ATOM 2406 O O . GLU A 1 296 ? -13.708 -6.363 0.386 1.00 96.19 296 GLU A O 1
ATOM 2411 N N . TRP A 1 297 ? -12.524 -5.106 -1.042 1.00 96.44 297 TRP A N 1
ATOM 2412 C CA . TRP A 1 297 ? -13.639 -4.204 -1.338 1.00 96.44 297 TRP A CA 1
ATOM 2413 C C . TRP A 1 297 ? -14.860 -4.966 -1.874 1.00 96.44 297 TRP A C 1
ATOM 2415 O O . TRP A 1 297 ? -15.975 -4.767 -1.395 1.00 96.44 297 TRP A O 1
ATOM 2425 N N . LEU A 1 298 ? -14.654 -5.887 -2.820 1.00 97.50 298 LEU A N 1
ATOM 2426 C CA . LEU A 1 298 ? -15.730 -6.701 -3.384 1.00 97.50 298 LEU A CA 1
ATOM 2427 C C . LEU A 1 298 ? -16.394 -7.586 -2.320 1.00 97.50 298 LEU A C 1
ATOM 2429 O O . LEU A 1 298 ? -17.615 -7.749 -2.331 1.00 97.50 298 LEU A O 1
ATOM 2433 N N . LEU A 1 299 ? -15.607 -8.141 -1.396 1.00 97.50 299 LEU A N 1
ATOM 2434 C CA . LEU A 1 299 ? -16.116 -8.931 -0.279 1.00 97.50 299 LEU A CA 1
ATOM 2435 C C . LEU A 1 299 ? -16.978 -8.081 0.666 1.00 97.50 299 LEU A C 1
ATOM 2437 O O . LEU A 1 299 ? -18.069 -8.510 1.043 1.00 97.50 299 LEU A O 1
ATOM 2441 N N . HIS A 1 300 ? -16.553 -6.852 0.973 1.00 97.38 300 HIS A N 1
ATOM 2442 C CA . HIS A 1 300 ? -17.366 -5.891 1.722 1.00 97.38 300 HIS A CA 1
ATOM 2443 C C . HIS A 1 300 ? -18.687 -5.568 1.022 1.00 97.38 300 HIS A C 1
ATOM 2445 O O . HIS A 1 300 ? -19.730 -5.553 1.676 1.00 97.38 300 HIS A O 1
ATOM 2451 N N . GLU A 1 301 ? -18.677 -5.336 -0.292 1.00 97.19 301 GLU A N 1
ATOM 2452 C CA . GLU A 1 301 ? -19.908 -5.086 -1.051 1.00 97.19 301 GLU A CA 1
ATOM 2453 C C . GLU A 1 301 ? -20.848 -6.299 -1.048 1.00 97.19 301 GLU A C 1
ATOM 2455 O O . GLU A 1 301 ? -22.063 -6.141 -0.904 1.00 97.19 301 GLU A O 1
ATOM 2460 N N . LEU A 1 302 ? -20.304 -7.517 -1.129 1.00 98.06 302 LEU A N 1
ATOM 2461 C CA . LEU A 1 302 ? -21.090 -8.742 -0.996 1.00 98.06 302 LEU A CA 1
ATOM 2462 C C . LEU A 1 302 ? -21.723 -8.854 0.397 1.00 98.06 302 LEU A C 1
ATOM 2464 O O . LEU A 1 302 ? -22.918 -9.117 0.502 1.00 98.06 302 LEU A O 1
ATOM 2468 N N . TRP A 1 303 ? -20.961 -8.617 1.465 1.00 97.50 303 TRP A N 1
ATOM 2469 C CA . TRP A 1 303 ? -21.494 -8.658 2.827 1.00 97.50 303 TRP A CA 1
ATOM 2470 C C . TRP A 1 303 ? -22.576 -7.611 3.066 1.00 97.50 303 TRP A C 1
ATOM 2472 O O . TRP A 1 303 ? -23.623 -7.948 3.614 1.00 97.50 303 TRP A O 1
ATOM 2482 N N . LYS A 1 304 ? -22.384 -6.376 2.586 1.00 95.56 304 LYS A N 1
ATOM 2483 C CA . LYS A 1 304 ? -23.422 -5.333 2.642 1.00 95.56 304 LYS A CA 1
ATOM 2484 C C . LYS A 1 304 ? -24.694 -5.775 1.919 1.00 95.56 304 LYS A C 1
ATOM 2486 O O . LYS A 1 304 ? -25.790 -5.572 2.435 1.00 95.56 304 LYS A O 1
ATOM 2491 N N . ARG A 1 305 ? -24.559 -6.384 0.736 1.00 97.00 305 ARG A N 1
ATOM 2492 C CA . ARG A 1 305 ? -25.693 -6.878 -0.057 1.00 97.00 305 ARG A CA 1
ATOM 2493 C C . ARG A 1 305 ? -26.469 -7.988 0.654 1.00 97.00 305 ARG A C 1
ATOM 2495 O O . ARG A 1 305 ? -27.692 -8.005 0.569 1.00 97.00 305 ARG A O 1
ATOM 2502 N N . GLU A 1 306 ? -25.771 -8.894 1.329 1.00 97.31 306 GLU A N 1
ATOM 2503 C CA . GLU A 1 306 ? -26.368 -10.034 2.039 1.00 97.31 306 GLU A CA 1
ATOM 2504 C C . GLU A 1 306 ? -26.745 -9.707 3.5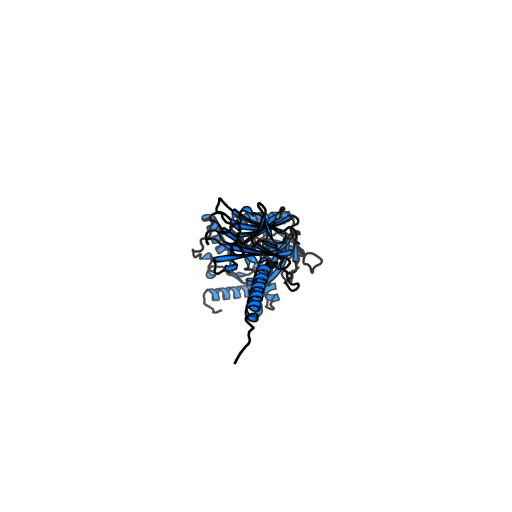01 1.00 97.31 306 GLU A C 1
ATOM 2506 O O . GLU A 1 306 ? -27.059 -10.611 4.272 1.00 97.31 306 GLU A O 1
ATOM 2511 N N . ASP A 1 307 ? -26.710 -8.426 3.897 1.00 95.31 307 ASP A N 1
ATOM 2512 C CA . ASP A 1 307 ? -26.955 -7.952 5.271 1.00 95.31 307 ASP A CA 1
ATOM 2513 C C . ASP A 1 307 ? -26.106 -8.687 6.334 1.00 95.31 307 ASP A C 1
ATOM 2515 O O . ASP A 1 307 ? -26.536 -8.988 7.455 1.00 95.31 307 ASP A O 1
ATOM 2519 N N . VAL A 1 308 ? -24.854 -8.973 5.978 1.00 96.50 308 VAL A N 1
ATOM 2520 C CA . VAL A 1 308 ? -23.821 -9.455 6.895 1.00 96.50 308 VAL A CA 1
ATOM 2521 C C . VAL A 1 308 ? -23.094 -8.245 7.474 1.00 96.50 308 VAL A C 1
ATOM 2523 O O . VAL A 1 308 ? -22.580 -7.403 6.737 1.00 96.50 308 VAL A O 1
ATOM 2526 N N . LEU A 1 309 ? -23.030 -8.169 8.808 1.00 95.50 309 LEU A N 1
ATOM 2527 C CA . LEU A 1 309 ? -22.342 -7.087 9.513 1.00 95.50 309 LEU A CA 1
ATOM 2528 C C . LEU A 1 309 ? -20.885 -6.983 9.043 1.00 95.50 309 LEU A C 1
ATOM 2530 O O . LEU A 1 309 ? -20.119 -7.936 9.181 1.00 95.50 309 LEU A O 1
ATOM 2534 N N . THR A 1 310 ? -20.496 -5.814 8.538 1.00 96.69 310 THR A N 1
ATOM 2535 C CA . THR A 1 310 ? -19.150 -5.607 7.992 1.00 96.69 310 THR A CA 1
ATOM 2536 C C . THR A 1 310 ? -18.613 -4.197 8.234 1.00 96.69 310 THR A C 1
ATOM 2538 O O . THR A 1 310 ? -19.393 -3.263 8.393 1.00 96.69 310 THR A O 1
ATOM 2541 N N . THR A 1 311 ? -17.293 -4.006 8.291 1.00 97.00 311 THR A N 1
ATOM 2542 C CA . THR A 1 311 ? -16.700 -2.672 8.480 1.00 97.00 311 THR A CA 1
ATOM 2543 C C . THR A 1 311 ? -16.938 -1.777 7.266 1.00 97.00 311 THR A C 1
ATOM 2545 O O . THR A 1 311 ? -17.083 -2.230 6.128 1.00 97.00 311 THR A O 1
ATOM 2548 N N . ARG A 1 312 ? -17.004 -0.462 7.497 1.00 97.31 312 ARG A N 1
ATOM 2549 C CA . ARG A 1 312 ? -16.958 0.503 6.397 1.00 97.31 312 ARG A CA 1
ATOM 2550 C C . ARG A 1 312 ? -15.574 0.457 5.758 1.00 97.31 312 ARG A C 1
ATOM 2552 O O . ARG A 1 312 ? -14.592 0.802 6.412 1.00 97.31 312 ARG A O 1
ATOM 2559 N N . TYR A 1 313 ? -15.541 0.069 4.488 1.00 97.31 313 TYR A N 1
ATOM 2560 C CA . TYR A 1 313 ? -14.338 -0.076 3.678 1.00 97.31 313 TYR A CA 1
ATOM 2561 C C . TYR A 1 313 ? -14.527 0.613 2.326 1.00 97.31 313 TYR A C 1
ATOM 2563 O O . TYR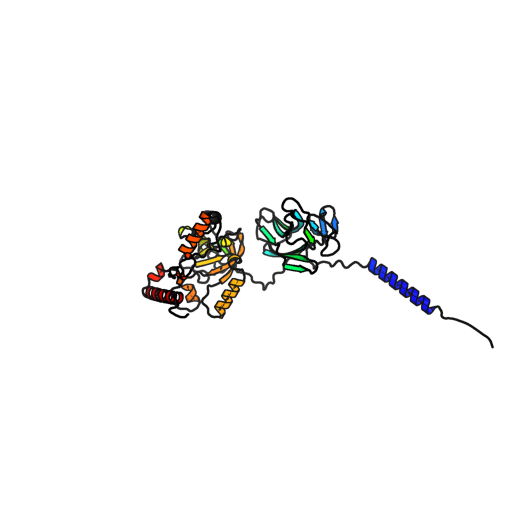 A 1 313 ? -15.558 0.403 1.682 1.00 97.31 313 TYR A O 1
ATOM 2571 N N . ASP A 1 314 ? -13.565 1.440 1.920 1.00 96.31 314 ASP A N 1
ATOM 2572 C CA . ASP A 1 314 ? -13.480 2.037 0.578 1.00 96.31 314 ASP A CA 1
ATOM 2573 C C . ASP A 1 314 ? -12.070 2.616 0.342 1.00 96.31 314 ASP A C 1
ATOM 2575 O O . ASP A 1 314 ? -11.217 2.608 1.235 1.00 96.31 314 ASP A O 1
ATOM 2579 N N . PHE A 1 315 ? -11.818 3.149 -0.849 1.00 96.44 315 PHE A N 1
ATOM 2580 C CA . PHE A 1 315 ? -10.535 3.725 -1.235 1.00 96.44 315 PHE A CA 1
ATOM 2581 C C . PHE A 1 315 ? -10.479 5.247 -1.049 1.00 96.44 315 PHE A C 1
ATOM 2583 O O . PHE A 1 315 ? -11.469 5.969 -1.179 1.00 96.44 315 PHE A O 1
ATOM 2590 N N . ILE A 1 316 ? -9.284 5.751 -0.748 1.00 95.81 316 ILE A N 1
ATOM 2591 C CA . ILE A 1 316 ? -8.995 7.163 -0.487 1.00 95.81 316 ILE A CA 1
ATOM 2592 C C . ILE A 1 316 ? -7.577 7.497 -0.960 1.00 95.81 316 ILE A C 1
ATOM 2594 O O . ILE A 1 316 ? -6.689 6.655 -0.896 1.00 95.81 316 ILE A O 1
ATOM 2598 N N . GLY A 1 317 ? -7.324 8.711 -1.434 1.00 94.50 317 GLY A N 1
ATOM 2599 C CA . GLY A 1 317 ? -5.962 9.206 -1.622 1.00 94.50 317 GLY A CA 1
ATOM 2600 C C . GLY A 1 317 ? -5.364 9.592 -0.272 1.00 94.50 317 GLY A C 1
ATOM 2601 O O . GLY A 1 317 ? -6.074 10.139 0.576 1.00 94.50 317 GLY A O 1
ATOM 2602 N N . LEU A 1 318 ? -4.074 9.337 -0.057 1.00 95.00 318 LEU A N 1
ATOM 2603 C CA . LEU A 1 318 ? -3.383 9.773 1.156 1.00 95.00 318 LEU A CA 1
ATOM 2604 C C . LEU A 1 318 ? -2.164 10.626 0.820 1.00 95.00 318 LEU A C 1
ATOM 2606 O O . LEU A 1 318 ? -1.267 10.193 0.102 1.00 95.00 318 LEU A O 1
ATOM 2610 N N . ARG A 1 319 ? -2.106 11.813 1.421 1.00 94.19 319 ARG A N 1
ATOM 2611 C CA . ARG A 1 319 ? -0.912 12.653 1.474 1.00 94.19 319 ARG A CA 1
ATOM 2612 C C . ARG A 1 319 ? -0.354 12.651 2.885 1.00 94.19 319 ARG A C 1
ATOM 2614 O O . ARG A 1 319 ? -1.102 12.892 3.829 1.00 94.19 319 ARG A O 1
ATOM 2621 N N . LEU A 1 320 ? 0.944 12.413 3.027 1.00 95.12 320 LEU A N 1
ATOM 2622 C CA . LEU A 1 320 ? 1.649 12.470 4.306 1.00 95.12 320 LEU A CA 1
ATOM 2623 C C . LEU A 1 320 ? 2.653 13.618 4.264 1.00 95.12 320 LEU A C 1
ATOM 2625 O O . LEU A 1 320 ? 3.560 13.608 3.437 1.00 95.12 320 LEU A O 1
ATOM 2629 N N . ASN A 1 321 ? 2.481 14.620 5.131 1.00 94.44 321 ASN A N 1
ATOM 2630 C CA . ASN A 1 321 ? 3.362 15.795 5.201 1.00 94.44 321 ASN A CA 1
ATOM 2631 C C . ASN A 1 321 ? 3.610 16.473 3.834 1.00 94.44 321 ASN A C 1
ATOM 2633 O O . ASN A 1 321 ? 4.696 16.970 3.560 1.00 94.44 321 ASN A O 1
ATOM 2637 N N . GLY A 1 322 ? 2.591 16.492 2.967 1.00 88.56 322 GLY A N 1
ATOM 2638 C CA . GLY A 1 322 ? 2.654 17.078 1.623 1.00 88.56 322 GLY A CA 1
ATOM 2639 C C . GLY A 1 322 ? 3.068 16.110 0.508 1.00 88.56 322 GLY A C 1
ATOM 2640 O O . GLY A 1 322 ? 2.766 16.397 -0.646 1.00 88.56 322 GLY A O 1
ATOM 2641 N N . ARG A 1 323 ? 3.664 14.952 0.826 1.00 86.75 323 ARG A N 1
ATOM 2642 C CA . ARG A 1 323 ? 4.015 13.910 -0.154 1.00 86.75 323 ARG A CA 1
ATOM 2643 C C . ARG A 1 323 ? 2.786 13.080 -0.518 1.00 86.75 323 ARG A C 1
ATOM 2645 O O . ARG A 1 323 ? 2.110 12.567 0.376 1.00 86.75 323 ARG A O 1
ATOM 2652 N N . ASP A 1 324 ? 2.502 12.930 -1.809 1.00 86.62 324 ASP A N 1
ATOM 2653 C CA . ASP A 1 324 ? 1.409 12.082 -2.292 1.00 86.62 324 ASP A CA 1
ATOM 2654 C C . ASP A 1 324 ? 1.811 10.603 -2.263 1.00 86.62 324 ASP A C 1
ATOM 2656 O O . ASP A 1 324 ? 2.735 10.177 -2.955 1.00 86.62 324 ASP A O 1
ATOM 2660 N N . LEU A 1 325 ? 1.128 9.814 -1.430 1.00 87.25 325 LEU A N 1
ATOM 2661 C CA . LEU A 1 325 ? 1.368 8.378 -1.293 1.00 87.25 325 LEU A CA 1
ATOM 2662 C C . LEU A 1 325 ? 0.421 7.548 -2.175 1.00 87.25 325 LEU A C 1
ATOM 2664 O O . LEU A 1 325 ? 0.472 6.314 -2.144 1.00 87.25 325 LEU A O 1
ATOM 2668 N N . GLY A 1 326 ? -0.453 8.190 -2.955 1.00 87.06 326 GLY A N 1
ATOM 2669 C CA . GLY A 1 326 ? -1.429 7.554 -3.834 1.00 87.06 326 GLY A CA 1
ATOM 2670 C C . GLY A 1 326 ? -2.595 6.894 -3.092 1.00 87.06 326 GLY A C 1
ATOM 2671 O O . GLY A 1 326 ? -2.966 7.278 -1.983 1.00 87.06 326 GLY A O 1
ATOM 2672 N N . VAL A 1 327 ? -3.187 5.870 -3.715 1.00 90.81 327 VAL A N 1
ATOM 2673 C CA . VAL A 1 327 ? -4.413 5.215 -3.222 1.00 90.81 327 VAL A CA 1
ATOM 2674 C C . VAL A 1 327 ? -4.145 4.345 -1.996 1.00 90.81 327 VAL A C 1
ATOM 2676 O O . VAL A 1 327 ? -3.274 3.477 -2.011 1.00 90.81 327 VAL A O 1
ATOM 2679 N N . TYR A 1 328 ? -4.924 4.565 -0.953 1.00 95.69 328 TYR A N 1
ATOM 2680 C CA . TYR A 1 328 ? -5.044 3.779 0.264 1.00 95.69 328 TYR A CA 1
ATOM 2681 C C . TYR A 1 328 ? -6.459 3.213 0.361 1.00 95.69 328 TYR A C 1
ATOM 2683 O O . TYR A 1 328 ? -7.383 3.724 -0.268 1.00 95.69 328 TYR A O 1
ATOM 2691 N N . ALA A 1 329 ? -6.640 2.185 1.179 1.00 96.94 329 ALA A N 1
ATOM 2692 C CA . ALA A 1 329 ? -7.956 1.802 1.661 1.00 96.94 329 ALA A CA 1
ATOM 2693 C C . ALA A 1 329 ? -8.154 2.349 3.075 1.00 96.94 329 ALA A C 1
ATOM 2695 O O . ALA A 1 329 ? -7.230 2.319 3.900 1.00 96.94 329 ALA A O 1
ATOM 2696 N N . TYR A 1 330 ? -9.351 2.862 3.355 1.00 97.81 330 TYR A N 1
ATOM 2697 C CA . TYR A 1 330 ? -9.769 3.120 4.721 1.00 97.81 330 TYR A CA 1
ATOM 2698 C C . TYR A 1 330 ? -10.674 2.003 5.220 1.00 97.81 330 TYR A C 1
ATOM 2700 O O . TYR A 1 330 ? -11.474 1.458 4.469 1.00 97.81 330 TYR A O 1
ATOM 2708 N N . GLU A 1 331 ? -10.561 1.690 6.505 1.00 98.00 331 GLU A N 1
ATOM 2709 C CA . GLU A 1 331 ? -11.329 0.617 7.133 1.00 98.00 331 GLU A CA 1
ATOM 2710 C C . GLU A 1 331 ? -11.697 1.002 8.566 1.00 98.00 331 GLU A C 1
ATOM 2712 O O . GLU A 1 331 ? -10.827 1.346 9.373 1.00 98.00 331 GLU A O 1
ATOM 2717 N N . GLU A 1 332 ? -12.984 0.947 8.882 1.00 98.06 332 GLU A N 1
ATOM 2718 C CA . GLU A 1 332 ? -13.517 1.197 10.221 1.00 98.06 332 GLU A CA 1
ATOM 2719 C C . GLU A 1 332 ? -12.950 0.237 11.280 1.00 98.06 332 GLU A C 1
ATOM 2721 O O . GLU A 1 332 ? -12.709 -0.941 11.023 1.00 98.06 332 GLU A O 1
ATOM 2726 N N . HIS A 1 333 ? -12.744 0.736 12.503 1.00 96.88 333 HIS A N 1
ATOM 2727 C CA . HIS A 1 333 ? -12.403 -0.106 13.647 1.00 96.88 333 HIS A CA 1
ATOM 2728 C C . HIS A 1 333 ? -13.649 -0.665 14.351 1.00 96.88 333 HIS A C 1
ATOM 2730 O O . HIS A 1 333 ? -14.727 -0.081 14.299 1.00 96.88 333 HIS A O 1
ATOM 2736 N N . PHE A 1 334 ? -13.487 -1.776 15.070 1.00 95.94 334 PHE A N 1
ATOM 2737 C CA . PHE A 1 334 ? -14.558 -2.389 15.852 1.00 95.94 334 PHE A CA 1
ATOM 2738 C C . PHE A 1 334 ? -14.881 -1.552 17.094 1.00 95.94 334 PHE A C 1
ATOM 2740 O O . PHE A 1 334 ? -14.271 -1.696 18.151 1.00 95.94 334 PHE A O 1
ATOM 2747 N N . GLU A 1 335 ? -15.861 -0.673 16.947 1.00 94.69 335 GLU A N 1
ATOM 2748 C CA . GLU A 1 335 ? -16.442 0.149 18.005 1.00 94.69 335 GLU A CA 1
ATOM 2749 C C . GLU A 1 335 ? -17.971 0.108 17.874 1.00 94.69 335 GLU A C 1
ATOM 2751 O O . GLU A 1 335 ? -18.505 -0.391 16.882 1.00 94.69 335 GLU A O 1
ATOM 2756 N N . LYS A 1 336 ? -18.710 0.625 18.858 1.00 92.88 336 LYS A N 1
ATOM 2757 C CA . LYS A 1 336 ? -20.183 0.555 18.842 1.00 92.88 336 LYS A CA 1
ATOM 2758 C C . LYS A 1 336 ? -20.822 1.212 17.612 1.00 92.88 336 LYS A C 1
ATOM 2760 O O . LYS A 1 336 ? -21.858 0.753 17.137 1.00 92.88 336 LYS A O 1
ATOM 2765 N N . GLN A 1 337 ? -20.169 2.230 17.051 1.00 94.31 337 GLN A N 1
ATOM 2766 C CA . GLN A 1 337 ? -20.625 2.943 15.861 1.00 94.31 337 GLN A CA 1
ATOM 2767 C C . GLN A 1 337 ? -20.732 2.018 14.640 1.00 94.31 337 GLN A C 1
ATOM 2769 O O . GLN A 1 337 ? -21.577 2.265 13.784 1.00 94.31 337 GLN A O 1
ATOM 2774 N N . LEU A 1 338 ? -19.952 0.930 14.584 1.00 95.69 338 LEU A N 1
ATOM 2775 C CA . LEU A 1 338 ? -20.004 -0.068 13.512 1.00 95.69 338 LEU A CA 1
ATOM 2776 C C . LEU A 1 338 ? -21.398 -0.698 13.388 1.00 95.69 338 LEU A C 1
ATOM 2778 O O . LEU A 1 338 ? -21.964 -0.772 12.295 1.00 95.69 338 LEU A O 1
ATOM 2782 N N . VAL A 1 339 ? -21.947 -1.164 14.517 1.00 95.12 339 VAL A N 1
ATOM 2783 C CA . VAL A 1 339 ? -23.262 -1.820 14.553 1.00 95.12 339 VAL A CA 1
ATOM 2784 C C . VAL A 1 339 ? -24.389 -0.795 14.442 1.00 95.12 339 VAL A C 1
ATOM 2786 O O . VAL A 1 339 ? -25.349 -1.027 13.708 1.00 95.12 339 VAL A O 1
ATOM 2789 N N . GLU A 1 340 ? -24.239 0.372 15.076 1.00 94.56 340 GLU A N 1
ATOM 2790 C CA . GLU A 1 340 ? -25.217 1.466 15.016 1.00 94.56 340 GLU A CA 1
ATOM 2791 C C . GLU A 1 340 ? -25.387 2.003 13.584 1.00 94.56 340 GLU A C 1
ATOM 2793 O O . GLU A 1 340 ? -26.513 2.203 13.125 1.00 94.56 340 GLU A O 1
ATOM 2798 N N . HIS A 1 341 ? -24.287 2.165 12.838 1.00 94.94 341 HIS A N 1
ATOM 2799 C CA . HIS A 1 341 ? -24.310 2.606 11.439 1.00 94.94 341 HIS A CA 1
ATOM 2800 C C . HIS A 1 341 ? -25.042 1.615 10.519 1.00 94.94 341 HIS A C 1
ATOM 2802 O O . HIS A 1 341 ? -25.566 2.002 9.477 1.00 94.94 341 HIS A O 1
ATOM 2808 N N . GLN A 1 342 ? -25.117 0.343 10.910 1.00 95.00 342 GLN A N 1
ATOM 2809 C CA . GLN A 1 342 ? -25.848 -0.706 10.193 1.00 95.00 342 GLN A CA 1
ATOM 2810 C C . GLN A 1 342 ? -27.230 -0.984 10.788 1.00 95.00 342 GLN A C 1
ATOM 2812 O O . GLN A 1 342 ? -27.785 -2.057 10.583 1.00 95.00 342 GLN A O 1
ATOM 2817 N N . GLN A 1 343 ? -27.801 -0.013 11.512 1.00 94.69 343 GLN A N 1
ATOM 2818 C CA . GLN A 1 343 ? -29.146 -0.091 12.095 1.00 94.69 343 GLN A CA 1
ATOM 2819 C C . GLN A 1 343 ? -29.320 -1.259 13.079 1.00 94.69 343 GLN A C 1
ATOM 2821 O O . GLN A 1 343 ? -30.432 -1.730 13.324 1.00 94.69 343 GLN A O 1
ATOM 2826 N N . ARG A 1 344 ? -28.219 -1.715 13.685 1.00 94.75 344 ARG A N 1
ATOM 2827 C CA . ARG A 1 344 ? -28.221 -2.743 14.726 1.00 94.75 344 ARG A CA 1
ATOM 2828 C C . ARG A 1 344 ? -28.057 -2.075 16.085 1.00 94.75 344 ARG A C 1
ATOM 2830 O O . ARG A 1 344 ? -27.393 -1.051 16.229 1.00 94.75 344 ARG A O 1
ATOM 2837 N N . ARG A 1 345 ? -28.701 -2.650 17.100 1.00 93.56 345 ARG A N 1
ATOM 2838 C CA . ARG A 1 345 ? -28.613 -2.152 18.477 1.00 93.56 345 ARG A CA 1
ATOM 2839 C C . ARG A 1 345 ? -27.192 -2.343 19.012 1.00 93.56 345 ARG A C 1
ATOM 2841 O O . ARG A 1 345 ? -26.582 -3.376 18.748 1.00 93.56 345 ARG A O 1
ATOM 2848 N N . GLU A 1 346 ? -26.715 -1.380 19.799 1.00 93.56 346 GLU A N 1
ATOM 2849 C CA . GLU A 1 346 ? -25.452 -1.495 20.533 1.00 93.56 346 GLU A CA 1
ATOM 2850 C C . GLU A 1 346 ? -25.397 -2.810 21.331 1.00 93.56 346 GLU A C 1
ATOM 2852 O O . GLU A 1 346 ? -26.364 -3.197 21.999 1.00 93.56 346 GLU A O 1
ATOM 2857 N N . GLY A 1 347 ? -24.252 -3.483 21.249 1.00 93.81 347 GLY A N 1
ATOM 2858 C CA . GLY A 1 347 ? -23.972 -4.734 21.936 1.00 93.81 347 GLY A CA 1
ATOM 2859 C C . GLY A 1 347 ? -22.478 -5.080 21.894 1.00 93.81 347 GLY A C 1
ATOM 2860 O O . GLY A 1 347 ? -21.707 -4.410 21.203 1.00 93.81 347 GLY A O 1
ATOM 2861 N N . PRO A 1 348 ? -22.051 -6.114 22.640 1.00 95.44 348 PRO A N 1
ATOM 2862 C CA . PRO A 1 348 ? -20.661 -6.562 22.659 1.00 95.44 348 PRO A CA 1
ATOM 2863 C C . PRO A 1 348 ? -20.209 -7.050 21.277 1.00 95.44 348 PRO A C 1
ATOM 2865 O O . PRO A 1 348 ? -20.855 -7.909 20.678 1.00 95.44 348 PRO A O 1
ATOM 2868 N N . ILE A 1 349 ? -19.057 -6.563 20.813 1.00 95.81 349 ILE A N 1
ATOM 2869 C CA . ILE A 1 349 ? -18.354 -7.116 19.650 1.00 95.81 349 ILE A CA 1
ATOM 2870 C C . ILE A 1 349 ? -17.248 -8.020 20.186 1.00 95.81 349 ILE A C 1
ATOM 2872 O O . ILE A 1 349 ? -16.290 -7.537 20.794 1.00 95.81 349 ILE A O 1
ATOM 2876 N N . LEU A 1 350 ? -17.416 -9.330 20.013 1.00 95.12 350 LEU A N 1
ATOM 2877 C CA . LEU A 1 350 ? -16.492 -10.328 20.544 1.00 95.12 350 LEU A CA 1
ATOM 2878 C C . LEU A 1 350 ? -15.266 -10.501 19.646 1.00 95.12 350 LEU A C 1
ATOM 2880 O O . LEU A 1 350 ? -15.353 -10.376 18.425 1.00 95.12 350 LEU A O 1
ATOM 2884 N N . ARG A 1 351 ? -14.140 -10.854 20.261 1.00 93.50 351 ARG A N 1
ATOM 2885 C CA . ARG A 1 351 ? -12.918 -11.283 19.582 1.00 93.50 351 ARG A CA 1
ATOM 2886 C C . ARG A 1 351 ? -12.228 -12.399 20.352 1.00 93.50 351 ARG A C 1
ATOM 2888 O O . ARG A 1 351 ? -12.371 -12.505 21.570 1.00 93.50 351 ARG A O 1
ATOM 2895 N N . PHE A 1 352 ? -11.432 -13.181 19.639 1.00 92.19 352 PHE A N 1
ATOM 2896 C CA . PHE A 1 352 ? -10.507 -14.128 20.245 1.00 92.19 352 PHE A CA 1
ATOM 2897 C C . PHE A 1 352 ? -9.218 -13.409 20.638 1.00 92.19 352 PHE A C 1
ATOM 2899 O O . PHE A 1 352 ? -8.728 -12.542 19.914 1.00 92.19 352 PHE A O 1
ATOM 2906 N N . GLN A 1 353 ? -8.688 -13.726 21.813 1.00 90.88 353 GLN A N 1
ATOM 2907 C CA . GLN A 1 353 ? -7.416 -13.191 22.269 1.00 90.88 353 GLN A CA 1
ATOM 2908 C C . GLN A 1 353 ? -6.268 -13.866 21.509 1.00 90.88 353 GLN A C 1
ATOM 2910 O O . GLN A 1 353 ? -6.141 -15.087 21.509 1.00 90.88 353 GLN A O 1
ATOM 2915 N N . GLU A 1 354 ? -5.401 -13.061 20.897 1.00 88.75 354 GLU A N 1
ATOM 2916 C CA . GLU A 1 354 ? -4.330 -13.553 20.021 1.00 88.75 354 GLU A CA 1
ATOM 2917 C C . GLU A 1 354 ? -2.938 -13.507 20.670 1.00 88.75 354 GLU A C 1
ATOM 2919 O O . GLU A 1 354 ? -1.971 -13.975 20.077 1.00 88.75 354 GLU A O 1
ATOM 2924 N N . ASN A 1 355 ? -2.808 -12.986 21.896 1.00 87.44 355 ASN A N 1
ATOM 2925 C CA . ASN A 1 355 ? -1.509 -12.779 22.554 1.00 87.44 355 ASN A CA 1
ATOM 2926 C C . ASN A 1 355 ? -0.676 -14.067 22.614 1.00 87.44 355 ASN A C 1
ATOM 2928 O O . ASN A 1 355 ? 0.481 -14.073 22.211 1.00 87.44 355 ASN A O 1
ATOM 2932 N N . GLY A 1 356 ? -1.286 -15.186 23.025 1.00 86.38 356 GLY A N 1
ATOM 2933 C CA . GLY A 1 356 ? -0.589 -16.474 23.085 1.00 86.38 356 GLY A CA 1
ATOM 2934 C C . GLY A 1 356 ? -0.123 -16.977 21.713 1.00 86.38 356 GLY A C 1
ATOM 2935 O O . GLY A 1 356 ? 0.940 -17.593 21.611 1.00 86.38 356 GLY A O 1
ATOM 2936 N N . MET A 1 357 ? -0.883 -16.693 20.646 1.00 88.19 357 MET A N 1
ATOM 2937 C CA . MET A 1 357 ? -0.463 -16.985 19.274 1.00 88.19 357 MET A CA 1
ATOM 2938 C C . MET A 1 357 ? 0.774 -16.160 18.908 1.00 88.19 357 MET A C 1
ATOM 2940 O O . MET A 1 357 ? 1.752 -16.709 18.395 1.00 88.19 357 MET A O 1
ATOM 2944 N N . TRP A 1 358 ? 0.736 -14.855 19.169 1.00 88.94 358 TRP A N 1
ATOM 2945 C CA . TRP A 1 358 ? 1.824 -13.941 18.831 1.00 88.94 358 TRP A CA 1
ATOM 2946 C C . TRP A 1 358 ? 3.087 -14.193 19.660 1.00 88.94 358 TRP A C 1
ATOM 2948 O O . TRP A 1 358 ? 4.183 -14.173 19.103 1.00 88.94 358 TRP A O 1
ATOM 2958 N N . ASP A 1 359 ? 2.958 -14.572 20.933 1.00 89.25 359 ASP A N 1
ATOM 2959 C CA . ASP A 1 359 ? 4.080 -15.017 21.766 1.00 89.25 359 ASP A CA 1
ATOM 2960 C C . ASP A 1 359 ? 4.770 -16.257 21.171 1.00 89.25 359 ASP A C 1
ATOM 2962 O O . ASP A 1 359 ? 6.003 -16.349 21.132 1.00 89.25 359 ASP A O 1
ATOM 2966 N N . ALA A 1 360 ? 3.991 -17.210 20.645 1.00 88.19 360 ALA A N 1
ATOM 2967 C CA . ALA A 1 360 ? 4.524 -18.401 19.983 1.00 88.19 360 ALA A CA 1
ATOM 2968 C C . ALA A 1 360 ? 5.229 -18.074 18.653 1.00 88.19 360 ALA A C 1
ATOM 2970 O O . ALA A 1 360 ? 6.263 -18.675 18.335 1.00 88.19 360 ALA A O 1
ATOM 2971 N N . VAL A 1 361 ? 4.695 -17.116 17.889 1.00 88.94 361 VAL A N 1
ATOM 2972 C CA . VAL A 1 361 ? 5.315 -16.580 16.665 1.00 88.94 361 VAL A CA 1
ATOM 2973 C C . VAL A 1 361 ? 6.643 -15.898 16.995 1.00 88.94 361 VAL A C 1
ATOM 2975 O O . VAL A 1 361 ? 7.678 -16.251 16.426 1.00 88.94 361 VAL A O 1
ATOM 2978 N N . LYS A 1 362 ? 6.641 -14.986 17.969 1.00 88.50 362 LYS A N 1
ATOM 2979 C CA . LYS A 1 362 ? 7.822 -14.248 18.427 1.00 88.50 362 LYS A CA 1
ATOM 2980 C C . LYS A 1 362 ? 8.928 -15.187 18.890 1.00 88.50 362 LYS A C 1
ATOM 2982 O O . LYS A 1 362 ? 10.076 -15.042 18.477 1.00 88.50 362 LYS A O 1
ATOM 2987 N N . ARG A 1 363 ? 8.581 -16.206 19.679 1.00 88.81 363 ARG A N 1
ATOM 2988 C CA . ARG A 1 363 ? 9.537 -17.220 20.139 1.00 88.81 363 ARG A CA 1
ATOM 2989 C C . ARG A 1 363 ? 10.201 -17.967 18.981 1.00 88.81 363 ARG A C 1
ATOM 2991 O O . ARG A 1 363 ? 11.397 -18.229 19.043 1.00 88.81 363 ARG A O 1
ATOM 2998 N N . GLN A 1 364 ? 9.462 -18.307 17.925 1.00 88.69 364 GLN A N 1
ATOM 2999 C CA . GLN A 1 364 ? 10.041 -18.965 16.747 1.00 88.69 364 GLN A CA 1
ATOM 3000 C C . GLN A 1 364 ? 10.992 -18.056 15.984 1.00 88.69 364 GLN A C 1
ATOM 3002 O O . GLN A 1 364 ? 12.081 -18.497 15.623 1.00 88.69 364 GLN A O 1
ATOM 3007 N N . LEU A 1 365 ? 10.611 -16.795 15.776 1.00 88.69 365 LEU A N 1
ATOM 3008 C CA . LEU A 1 365 ? 11.484 -15.819 15.128 1.00 88.69 365 LEU A CA 1
ATOM 3009 C C . LEU A 1 365 ? 12.779 -15.628 15.923 1.00 88.69 365 LEU A C 1
ATOM 3011 O O . LEU A 1 365 ? 13.857 -15.677 15.342 1.00 88.69 365 LEU A O 1
ATOM 3015 N N . GLN A 1 366 ? 12.691 -15.520 17.252 1.00 87.81 366 GLN A N 1
ATOM 3016 C CA . GLN A 1 366 ? 13.858 -15.379 18.128 1.00 87.81 366 GLN A CA 1
ATOM 3017 C C . GLN A 1 366 ? 14.770 -16.613 18.138 1.00 87.81 366 GLN A C 1
ATOM 3019 O O . GLN A 1 366 ? 15.988 -16.465 18.171 1.00 87.81 366 GLN A O 1
ATOM 3024 N N . LEU A 1 367 ? 14.203 -17.823 18.140 1.00 88.19 367 LEU A N 1
ATOM 3025 C CA . LEU A 1 367 ? 14.986 -19.060 18.222 1.00 88.19 367 LEU A CA 1
ATOM 3026 C C . LEU A 1 367 ? 15.570 -19.492 16.873 1.00 88.19 367 LEU A C 1
ATOM 3028 O O . LEU A 1 367 ? 16.686 -20.002 16.830 1.00 88.19 367 LEU A O 1
ATOM 3032 N N . ASN A 1 368 ? 14.815 -19.318 15.786 1.00 86.56 368 ASN A N 1
ATOM 3033 C CA . ASN A 1 368 ? 15.127 -19.926 14.491 1.00 86.56 368 ASN A CA 1
ATOM 3034 C C . ASN A 1 368 ? 15.464 -18.900 13.402 1.00 86.56 368 ASN A C 1
ATOM 3036 O O . ASN A 1 368 ? 16.039 -19.274 12.384 1.00 86.56 368 ASN A O 1
ATOM 3040 N N . GLY A 1 369 ? 15.055 -17.637 13.558 1.00 84.94 369 GLY A N 1
ATOM 3041 C CA . GLY A 1 369 ? 15.112 -16.621 12.500 1.00 84.94 369 GLY A CA 1
ATOM 3042 C C . GLY A 1 369 ? 14.052 -16.783 11.400 1.00 84.94 369 GLY A C 1
ATOM 3043 O O . GLY A 1 369 ? 14.033 -16.000 10.456 1.00 84.94 369 GLY A O 1
ATOM 3044 N N . TYR A 1 370 ? 13.167 -17.783 11.492 1.00 82.44 370 TYR A N 1
ATOM 3045 C CA . TYR A 1 370 ? 12.085 -18.033 10.533 1.00 82.44 370 TYR A CA 1
ATOM 3046 C C . TYR A 1 370 ? 10.890 -18.742 11.190 1.00 82.44 370 TYR A C 1
ATOM 3048 O O . TYR A 1 370 ? 11.007 -19.353 12.255 1.00 82.44 370 TYR A O 1
ATOM 3056 N N . LEU A 1 371 ? 9.730 -18.688 10.527 1.00 82.44 371 LEU A N 1
ATOM 3057 C CA . LEU A 1 371 ? 8.501 -19.354 10.970 1.00 82.44 371 LEU A CA 1
ATOM 3058 C C . LEU A 1 371 ? 8.407 -20.779 10.429 1.00 82.44 371 LEU A C 1
ATOM 3060 O O . LEU A 1 371 ? 8.582 -21.022 9.233 1.00 82.44 371 LEU A O 1
ATOM 3064 N N . GLN A 1 372 ? 8.060 -21.728 11.298 1.00 79.38 372 GLN A N 1
ATOM 3065 C CA . GLN A 1 372 ? 7.790 -23.103 10.893 1.00 79.38 372 GLN A CA 1
ATOM 3066 C C . GLN A 1 372 ? 6.295 -23.285 10.615 1.00 79.38 372 GLN A C 1
ATOM 3068 O O . GLN A 1 372 ? 5.501 -23.583 11.502 1.00 79.38 372 GLN A O 1
ATOM 3073 N N . TYR A 1 373 ? 5.903 -23.140 9.349 1.00 66.25 373 TYR A N 1
ATOM 3074 C CA . TYR A 1 373 ? 4.494 -23.199 8.934 1.00 66.25 373 TYR A CA 1
ATOM 3075 C C . TYR A 1 373 ? 3.836 -24.583 9.061 1.00 66.25 373 TYR A C 1
ATOM 3077 O O . TYR A 1 373 ? 2.616 -24.679 9.028 1.00 66.25 373 TYR A O 1
ATOM 3085 N N . LYS A 1 374 ? 4.624 -25.656 9.202 1.00 66.12 374 LYS A N 1
ATOM 3086 C CA . LYS A 1 374 ? 4.125 -27.043 9.263 1.00 66.12 374 LYS A CA 1
ATOM 3087 C C . LYS A 1 374 ? 3.907 -27.572 10.682 1.00 66.12 374 LYS A C 1
ATOM 3089 O O . LYS A 1 374 ? 3.529 -28.730 10.836 1.00 66.12 374 LYS A O 1
ATOM 3094 N N . VAL A 1 375 ? 4.173 -26.764 11.706 1.00 67.31 375 VAL A N 1
ATOM 3095 C CA . VAL A 1 375 ? 3.972 -27.165 13.101 1.00 67.31 375 VAL A CA 1
ATOM 3096 C C . VAL A 1 375 ? 2.609 -26.666 13.550 1.00 67.31 375 VAL A C 1
ATOM 3098 O O . VAL A 1 375 ? 2.366 -25.459 13.580 1.00 67.31 375 VAL A O 1
ATOM 3101 N N . ASP A 1 376 ? 1.732 -27.603 13.899 1.00 73.12 376 ASP A N 1
ATOM 3102 C CA . ASP A 1 376 ? 0.481 -27.284 14.572 1.00 73.12 376 ASP A CA 1
ATOM 3103 C C . ASP A 1 376 ? 0.790 -26.653 15.934 1.00 73.12 376 ASP A C 1
ATOM 3105 O O . ASP A 1 376 ? 1.490 -27.229 16.770 1.00 73.12 376 ASP A O 1
ATOM 3109 N N . GLN A 1 377 ? 0.313 -25.428 16.123 1.00 72.31 377 GLN A N 1
ATOM 3110 C CA . GLN A 1 377 ? 0.540 -24.652 17.332 1.00 72.31 377 GLN A CA 1
ATOM 3111 C C . GLN A 1 377 ? -0.790 -24.550 18.066 1.00 72.31 377 GLN A C 1
ATOM 3113 O O . GLN A 1 377 ? -1.679 -23.852 17.583 1.00 72.31 377 GLN A O 1
ATOM 3118 N N . PRO A 1 378 ? -0.934 -25.169 19.252 1.00 79.44 378 PRO A N 1
ATOM 3119 C CA . PRO A 1 378 ? -2.167 -25.086 20.031 1.00 79.44 378 PRO A CA 1
ATOM 3120 C C . PRO A 1 378 ? -2.634 -23.643 20.258 1.00 79.44 378 PRO A C 1
ATOM 3122 O O . PRO A 1 378 ? -3.829 -23.377 20.216 1.00 79.44 378 PRO A O 1
ATOM 3125 N N . ALA A 1 379 ? -1.697 -22.702 20.406 1.00 78.06 379 ALA A N 1
ATOM 3126 C CA . ALA A 1 379 ? -1.978 -21.277 20.570 1.00 78.06 379 ALA A CA 1
ATOM 3127 C C . ALA A 1 379 ? -2.672 -20.614 19.361 1.00 78.06 379 ALA A C 1
ATOM 3129 O O . ALA A 1 379 ? -3.201 -19.520 19.502 1.00 78.06 379 ALA A O 1
ATOM 3130 N N . ARG A 1 380 ? -2.680 -21.254 18.183 1.00 76.88 380 ARG A N 1
ATOM 3131 C CA . ARG A 1 380 ? -3.383 -20.788 16.973 1.00 76.88 380 ARG A CA 1
ATOM 3132 C C . ARG A 1 380 ? -4.826 -21.274 16.875 1.00 76.88 380 ARG A C 1
ATOM 3134 O O . ARG A 1 380 ? -5.544 -20.843 15.979 1.00 76.88 380 ARG A O 1
ATOM 3141 N N . ARG A 1 381 ? -5.245 -22.203 17.737 1.00 82.19 381 ARG A N 1
ATOM 3142 C CA . ARG A 1 381 ? -6.599 -22.759 17.691 1.00 82.19 381 ARG A CA 1
ATOM 3143 C C . ARG A 1 381 ? -7.562 -21.807 18.406 1.00 82.19 381 ARG A C 1
ATOM 3145 O O . ARG A 1 381 ? -7.330 -21.543 19.587 1.00 82.19 381 ARG A O 1
ATOM 3152 N N . PRO A 1 382 ? -8.644 -21.336 17.755 1.00 78.44 382 PRO A N 1
ATOM 3153 C CA . PRO A 1 382 ? -9.626 -20.451 18.388 1.00 78.44 382 PRO A CA 1
ATOM 3154 C C . PRO A 1 382 ? -10.229 -21.030 19.674 1.00 78.44 382 PRO A C 1
ATOM 3156 O O . PRO A 1 382 ? -10.513 -20.292 20.608 1.00 78.44 382 PRO A O 1
ATOM 3159 N N . GLU A 1 383 ? -10.344 -22.358 19.755 1.00 83.12 383 GLU A N 1
ATOM 3160 C CA . GLU A 1 383 ? -10.803 -23.103 20.939 1.00 83.12 383 GLU A CA 1
ATOM 3161 C C . GLU A 1 383 ? -9.968 -22.826 22.202 1.00 83.12 383 GLU A C 1
ATOM 3163 O O . GLU A 1 383 ? -10.473 -22.933 23.316 1.00 83.12 383 GLU A O 1
ATOM 3168 N N . ASN A 1 384 ? -8.686 -22.484 22.028 1.00 84.44 384 ASN A N 1
ATOM 3169 C CA . ASN A 1 384 ? -7.747 -22.216 23.117 1.00 84.44 384 ASN A CA 1
ATOM 3170 C C . ASN A 1 384 ? -7.619 -20.719 23.435 1.00 84.44 384 ASN A C 1
ATOM 3172 O O . ASN A 1 384 ? -6.896 -20.352 24.362 1.00 84.44 384 ASN A O 1
ATOM 3176 N N . ALA A 1 385 ? -8.273 -19.851 22.660 1.00 88.12 385 ALA A N 1
ATOM 3177 C CA . ALA A 1 385 ? -8.214 -18.412 22.843 1.00 88.12 385 ALA A CA 1
ATOM 3178 C C . ALA A 1 385 ? -9.297 -17.947 23.822 1.00 88.12 385 ALA A C 1
ATOM 3180 O O . ALA A 1 385 ? -10.458 -18.348 23.737 1.00 88.12 385 ALA A O 1
ATOM 3181 N N . ALA A 1 386 ? -8.934 -17.045 24.736 1.00 90.56 386 ALA A N 1
ATOM 3182 C CA . ALA A 1 386 ? -9.929 -16.367 25.556 1.00 90.56 386 ALA A CA 1
ATOM 3183 C C . ALA A 1 386 ? -10.854 -15.517 24.669 1.00 90.56 386 ALA A C 1
ATOM 3185 O O . ALA A 1 386 ? -10.408 -14.906 23.697 1.00 90.56 386 ALA A O 1
ATOM 3186 N N . ILE A 1 387 ? -12.139 -15.467 25.016 1.00 94.12 387 ILE A N 1
ATOM 3187 C CA . ILE A 1 387 ? -13.132 -14.636 24.328 1.00 94.12 387 ILE A CA 1
ATOM 3188 C C . ILE A 1 387 ? -13.272 -13.318 25.091 1.00 94.12 387 ILE A C 1
ATOM 3190 O O . ILE A 1 387 ? -13.729 -13.304 26.238 1.00 94.12 387 ILE A O 1
ATOM 3194 N N . GLU A 1 388 ? -12.904 -12.224 24.435 1.00 94.75 388 GLU A N 1
ATOM 3195 C CA . GLU A 1 388 ? -12.920 -10.853 24.960 1.00 94.75 388 GLU A CA 1
ATOM 3196 C C . GLU A 1 388 ? -13.858 -9.974 24.123 1.00 94.75 388 GLU A C 1
ATOM 3198 O O . GLU A 1 388 ? -14.324 -10.385 23.056 1.00 94.75 388 GLU A O 1
ATOM 3203 N N . ALA A 1 389 ? -14.130 -8.752 24.582 1.00 95.25 389 ALA A N 1
ATOM 3204 C CA . ALA A 1 389 ? -14.829 -7.745 23.785 1.00 95.25 389 ALA A CA 1
ATOM 3205 C C . ALA A 1 389 ? -13.898 -6.609 23.327 1.00 95.25 389 ALA A C 1
ATOM 3207 O O . ALA A 1 389 ? -12.960 -6.205 24.020 1.00 95.25 389 ALA A O 1
ATOM 3208 N N . PHE A 1 390 ? -14.179 -6.031 22.158 1.00 94.25 390 PHE A N 1
ATOM 3209 C CA . PHE A 1 390 ? -13.625 -4.720 21.819 1.00 94.25 390 PHE A CA 1
ATOM 3210 C C . PHE A 1 390 ? -14.168 -3.659 22.787 1.00 94.25 390 PHE A C 1
ATOM 3212 O O . PHE A 1 390 ? -15.361 -3.635 23.084 1.00 94.25 390 PHE A O 1
ATOM 3219 N N . GLY A 1 391 ? -13.284 -2.793 23.299 1.00 90.81 391 GLY A N 1
ATOM 3220 C CA . GLY A 1 391 ? -13.665 -1.749 24.258 1.00 90.81 391 GLY A CA 1
ATOM 3221 C C . GLY A 1 391 ? -14.198 -2.284 25.593 1.00 90.81 391 GLY A C 1
ATOM 3222 O O . GLY A 1 391 ? -15.007 -1.618 26.234 1.00 90.81 391 GLY A O 1
ATOM 3223 N N . GLU A 1 392 ? -13.779 -3.483 26.016 1.00 92.06 392 GLU A N 1
ATOM 3224 C CA . GLU A 1 392 ? -14.347 -4.177 27.181 1.00 92.06 392 GLU A CA 1
ATOM 3225 C C . GLU A 1 392 ? -14.360 -3.327 28.463 1.00 92.06 392 GLU A C 1
ATOM 3227 O O . GLU A 1 392 ? -15.351 -3.319 29.189 1.00 92.06 392 GLU A O 1
ATOM 3232 N N . SER A 1 393 ? -13.309 -2.547 28.725 1.00 91.94 393 SER A N 1
ATOM 3233 C CA . SER A 1 393 ? -13.240 -1.670 29.903 1.00 91.94 393 SER A CA 1
ATOM 3234 C C . SER A 1 393 ? -14.338 -0.602 29.936 1.00 91.94 393 SER A C 1
ATOM 3236 O O . SER A 1 393 ? -14.825 -0.259 31.014 1.00 91.94 393 SER A O 1
ATOM 3238 N N . ASP A 1 394 ? -14.748 -0.082 28.778 1.00 90.00 394 ASP A N 1
ATOM 3239 C CA . ASP A 1 394 ? -15.862 0.858 28.661 1.00 90.00 394 ASP A CA 1
ATOM 3240 C C . ASP A 1 394 ? -17.207 0.132 28.708 1.00 90.00 394 ASP A C 1
ATOM 3242 O O . ASP A 1 394 ? -18.134 0.590 29.378 1.00 90.00 394 ASP A O 1
ATOM 3246 N N . LEU A 1 395 ? -17.290 -1.039 28.074 1.00 91.75 395 LEU A N 1
ATOM 3247 C CA . LEU A 1 395 ? -18.473 -1.894 28.077 1.00 91.75 395 LEU A CA 1
ATOM 3248 C C . LEU A 1 395 ? -18.887 -2.286 29.504 1.00 91.75 395 LEU A C 1
ATOM 3250 O O . LEU A 1 395 ? -20.065 -2.196 29.861 1.00 91.75 395 LEU A O 1
ATOM 3254 N N . LEU A 1 396 ? -17.918 -2.670 30.340 1.00 93.31 396 LEU A N 1
ATOM 3255 C CA . LEU A 1 396 ? -18.143 -3.127 31.714 1.00 93.31 396 LEU A CA 1
ATOM 3256 C C . LEU A 1 396 ? -18.620 -2.019 32.672 1.00 93.31 396 LEU A C 1
ATOM 3258 O O . LEU A 1 396 ? -19.022 -2.312 33.797 1.00 93.31 396 LEU A O 1
ATOM 3262 N N . LYS A 1 397 ? -18.628 -0.749 32.240 1.00 95.19 397 LYS A N 1
ATOM 3263 C CA . LYS A 1 397 ? -19.219 0.364 33.006 1.00 95.19 397 LYS A CA 1
ATOM 3264 C C . LYS A 1 397 ? -20.751 0.341 32.982 1.00 95.19 397 LYS A C 1
ATOM 3266 O O . LYS A 1 397 ? -21.377 0.966 33.833 1.00 95.19 397 LYS A O 1
ATOM 3271 N N . SER A 1 398 ? -21.357 -0.359 32.020 1.00 95.62 398 SER A N 1
ATOM 3272 C CA . SER A 1 398 ? -22.807 -0.540 31.911 1.00 95.62 398 SER A CA 1
ATOM 3273 C C . SER A 1 398 ? -23.209 -1.924 32.406 1.00 95.62 398 SER A C 1
ATOM 3275 O O . SER A 1 398 ? -22.750 -2.942 31.885 1.00 95.62 398 SER A O 1
ATOM 3277 N N . GLU A 1 399 ? -24.114 -1.983 33.383 1.00 96.25 399 GLU A N 1
ATOM 3278 C CA . GLU A 1 399 ? -24.626 -3.256 33.902 1.00 96.25 399 GLU A CA 1
ATOM 3279 C C . GLU A 1 399 ? -25.336 -4.067 32.807 1.00 96.25 399 GLU A C 1
ATOM 3281 O O . GLU A 1 399 ? -25.108 -5.270 32.670 1.00 96.25 399 GLU A O 1
ATOM 3286 N N . VAL A 1 400 ? -26.131 -3.393 31.969 1.00 95.94 400 VAL A N 1
ATOM 3287 C CA . VAL A 1 400 ? -26.852 -4.022 30.855 1.00 95.94 400 VAL A CA 1
ATOM 3288 C C . VAL A 1 400 ? -25.874 -4.617 29.844 1.00 95.94 400 VAL A C 1
ATOM 3290 O O . VAL A 1 400 ? -26.008 -5.786 29.481 1.00 95.94 400 VAL A O 1
ATOM 3293 N N . LEU A 1 401 ? -24.863 -3.852 29.417 1.00 94.94 401 LEU A N 1
ATOM 3294 C CA . LEU A 1 401 ? -23.884 -4.356 28.450 1.00 94.94 401 LEU A CA 1
ATOM 3295 C C . LEU A 1 401 ? -23.016 -5.463 29.059 1.00 94.94 401 LEU A C 1
ATOM 3297 O O . LEU A 1 401 ? -22.699 -6.433 28.379 1.00 94.94 401 LEU A O 1
ATOM 3301 N N . THR A 1 402 ? -22.700 -5.386 30.354 1.00 96.50 402 THR A N 1
ATOM 3302 C CA . THR A 1 402 ? -21.980 -6.447 31.074 1.00 96.50 402 THR A CA 1
ATOM 3303 C C . THR A 1 402 ? -22.743 -7.770 31.040 1.00 96.50 402 THR A C 1
ATOM 3305 O O . THR A 1 402 ? -22.155 -8.827 30.794 1.00 96.50 402 THR A O 1
ATOM 3308 N N . GLN A 1 403 ? -24.058 -7.736 31.273 1.00 96.94 403 GLN A N 1
ATOM 3309 C CA . GLN A 1 403 ? -24.905 -8.927 31.184 1.00 96.94 403 GLN A CA 1
ATOM 3310 C C . GLN A 1 403 ? -24.942 -9.477 29.753 1.00 96.94 403 GLN A C 1
ATOM 3312 O O . GLN A 1 403 ? -24.760 -10.681 29.558 1.00 96.94 403 GLN A O 1
ATOM 3317 N N . GLN A 1 404 ? -25.090 -8.602 28.754 1.00 96.50 404 GLN A N 1
ATOM 3318 C CA . GLN A 1 404 ? -25.059 -8.991 27.342 1.00 96.50 404 GLN A CA 1
ATOM 3319 C C . GLN A 1 404 ? -23.716 -9.603 26.934 1.00 96.50 404 GLN A C 1
ATOM 3321 O O . GLN A 1 404 ? -23.703 -10.619 26.247 1.00 96.50 404 GLN A O 1
ATOM 3326 N N . PHE A 1 405 ? -22.591 -9.048 27.388 1.00 96.75 405 PHE A N 1
ATOM 3327 C CA . PHE A 1 405 ? -21.260 -9.598 27.135 1.00 96.75 405 PHE A CA 1
ATOM 3328 C C . PHE A 1 405 ? -21.106 -11.000 27.716 1.00 96.75 405 PHE A C 1
ATOM 3330 O O . PHE A 1 405 ? -20.685 -11.910 27.006 1.00 96.75 405 PHE A O 1
ATOM 3337 N N . ARG A 1 406 ? -21.512 -11.217 28.973 1.00 96.62 406 ARG A N 1
ATOM 3338 C CA . ARG A 1 406 ? -21.475 -12.556 29.586 1.00 96.62 406 ARG A CA 1
ATOM 3339 C C . ARG A 1 406 ? -22.312 -13.559 28.797 1.00 96.62 406 ARG A C 1
ATOM 3341 O O . ARG A 1 406 ? -21.862 -14.680 28.571 1.00 96.62 406 ARG A O 1
ATOM 3348 N N . GLN A 1 407 ? -23.504 -13.156 28.361 1.00 96.19 407 GLN A N 1
ATOM 3349 C CA . GLN A 1 407 ? -24.368 -14.001 27.543 1.00 96.19 407 GLN A CA 1
ATOM 3350 C C . GLN A 1 407 ? -23.733 -14.307 26.181 1.00 96.19 407 GLN A C 1
ATOM 3352 O O . GLN A 1 407 ? -23.651 -15.473 25.805 1.00 96.19 407 GLN A O 1
ATOM 3357 N N . ALA A 1 408 ? -23.254 -13.288 25.467 1.00 95.25 408 ALA A N 1
ATOM 3358 C CA . ALA A 1 408 ? -22.624 -13.436 24.159 1.00 95.25 408 ALA A CA 1
ATOM 3359 C C . ALA A 1 408 ? -21.380 -14.333 24.235 1.00 95.25 408 ALA A C 1
ATOM 3361 O O . ALA A 1 408 ? -21.224 -15.239 23.423 1.00 95.25 408 ALA A O 1
ATOM 3362 N N . ARG A 1 409 ? -20.543 -14.148 25.262 1.00 95.62 409 ARG A N 1
ATOM 3363 C CA . ARG A 1 409 ? -19.367 -14.983 25.519 1.00 95.62 409 ARG A CA 1
ATOM 3364 C C . ARG A 1 409 ? -19.741 -16.448 25.741 1.00 95.62 409 ARG A C 1
ATOM 3366 O O . ARG A 1 409 ? -19.105 -17.330 25.176 1.00 95.62 409 ARG A O 1
ATOM 3373 N N . ASN A 1 410 ? -20.786 -16.713 26.528 1.00 94.75 410 ASN A N 1
ATOM 3374 C CA . ASN A 1 410 ? -21.274 -18.076 26.748 1.00 94.75 410 ASN A CA 1
ATOM 3375 C C . ASN A 1 410 ? -21.801 -18.705 25.449 1.00 94.75 410 ASN A C 1
ATOM 3377 O O . ASN A 1 410 ? -21.526 -19.870 25.193 1.00 94.75 410 ASN A O 1
ATOM 3381 N N . LEU A 1 411 ? -22.524 -17.944 24.620 1.00 94.38 411 LEU A N 1
ATOM 3382 C CA . LEU A 1 411 ? -23.009 -18.420 23.319 1.00 94.38 411 LEU A CA 1
ATOM 3383 C C . LEU A 1 411 ? -21.857 -18.737 22.360 1.00 94.38 411 LEU A C 1
ATOM 3385 O O . LEU A 1 411 ? -21.874 -19.781 21.717 1.00 94.38 411 LEU A O 1
ATOM 3389 N N . ALA A 1 412 ? -20.843 -17.873 22.298 1.00 92.88 412 ALA A N 1
ATOM 3390 C CA . ALA A 1 412 ? -19.655 -18.105 21.483 1.00 92.88 412 ALA A CA 1
ATOM 3391 C C . ALA A 1 412 ? -18.882 -19.352 21.948 1.00 92.88 412 ALA A C 1
ATOM 3393 O O . ALA A 1 412 ? -18.446 -20.148 21.121 1.00 92.88 412 ALA A O 1
ATOM 3394 N N . GLN A 1 413 ? -18.783 -19.575 23.262 1.00 92.06 413 GLN A N 1
ATOM 3395 C CA . GLN A 1 413 ? -18.173 -20.788 23.807 1.00 92.06 413 GLN A CA 1
ATOM 3396 C C . GLN A 1 413 ? -18.965 -22.054 23.443 1.00 92.06 413 GLN A C 1
ATOM 3398 O O . GLN A 1 413 ? -18.359 -23.046 23.049 1.00 92.06 413 GLN A O 1
ATOM 3403 N N . GLN A 1 414 ? -20.300 -21.999 23.527 1.00 92.62 414 GLN A N 1
ATOM 3404 C CA . GLN A 1 414 ? -21.191 -23.107 23.154 1.00 92.62 414 GLN A CA 1
ATOM 3405 C C . GLN A 1 414 ? -21.142 -23.444 21.657 1.00 92.62 414 GLN A C 1
ATOM 3407 O O . GLN A 1 414 ? -21.373 -24.580 21.249 1.00 92.62 414 GLN A O 1
ATOM 3412 N N . LEU A 1 415 ? -20.878 -22.443 20.816 1.00 90.94 415 LEU A N 1
ATOM 3413 C CA . LEU A 1 415 ? -20.662 -22.661 19.391 1.00 90.94 415 LEU A CA 1
ATOM 3414 C C . LEU A 1 415 ? -19.326 -23.379 19.149 1.00 90.94 415 LEU A C 1
ATOM 3416 O O . LEU A 1 415 ? -19.270 -24.315 18.357 1.00 90.94 415 LEU A O 1
ATOM 3420 N N . LEU A 1 416 ? -18.262 -22.967 19.849 1.00 88.38 416 LEU A N 1
ATOM 3421 C CA . LEU A 1 416 ? -16.933 -23.575 19.727 1.00 88.38 416 LEU A CA 1
ATOM 3422 C C . LEU A 1 416 ? -16.881 -25.022 20.225 1.00 88.38 416 LEU A C 1
ATOM 3424 O O . LEU A 1 416 ? -16.212 -25.850 19.616 1.00 88.38 416 LEU A O 1
ATOM 3428 N N . ASP A 1 417 ? -17.565 -25.331 21.326 1.00 89.44 417 ASP A N 1
ATOM 3429 C CA . ASP A 1 417 ? -17.600 -26.687 21.886 1.00 89.44 417 ASP A CA 1
ATOM 3430 C C . ASP A 1 417 ? -18.631 -27.608 21.200 1.00 89.44 417 ASP A C 1
ATOM 3432 O O . ASP A 1 417 ? -18.705 -28.800 21.508 1.00 89.44 417 ASP A O 1
ATOM 3436 N N . GLY A 1 418 ? -19.412 -27.073 20.254 1.00 89.31 418 GLY A N 1
ATOM 3437 C CA . GLY A 1 418 ? -20.433 -27.803 19.505 1.00 89.31 418 GLY A CA 1
ATOM 3438 C C . GLY A 1 418 ? -21.702 -28.121 20.302 1.00 89.31 418 GLY A C 1
ATOM 3439 O O . GLY A 1 418 ? -22.550 -28.872 19.818 1.00 89.31 418 GLY A O 1
ATOM 3440 N N . SER A 1 419 ? -21.870 -27.566 21.507 1.00 92.38 419 SER A N 1
ATOM 3441 C CA . SER A 1 419 ? -23.079 -27.748 22.321 1.00 92.38 419 SER A CA 1
ATOM 3442 C C . SER A 1 419 ? -24.283 -26.952 21.810 1.00 92.38 419 SER A C 1
ATOM 3444 O O . SER A 1 419 ? -25.416 -27.214 22.228 1.00 92.38 419 SER A O 1
ATOM 3446 N N . ARG A 1 420 ? -24.071 -26.010 20.882 1.00 87.56 420 ARG A N 1
ATOM 3447 C CA . ARG A 1 420 ? -25.131 -25.242 20.224 1.00 87.56 420 ARG A CA 1
ATOM 3448 C C . ARG A 1 420 ? -24.843 -25.052 18.726 1.00 87.56 420 ARG A C 1
ATOM 3450 O O . ARG A 1 420 ? -23.727 -24.675 18.381 1.00 87.56 420 ARG A O 1
ATOM 3457 N N . PRO A 1 421 ? -25.826 -25.283 17.834 1.00 82.38 421 PRO A N 1
ATOM 3458 C CA . PRO A 1 421 ? -25.661 -25.004 16.409 1.00 82.38 421 PRO A CA 1
ATOM 3459 C C . PRO A 1 421 ? -25.592 -23.487 16.119 1.00 82.38 421 PRO A C 1
ATOM 3461 O O . PRO A 1 421 ? -26.039 -22.707 16.969 1.00 82.38 421 PRO A O 1
ATOM 3464 N N . PRO A 1 422 ? -25.054 -23.092 14.944 1.00 71.69 422 PRO A N 1
ATOM 3465 C CA . PRO A 1 422 ? -24.930 -21.696 14.509 1.00 71.69 422 PRO A CA 1
ATOM 3466 C C . PRO A 1 422 ? -26.247 -20.916 14.481 1.00 71.69 422 PRO A C 1
ATOM 3468 O O . PRO A 1 422 ? -27.292 -21.525 14.143 1.00 71.69 422 PRO A O 1
#

pLDDT: mean 88.07, std 14.25, range [33.56, 98.62]

Foldseek 3Di:
DDDDDDDDPPVVVVVVVVVVVVVVVVVVCVVPVPPPPPPPPPFKDKFQLPADDPQWGDDPHFIKGRNVQWDQPDGPDDRTWRKFFFDAFKTWTIKGWAQDDDAFWKKKKKKKKADPPPWFKKKKKDFDQPDPDIDIDRDFPDADPVGIGMDMDMDGHFPDPRGRTIMTTMIIRRHGMMTIGITMMGTDDDPPPHDDFFEKEKEFDPVLVVLQVVQLVVCVVLQWRDDDPVQWGWIWIDGPVDPGTFTKIKGFDDGGCQQVPDPFHKIWIATDDPDDDVQARIKIWTACVVVVNCVNVVVQVVCVVVVHQAWDKDKHWYHYNNGTSGITMMTGDPDQSSQVVSVHDGAFDKDFDLVLVVVVVSVCCVPPVDDDPPDDDPSPDSLPTQIATDVRVVQVVDPVRVVRSVVVSVVVNCCSVVVDPD

Sequence (422 aa):
MILSESRSKTTHRKWFAWALLLLSLAGIAWHFAPRWRQAGPEGIILCDAETRRGDLFYHNGHTFGKGELQSSERAFSGKYSCRVPAGDGLQFGFGYELRQFRAGEWYEATAWRYGPLQAGGSLVVQGHGGAAFYRSTDYPLEASPAGWQRLQLSFFVPDDPELDYLHIYVYSDGKMPVYFDDLSIRRLEVPETAFQPAALELRIDEEGLARLEQKREEALRTGILETGDDDWVNARLRVPEQIEPLEVKVRLKGDWLDHLRDDKWSFRVRVRGGSAWRGMHTFSLHTPEARDWLSEWLLHELWKREDVLTTRYDFIGLRLNGRDLGVYAYEEHFEKQLVEHQQRREGPILRFQENGMWDAVKRQLQLNGYLQYKVDQPARRPENAAIEAFGESDLLKSEVLTQQFRQARNLAQQLLDGSRPP

Secondary structure (DSSP, 8-state):
--------SSHHHHHHHHHHHHHHHHHHHHHSS--------TTEEEE-S--EETTEEEETTEEES-GGGEESS--SSSS-EEEEPP-SS-EEEEEEEE----TT-EEEEEEEEES-TTS--EEEEEEESS---EEEE-SEEEE-TTS-EEEEEEEEPP--TT--EEEEEEEE-SSS-EEEEEEEEEEE---TTS----EEEEEE-HHHHHHHHHHHHHHHHHSS----GGG-EEEEEE-TT-SSPEEEEEEE--SSGGGGSTT---EEEEE-TT--BTTBSEEEEE-GGGGTTHHHHHHHHHHHHTT-----EEEEEEEETTEEEEEEEEEE-SSHHHHHHTTPPP---EEE--HHHHHHHHHHHHHHSS--TTS--GGG-GGGS-EEETTHHHHTTSHHHHHHHHHHHHHHHHHHTTSS--